Protein AF-A0A958GUR6-F1 (afdb_monomer_lite)

Structure (mmCIF, N/CA/C/O backbone):
data_AF-A0A958GUR6-F1
#
_entry.id   AF-A0A958GUR6-F1
#
loop_
_atom_site.group_PDB
_atom_site.id
_atom_site.type_symbol
_atom_site.label_atom_id
_atom_site.label_alt_id
_atom_site.label_comp_id
_atom_site.label_asym_id
_atom_site.label_entity_id
_atom_site.label_seq_id
_atom_site.pdbx_PDB_ins_code
_atom_site.Cartn_x
_atom_site.Cartn_y
_atom_site.Cartn_z
_atom_site.occupancy
_atom_site.B_iso_or_equiv
_atom_site.auth_seq_id
_atom_site.auth_comp_id
_atom_site.auth_asym_id
_atom_site.auth_atom_id
_atom_site.pdbx_PDB_model_num
ATOM 1 N N . ALA A 1 1 ? -28.051 0.810 -21.429 1.00 30.38 1 ALA A N 1
ATOM 2 C CA . ALA A 1 1 ? -27.096 0.108 -22.308 1.00 30.38 1 ALA A CA 1
ATOM 3 C C . ALA A 1 1 ? -25.999 1.096 -22.677 1.00 30.38 1 ALA A C 1
ATOM 5 O O . ALA A 1 1 ? -26.208 1.937 -23.545 1.00 30.38 1 ALA A O 1
ATOM 6 N N . GLY A 1 2 ? -24.917 1.099 -21.897 1.00 29.23 2 GLY A N 1
ATOM 7 C CA . GLY A 1 2 ? -23.818 2.046 -22.060 1.00 29.23 2 GLY A CA 1
ATOM 8 C C . GLY A 1 2 ? -23.115 1.806 -23.387 1.00 29.23 2 GLY A C 1
ATOM 9 O O . GLY A 1 2 ? -22.761 0.672 -23.703 1.00 29.23 2 GLY A O 1
ATOM 10 N N . ALA A 1 3 ? -22.943 2.863 -24.174 1.00 23.08 3 ALA A N 1
ATOM 11 C CA . ALA A 1 3 ? -22.001 2.821 -25.275 1.00 23.08 3 ALA A CA 1
ATOM 12 C C . ALA A 1 3 ? -20.627 2.480 -24.683 1.00 23.08 3 ALA A C 1
ATOM 14 O O . ALA A 1 3 ? -20.179 3.151 -23.750 1.00 23.08 3 ALA A O 1
ATOM 15 N N . LEU A 1 4 ? -19.976 1.439 -25.204 1.00 29.00 4 LEU A N 1
ATOM 16 C CA . LEU A 1 4 ? -18.543 1.262 -25.014 1.00 29.00 4 LEU A CA 1
ATOM 17 C C . LEU A 1 4 ? -17.902 2.506 -25.633 1.00 29.00 4 LEU A C 1
ATOM 19 O O . LEU A 1 4 ? -17.817 2.626 -26.854 1.00 29.00 4 LEU A O 1
ATOM 23 N N . LEU A 1 5 ? -17.563 3.491 -24.797 1.00 28.81 5 LEU A N 1
ATOM 24 C CA . LEU A 1 5 ? -16.744 4.618 -25.226 1.00 28.81 5 LEU A CA 1
ATOM 25 C C . LEU A 1 5 ? -15.498 4.023 -25.895 1.00 28.81 5 LEU A C 1
ATOM 27 O O . LEU A 1 5 ? -14.952 3.061 -25.346 1.00 28.81 5 LEU A O 1
ATOM 31 N N . PRO A 1 6 ? -15.041 4.550 -27.044 1.00 33.69 6 PRO A N 1
ATOM 32 C CA . PRO A 1 6 ? -13.760 4.155 -27.604 1.00 33.69 6 PRO A CA 1
ATOM 33 C C . PRO A 1 6 ? -12.683 4.532 -26.582 1.00 33.69 6 PRO A C 1
ATOM 35 O O . PRO A 1 6 ? -12.253 5.677 -26.482 1.00 33.69 6 PRO A O 1
ATOM 38 N N . ARG A 1 7 ? -12.313 3.573 -25.733 1.00 40.06 7 ARG A N 1
ATOM 39 C CA . ARG A 1 7 ? -11.162 3.687 -24.851 1.00 40.06 7 ARG A CA 1
ATOM 40 C C . ARG A 1 7 ? -9.969 3.392 -25.747 1.00 40.06 7 ARG A C 1
ATOM 42 O O . ARG A 1 7 ? -9.881 2.297 -26.273 1.00 40.06 7 ARG A O 1
ATOM 49 N N . GLY A 1 8 ? -9.105 4.372 -25.977 1.00 42.94 8 GLY A N 1
ATOM 50 C CA . GLY A 1 8 ? -7.901 4.216 -26.796 1.00 42.94 8 GLY A CA 1
ATOM 51 C C . GLY A 1 8 ? -7.585 5.483 -27.594 1.00 42.94 8 GLY A C 1
ATOM 52 O O . GLY A 1 8 ? -8.500 6.262 -27.865 1.00 42.94 8 GLY A O 1
ATOM 53 N N . PRO A 1 9 ? -6.309 5.731 -27.941 1.00 42.31 9 PRO A N 1
ATOM 54 C CA . PRO A 1 9 ? -5.963 6.787 -28.889 1.00 42.31 9 PRO A CA 1
ATOM 55 C C . PRO A 1 9 ? -6.680 6.553 -30.229 1.00 42.31 9 PRO A C 1
ATOM 57 O O . PRO A 1 9 ? -7.022 5.419 -30.568 1.00 42.31 9 PRO A O 1
ATOM 60 N N . GLU A 1 10 ? -6.914 7.624 -30.989 1.00 46.12 10 GLU A N 1
ATOM 61 C CA . GLU A 1 10 ? -7.497 7.544 -32.331 1.00 46.12 10 GLU A CA 1
ATOM 62 C C . GLU A 1 10 ? -6.698 6.534 -33.176 1.00 46.12 10 GLU A C 1
ATOM 64 O O . GLU A 1 10 ? -5.481 6.667 -33.336 1.00 46.12 10 GLU A O 1
ATOM 69 N N . ILE A 1 11 ? -7.358 5.469 -33.650 1.00 51.75 11 ILE A N 1
ATOM 70 C CA . ILE A 1 11 ? -6.683 4.392 -34.381 1.00 51.75 11 ILE A CA 1
ATOM 71 C C . ILE A 1 11 ? -6.162 4.977 -35.695 1.00 51.75 11 ILE A C 1
ATOM 73 O O . ILE A 1 11 ? -6.945 5.319 -36.582 1.00 51.75 11 ILE A O 1
ATOM 77 N N . LEU A 1 12 ? -4.836 5.092 -35.824 1.00 53.75 12 LEU A N 1
ATOM 78 C CA . LEU A 1 12 ? -4.214 5.539 -37.070 1.00 53.75 12 LEU A CA 1
ATOM 79 C C . LEU A 1 12 ? -4.639 4.618 -38.229 1.00 53.75 12 LEU A C 1
ATOM 81 O O . LEU A 1 12 ? -4.746 3.403 -38.035 1.00 53.75 12 LEU A O 1
ATOM 85 N N . PRO A 1 13 ? -4.838 5.146 -39.450 1.00 48.84 13 PRO A N 1
ATOM 86 C CA . PRO A 1 13 ? -5.159 4.325 -40.612 1.00 48.84 13 PRO A CA 1
ATOM 87 C C . PRO A 1 13 ? -4.166 3.163 -40.788 1.00 48.84 13 PRO A C 1
ATOM 89 O O . PRO A 1 13 ? -2.965 3.379 -40.932 1.00 48.84 13 PRO A O 1
ATOM 92 N N . GLY A 1 14 ? -4.674 1.926 -40.771 1.00 50.88 14 GLY A N 1
ATOM 93 C CA . GLY A 1 14 ? -3.868 0.704 -40.905 1.00 50.88 14 GLY A CA 1
ATOM 94 C C . GLY A 1 14 ? -3.284 0.144 -39.601 1.00 50.88 14 GLY A C 1
ATOM 95 O O . GLY A 1 14 ? -2.607 -0.882 -39.650 1.00 50.88 14 GLY A O 1
ATOM 96 N N . ALA A 1 15 ? -3.541 0.775 -38.451 1.00 53.91 15 ALA A N 1
ATOM 97 C CA . ALA A 1 15 ? -3.176 0.235 -37.145 1.00 53.91 15 ALA A CA 1
ATOM 98 C C . ALA A 1 15 ? -4.195 -0.804 -36.645 1.00 53.91 15 ALA A C 1
ATOM 100 O O . ALA A 1 15 ? -5.382 -0.744 -36.971 1.00 53.91 15 ALA A O 1
ATOM 101 N N . VAL A 1 16 ? -3.722 -1.739 -35.820 1.00 54.75 16 VAL A N 1
ATOM 102 C CA . VAL A 1 16 ? -4.561 -2.699 -35.088 1.00 54.75 16 VAL A CA 1
ATOM 103 C C . VAL A 1 16 ? -4.498 -2.359 -33.601 1.00 54.75 16 VAL A C 1
ATOM 105 O O . VAL A 1 16 ? -3.418 -2.089 -33.074 1.00 54.75 16 VAL A O 1
ATOM 108 N N . ALA A 1 17 ? -5.652 -2.364 -32.935 1.00 54.69 17 ALA A N 1
ATOM 109 C CA . ALA A 1 17 ? -5.765 -2.252 -31.486 1.00 54.69 17 ALA A CA 1
ATOM 110 C C . ALA A 1 17 ? -6.499 -3.481 -30.936 1.00 54.69 17 ALA A C 1
ATOM 112 O O . ALA A 1 17 ? -7.473 -3.924 -31.546 1.00 54.69 17 ALA A O 1
ATOM 113 N N . ASN A 1 18 ? -6.037 -4.031 -29.812 1.00 55.84 18 ASN A N 1
ATOM 114 C CA . ASN A 1 18 ? -6.729 -5.115 -29.108 1.00 55.84 18 ASN A CA 1
ATOM 115 C C . ASN A 1 18 ? -7.548 -4.587 -27.909 1.00 55.84 18 ASN A C 1
ATOM 117 O O . ASN A 1 18 ? -7.490 -3.402 -27.576 1.00 55.84 18 ASN A O 1
ATOM 121 N N . GLU A 1 19 ? -8.305 -5.465 -27.242 1.00 51.84 19 GLU A N 1
ATOM 122 C CA . GLU A 1 19 ? -9.166 -5.100 -26.100 1.00 51.84 19 GLU A CA 1
ATOM 123 C C . GLU A 1 19 ? -8.389 -4.649 -24.845 1.00 51.84 19 GLU A C 1
ATOM 125 O O . GLU A 1 19 ? -8.938 -3.927 -24.015 1.00 51.84 19 GLU A O 1
ATOM 130 N N . VAL A 1 20 ? -7.092 -4.979 -24.740 1.00 53.03 20 VAL A N 1
ATOM 131 C CA . VAL A 1 20 ? -6.154 -4.432 -23.733 1.00 53.03 20 VAL A CA 1
ATOM 132 C C . VAL A 1 20 ? -5.450 -3.149 -24.203 1.00 53.03 20 VAL A C 1
ATOM 134 O O . VAL A 1 20 ? -4.488 -2.687 -23.588 1.00 53.03 20 VAL A O 1
ATOM 137 N N . LEU A 1 21 ? -5.964 -2.520 -25.266 1.00 57.31 21 LEU A N 1
ATOM 138 C CA . LEU A 1 21 ? -5.515 -1.230 -25.798 1.00 57.31 21 LEU A CA 1
ATOM 139 C C . LEU A 1 21 ? -4.056 -1.217 -26.269 1.00 57.31 21 LEU A C 1
ATOM 141 O O . LEU A 1 21 ? -3.435 -0.155 -26.343 1.00 57.31 21 LEU A O 1
ATOM 145 N N . ALA A 1 22 ? -3.505 -2.383 -26.610 1.00 56.44 22 ALA A N 1
ATOM 146 C CA . ALA A 1 22 ? -2.202 -2.482 -27.247 1.00 56.44 22 ALA A CA 1
ATOM 147 C C . ALA A 1 22 ? -2.295 -1.934 -28.674 1.00 56.44 22 ALA A C 1
ATOM 149 O O . ALA A 1 22 ? -3.152 -2.357 -29.449 1.00 56.44 22 ALA A O 1
ATOM 150 N N . PHE A 1 23 ? -1.416 -0.988 -29.011 1.00 64.19 23 PHE A N 1
ATOM 151 C CA . PHE A 1 23 ? -1.427 -0.306 -30.301 1.00 64.19 23 PHE A CA 1
ATOM 152 C C . PHE A 1 23 ? -0.307 -0.810 -31.224 1.00 64.19 23 PHE A C 1
ATOM 154 O O . PHE A 1 23 ? 0.889 -0.689 -30.921 1.00 64.19 23 PHE A O 1
ATOM 161 N N . TYR A 1 24 ? -0.711 -1.336 -32.382 1.00 69.00 24 TYR A N 1
ATOM 162 C CA . TYR A 1 24 ? 0.162 -1.885 -33.420 1.00 69.00 24 TYR A CA 1
ATOM 163 C C . TYR A 1 24 ? 0.047 -1.059 -34.714 1.00 69.00 24 TYR A C 1
ATOM 165 O O . TYR A 1 24 ? -0.698 -1.435 -35.624 1.00 69.00 24 TYR A O 1
ATOM 173 N N . PRO A 1 25 ? 0.747 0.086 -34.822 1.00 61.97 25 PRO A N 1
ATOM 174 C CA . PRO A 1 25 ? 0.804 0.866 -36.046 1.00 61.97 25 PRO A CA 1
ATOM 175 C C . PRO A 1 25 ? 1.631 0.147 -37.124 1.00 61.97 25 PRO A C 1
ATOM 177 O O . PRO A 1 25 ? 2.512 -0.661 -36.802 1.00 61.97 25 PRO A O 1
ATOM 180 N N . PRO A 1 26 ? 1.367 0.446 -38.407 1.00 62.62 26 PRO A N 1
ATOM 181 C CA . PRO A 1 26 ? 2.129 -0.103 -39.521 1.00 62.62 26 PRO A CA 1
ATOM 182 C C . PRO A 1 26 ? 3.602 0.340 -39.497 1.00 62.62 26 PRO A C 1
ATOM 184 O O . PRO A 1 26 ? 3.949 1.389 -38.950 1.00 62.62 26 PRO A O 1
ATOM 187 N N . ASP A 1 27 ? 4.474 -0.465 -40.111 1.00 63.16 27 ASP A N 1
ATOM 188 C CA . ASP A 1 27 ? 5.881 -0.123 -40.333 1.00 63.16 27 ASP A CA 1
ATOM 189 C C . ASP A 1 27 ? 6.047 1.058 -41.314 1.00 63.16 27 ASP A C 1
ATOM 191 O O . ASP A 1 27 ? 5.081 1.521 -41.927 1.00 63.16 27 ASP A O 1
ATOM 195 N N . ALA A 1 28 ? 7.279 1.545 -41.514 1.00 64.38 28 ALA A N 1
ATOM 196 C CA . ALA A 1 28 ? 7.544 2.637 -42.462 1.00 64.38 28 ALA A CA 1
ATOM 197 C C . ALA A 1 28 ? 7.174 2.313 -43.928 1.00 64.38 28 ALA A C 1
ATOM 199 O O . ALA A 1 28 ? 7.090 3.219 -44.756 1.00 64.38 28 ALA A O 1
ATOM 200 N N . ALA A 1 29 ? 6.937 1.039 -44.259 1.00 66.75 29 ALA A N 1
ATOM 201 C CA . ALA A 1 29 ? 6.432 0.591 -45.554 1.00 66.75 29 ALA A CA 1
ATOM 202 C C . ALA A 1 29 ? 4.898 0.406 -45.573 1.00 66.75 29 ALA A C 1
ATOM 204 O O . ALA A 1 29 ? 4.358 -0.103 -46.556 1.00 66.75 29 ALA A O 1
ATOM 205 N N . GLY A 1 30 ? 4.187 0.810 -44.514 1.00 64.56 30 GLY A N 1
ATOM 206 C CA . GLY A 1 30 ? 2.733 0.696 -44.396 1.00 64.56 30 GLY A CA 1
ATOM 207 C C . GLY A 1 30 ? 2.239 -0.710 -44.045 1.00 64.56 30 GLY A C 1
ATOM 208 O O . GLY A 1 30 ? 1.045 -0.980 -44.158 1.00 64.56 30 GLY A O 1
ATOM 209 N N . ARG A 1 31 ? 3.127 -1.629 -43.650 1.00 65.25 31 ARG A N 1
ATOM 210 C CA . ARG A 1 31 ? 2.772 -3.021 -43.346 1.00 65.25 31 ARG A CA 1
ATOM 211 C C . ARG A 1 31 ? 2.519 -3.173 -41.855 1.00 65.25 31 ARG A C 1
ATOM 213 O O . ARG A 1 31 ? 3.398 -2.899 -41.043 1.00 65.25 31 ARG A O 1
ATOM 220 N N . SER A 1 32 ? 1.347 -3.669 -41.484 1.00 62.31 32 SER A N 1
ATOM 221 C CA . SER A 1 32 ? 1.121 -4.161 -40.129 1.00 62.31 32 SER A CA 1
ATOM 222 C C . SER A 1 32 ? 1.806 -5.518 -39.961 1.00 62.31 32 SER A C 1
ATOM 224 O O . SER A 1 32 ? 1.722 -6.401 -40.821 1.00 62.31 32 SER A O 1
ATOM 226 N N . ARG A 1 33 ? 2.524 -5.696 -38.849 1.00 65.19 33 ARG A N 1
ATOM 227 C CA . ARG A 1 33 ? 3.006 -7.020 -38.456 1.00 65.19 33 ARG A CA 1
ATOM 228 C C . ARG A 1 33 ? 1.786 -7.842 -38.054 1.00 65.19 33 ARG A C 1
ATOM 230 O O . ARG A 1 33 ? 0.981 -7.372 -37.256 1.00 65.19 33 ARG A O 1
ATOM 237 N N . ALA A 1 34 ? 1.647 -9.049 -38.600 1.00 61.75 34 ALA A N 1
ATOM 238 C CA . ALA A 1 34 ? 0.640 -9.978 -38.106 1.00 61.75 34 ALA A CA 1
ATOM 239 C C . ALA A 1 34 ? 0.951 -10.267 -36.632 1.00 61.75 34 ALA A C 1
ATOM 241 O O . ALA A 1 34 ? 2.039 -10.752 -36.311 1.00 61.75 34 ALA A O 1
ATOM 242 N N . VAL A 1 35 ? 0.021 -9.902 -35.757 1.00 63.56 35 VAL A N 1
ATOM 243 C CA . VAL A 1 35 ? 0.064 -10.235 -34.338 1.00 63.56 35 VAL A CA 1
ATOM 244 C C . VAL A 1 35 ? -0.901 -11.395 -34.139 1.00 63.56 35 VAL A C 1
ATOM 246 O O . VAL A 1 35 ? -2.034 -11.336 -34.614 1.00 63.56 35 VAL A O 1
ATOM 249 N N . ASP A 1 36 ? -0.433 -12.460 -33.497 1.00 64.94 36 ASP A N 1
ATOM 250 C CA . ASP A 1 36 ? -1.274 -13.581 -33.086 1.00 64.94 36 ASP A CA 1
ATOM 251 C C . ASP A 1 36 ? -1.617 -13.394 -31.607 1.00 64.94 36 ASP A C 1
ATOM 253 O O . ASP A 1 36 ? -0.837 -13.736 -30.719 1.00 64.94 36 ASP A O 1
ATOM 257 N N . GLU A 1 37 ? -2.747 -12.739 -31.352 1.00 64.25 37 GLU A N 1
ATOM 258 C CA . GLU A 1 37 ? -3.282 -12.542 -30.009 1.00 64.25 37 GLU A CA 1
ATOM 259 C C . GLU A 1 37 ? -4.634 -13.235 -29.887 1.00 64.25 37 GLU A C 1
ATOM 261 O O . GLU A 1 37 ? -5.527 -13.069 -30.717 1.00 64.25 37 GLU A O 1
ATOM 266 N N . THR A 1 38 ? -4.786 -14.014 -28.819 1.00 69.56 38 THR A N 1
ATOM 267 C CA . THR A 1 38 ? -6.036 -14.700 -28.491 1.00 69.56 38 THR A CA 1
ATOM 268 C C . THR A 1 38 ? -6.817 -13.883 -27.468 1.00 69.56 38 THR A C 1
ATOM 270 O O . THR A 1 38 ? -6.289 -13.555 -26.406 1.00 69.56 38 THR A O 1
ATOM 273 N N . VAL A 1 39 ? -8.082 -13.591 -27.772 1.00 68.56 39 VAL A N 1
ATOM 274 C CA . VAL A 1 39 ? -9.032 -12.976 -26.834 1.00 68.56 39 VAL A CA 1
ATOM 275 C C . VAL A 1 39 ? -9.929 -14.063 -26.251 1.00 68.56 39 VAL A C 1
ATOM 277 O O . VAL A 1 39 ? -10.417 -14.931 -26.977 1.00 68.56 39 VAL A O 1
ATOM 280 N N . TRP A 1 40 ? -10.157 -13.998 -24.943 1.00 73.25 40 TRP A N 1
ATOM 281 C CA . TRP A 1 40 ? -11.050 -14.897 -24.219 1.00 73.25 40 TRP A CA 1
ATOM 282 C C . TRP A 1 40 ? -12.285 -14.120 -23.768 1.00 73.25 40 TRP A C 1
ATOM 284 O O . TRP A 1 40 ? -12.156 -13.033 -23.213 1.00 73.25 40 TRP A O 1
ATOM 294 N N . ILE A 1 41 ? -13.476 -14.678 -23.999 1.00 78.31 41 ILE A N 1
ATOM 295 C CA . ILE A 1 41 ? -14.742 -14.105 -23.528 1.00 78.31 41 ILE A CA 1
ATOM 296 C C . ILE A 1 41 ? -15.344 -15.071 -22.512 1.00 78.31 41 ILE A C 1
ATOM 298 O O . ILE A 1 41 ? -15.685 -16.203 -22.860 1.00 78.31 41 ILE A O 1
ATOM 302 N N . THR A 1 42 ? -15.505 -14.604 -21.276 1.00 83.00 42 THR A N 1
ATOM 303 C CA . THR A 1 42 ? -16.201 -15.335 -20.212 1.00 83.00 42 THR A CA 1
ATOM 304 C C . THR A 1 42 ? -17.629 -14.813 -20.090 1.00 83.00 42 THR A C 1
ATOM 306 O O . THR A 1 42 ? -17.851 -13.610 -19.976 1.00 83.00 42 THR A O 1
ATOM 309 N N . LEU A 1 43 ? -18.609 -15.719 -20.117 1.00 87.19 43 LEU A N 1
ATOM 310 C CA . LEU A 1 43 ? -20.014 -15.421 -19.844 1.00 87.19 43 LEU A CA 1
ATOM 311 C C . LEU A 1 43 ? -20.424 -16.193 -18.589 1.00 87.19 43 LEU A C 1
ATOM 313 O O . LEU A 1 43 ? -20.517 -17.418 -18.636 1.00 87.19 43 LEU A O 1
ATOM 317 N N . SER A 1 44 ? -20.678 -15.481 -17.494 1.00 90.31 44 SER A N 1
ATOM 318 C CA . SER A 1 44 ? -21.169 -16.057 -16.240 1.00 90.31 44 SER A CA 1
ATOM 319 C C . SER A 1 44 ? -22.267 -15.170 -15.636 1.00 90.31 44 SER A C 1
ATOM 321 O O . SER A 1 44 ? -22.236 -13.953 -15.849 1.00 90.31 44 SER A O 1
ATOM 323 N N . PRO A 1 45 ? -23.265 -15.743 -14.932 1.00 87.81 45 PRO A N 1
ATOM 324 C CA . PRO A 1 45 ? -24.154 -14.967 -14.069 1.00 87.81 45 PRO A CA 1
ATOM 325 C C . PRO A 1 45 ? -23.439 -14.351 -12.855 1.00 87.81 45 PRO A C 1
ATOM 327 O O . PRO A 1 45 ? -23.968 -13.391 -12.298 1.00 87.81 45 PRO A O 1
ATOM 330 N N . ASP A 1 46 ? -22.271 -14.878 -12.477 1.00 91.25 46 ASP A N 1
ATOM 331 C CA . ASP A 1 46 ? -21.474 -14.420 -11.343 1.00 91.25 46 ASP A CA 1
ATOM 332 C C . ASP A 1 46 ? -20.202 -13.720 -11.849 1.00 91.25 46 ASP A C 1
ATOM 334 O O . ASP A 1 46 ? -19.409 -14.289 -12.603 1.00 91.25 46 ASP A O 1
ATOM 338 N N . ILE A 1 47 ? -20.006 -12.453 -11.476 1.00 89.94 47 ILE A N 1
ATOM 339 C CA . ILE A 1 47 ? -18.888 -11.637 -11.968 1.00 89.94 47 ILE A CA 1
ATOM 340 C C . ILE A 1 47 ? -17.533 -12.159 -11.490 1.00 89.94 47 ILE A C 1
ATOM 342 O O . ILE A 1 47 ? -16.527 -11.992 -12.178 1.00 89.94 47 ILE A O 1
ATOM 346 N N . GLU A 1 48 ? -17.512 -12.828 -10.342 1.00 90.12 48 GLU A N 1
ATOM 347 C CA . GLU A 1 48 ? -16.321 -13.427 -9.760 1.00 90.12 48 GLU A CA 1
ATOM 348 C C . GLU A 1 48 ? -15.730 -14.534 -10.660 1.00 90.12 48 GLU A C 1
ATOM 350 O O . GLU A 1 48 ? -14.510 -14.689 -10.715 1.00 90.12 48 GLU A O 1
ATOM 355 N N . ASP A 1 49 ? -16.552 -15.226 -11.462 1.00 90.50 49 ASP A N 1
ATOM 356 C CA . ASP A 1 49 ? -16.082 -16.202 -12.462 1.00 90.50 49 ASP A CA 1
ATOM 357 C C . ASP A 1 49 ? -15.351 -15.541 -13.643 1.00 90.50 49 ASP A C 1
ATOM 359 O O . ASP A 1 49 ? -14.637 -16.204 -14.400 1.00 90.50 49 ASP A O 1
ATOM 363 N N . ALA A 1 50 ? -15.561 -14.237 -13.841 1.00 89.31 50 ALA A N 1
ATOM 364 C CA . ALA A 1 50 ? -14.953 -13.454 -14.911 1.00 89.31 50 ALA A CA 1
ATOM 365 C C . ALA A 1 50 ? -13.679 -12.720 -14.466 1.00 89.31 50 ALA A C 1
ATOM 367 O O . ALA A 1 50 ? -13.058 -12.030 -15.279 1.00 89.31 50 ALA A O 1
ATOM 368 N N . PHE A 1 51 ? -13.269 -12.857 -13.203 1.00 89.88 51 PHE A N 1
ATOM 369 C CA . PHE A 1 51 ? -12.016 -12.290 -12.726 1.00 89.88 51 PHE A CA 1
ATOM 370 C C . PHE A 1 51 ? -10.819 -12.881 -13.478 1.00 89.88 51 PHE A C 1
ATOM 372 O O . PHE A 1 51 ? -10.653 -14.096 -13.589 1.00 89.88 51 PHE A O 1
ATOM 379 N N . ALA A 1 52 ? -9.959 -12.002 -13.998 1.00 85.00 52 ALA A N 1
ATOM 380 C CA . ALA A 1 52 ? -8.738 -12.417 -14.670 1.00 85.00 52 ALA A CA 1
ATOM 381 C C . ALA A 1 52 ? -7.790 -13.052 -13.649 1.00 85.00 52 ALA A C 1
ATOM 383 O O . ALA A 1 52 ? -7.426 -12.414 -12.672 1.00 85.00 52 ALA A O 1
ATOM 384 N N . LEU A 1 53 ? -7.377 -14.298 -13.861 1.00 88.75 53 LEU A N 1
ATOM 385 C CA . LEU A 1 53 ? -6.472 -14.978 -12.938 1.00 88.75 53 LEU A CA 1
ATOM 386 C C . LEU A 1 53 ? -5.021 -14.817 -13.410 1.00 88.75 53 LEU A C 1
ATOM 388 O O . LEU A 1 53 ? -4.680 -15.325 -14.482 1.00 88.75 53 LEU A O 1
ATOM 392 N N . PRO A 1 54 ? -4.150 -14.156 -12.629 1.00 88.50 54 PRO A N 1
ATOM 393 C CA . PRO A 1 54 ? -2.719 -14.166 -12.882 1.00 88.50 54 PRO A CA 1
ATOM 394 C C . PRO A 1 54 ? -2.178 -15.597 -12.787 1.00 88.50 54 PRO A C 1
ATOM 396 O O . PRO A 1 54 ? -2.577 -16.378 -11.919 1.00 88.50 54 PRO A O 1
ATOM 399 N N . ASP A 1 55 ? -1.244 -15.921 -13.676 1.00 90.19 55 ASP A N 1
ATOM 400 C CA . ASP A 1 55 ? -0.520 -17.198 -13.749 1.00 90.19 55 ASP A CA 1
ATOM 401 C C . ASP A 1 55 ? 0.534 -17.363 -12.641 1.00 90.19 55 ASP A C 1
ATOM 403 O O . ASP A 1 55 ? 1.041 -18.465 -12.441 1.00 90.19 55 ASP A O 1
ATOM 407 N N . GLY A 1 56 ? 0.860 -16.288 -11.919 1.00 91.50 56 GLY A N 1
ATOM 408 C CA . GLY A 1 56 ? 1.736 -16.328 -10.754 1.00 91.50 56 GLY A CA 1
ATOM 409 C C . GLY A 1 56 ? 1.076 -17.017 -9.556 1.00 91.50 56 GLY A C 1
ATOM 410 O O . GLY A 1 56 ? -0.109 -16.817 -9.276 1.00 91.50 56 GLY A O 1
ATOM 411 N N . GLU A 1 57 ? 1.861 -17.813 -8.830 1.00 94.69 57 GLU A N 1
ATOM 412 C CA . GLU A 1 57 ? 1.503 -18.305 -7.493 1.00 94.69 57 GLU A CA 1
ATOM 413 C C . GLU A 1 57 ? 1.742 -17.216 -6.431 1.00 94.69 57 GLU A C 1
ATOM 415 O O . GLU A 1 57 ? 1.945 -16.051 -6.757 1.00 94.69 57 GLU A O 1
ATOM 420 N N . ALA A 1 58 ? 1.721 -17.568 -5.144 1.00 96.31 58 ALA A N 1
ATOM 421 C CA . ALA A 1 58 ? 2.190 -16.661 -4.103 1.00 96.31 58 ALA A CA 1
ATOM 422 C C . ALA A 1 58 ? 3.648 -16.251 -4.354 1.00 96.31 58 ALA A C 1
ATOM 424 O O . ALA A 1 58 ? 4.522 -17.102 -4.535 1.00 96.31 58 ALA A O 1
ATOM 425 N N . ALA A 1 59 ? 3.905 -14.943 -4.350 1.00 96.69 59 ALA A N 1
ATOM 426 C CA . ALA A 1 59 ? 5.242 -14.408 -4.532 1.00 96.69 59 ALA A CA 1
ATOM 427 C C . ALA A 1 59 ? 6.199 -14.904 -3.442 1.00 96.69 59 ALA A C 1
ATOM 429 O O . ALA A 1 59 ? 5.810 -15.165 -2.299 1.00 96.69 59 ALA A O 1
ATOM 430 N N . ARG A 1 60 ? 7.475 -15.032 -3.816 1.00 96.94 60 ARG A N 1
ATOM 431 C CA . ARG A 1 60 ? 8.503 -15.747 -3.050 1.00 96.94 60 ARG A CA 1
ATOM 432 C C . ARG A 1 60 ? 8.627 -15.292 -1.598 1.00 96.94 60 ARG A C 1
ATOM 434 O O . ARG A 1 60 ? 8.833 -16.126 -0.719 1.00 96.94 60 ARG A O 1
ATOM 441 N N . HIS A 1 61 ? 8.563 -13.989 -1.359 1.00 97.25 61 HIS A N 1
ATOM 442 C CA . HIS A 1 61 ? 8.777 -13.386 -0.046 1.00 97.25 61 HIS A CA 1
ATOM 443 C C . HIS A 1 61 ? 7.483 -12.904 0.599 1.00 97.25 61 HIS A C 1
ATOM 445 O O . HIS A 1 61 ? 7.520 -12.442 1.737 1.00 97.25 61 HIS A O 1
ATOM 451 N N . ARG A 1 62 ? 6.335 -13.056 -0.070 1.00 95.81 62 ARG A N 1
ATOM 452 C CA . ARG A 1 62 ? 5.020 -12.598 0.399 1.00 95.81 62 ARG A CA 1
ATOM 453 C C . ARG A 1 62 ? 4.736 -12.961 1.861 1.00 95.81 62 ARG A C 1
ATOM 455 O O . ARG A 1 62 ? 4.374 -12.092 2.644 1.00 95.81 62 ARG A O 1
ATOM 462 N N . ALA A 1 63 ? 4.954 -14.219 2.249 1.00 95.62 63 ALA A N 1
ATOM 463 C CA . ALA A 1 63 ? 4.703 -14.690 3.616 1.00 95.62 63 ALA A CA 1
ATOM 464 C C . ALA A 1 63 ? 5.542 -13.947 4.677 1.00 95.62 63 ALA A C 1
ATOM 466 O O . ALA A 1 63 ? 5.099 -13.762 5.806 1.00 95.62 63 ALA A O 1
ATOM 467 N N . SER A 1 64 ? 6.747 -13.484 4.320 1.00 94.94 64 SER A N 1
ATOM 468 C CA . SER A 1 64 ? 7.604 -12.716 5.236 1.00 94.94 64 SER A CA 1
ATOM 469 C C . SER A 1 64 ? 7.103 -11.289 5.480 1.00 94.94 64 SER A C 1
ATOM 471 O O . SER A 1 64 ? 7.471 -10.684 6.481 1.00 94.94 64 SER A O 1
ATOM 473 N N . LEU A 1 65 ? 6.231 -10.778 4.604 1.00 96.25 65 LEU A N 1
ATOM 474 C CA . LEU A 1 65 ? 5.706 -9.412 4.650 1.00 96.25 65 LEU A CA 1
ATOM 475 C C . LEU A 1 65 ? 4.413 -9.283 5.460 1.00 96.25 65 LEU A C 1
ATOM 477 O O . LEU A 1 65 ? 3.985 -8.176 5.765 1.00 96.25 65 LEU A O 1
ATOM 481 N N . VAL A 1 66 ? 3.794 -10.397 5.853 1.00 94.19 66 VAL A N 1
ATOM 482 C CA . VAL A 1 66 ? 2.516 -10.410 6.587 1.00 94.19 66 VAL A CA 1
ATOM 483 C C . VAL A 1 66 ? 2.593 -9.615 7.888 1.00 94.19 66 VAL A C 1
ATOM 485 O O . VAL A 1 66 ? 1.633 -8.953 8.270 1.00 94.19 66 VAL A O 1
ATOM 488 N N . GLY A 1 67 ? 3.740 -9.646 8.565 1.00 93.25 67 GLY A N 1
ATOM 489 C CA . GLY A 1 67 ? 3.968 -8.887 9.793 1.00 93.25 67 GLY A CA 1
ATOM 490 C C . GLY A 1 67 ? 4.514 -7.477 9.585 1.00 93.25 67 GLY A C 1
ATOM 491 O O . GLY A 1 67 ? 4.707 -6.783 10.580 1.00 93.25 67 GLY A O 1
ATOM 492 N N . SER A 1 68 ? 4.790 -7.071 8.344 1.00 96.38 68 SER A N 1
ATOM 493 C CA . SER A 1 68 ? 5.525 -5.847 8.039 1.00 96.38 68 SER A CA 1
ATOM 494 C C . SER A 1 68 ? 4.611 -4.692 7.657 1.00 96.38 68 SER A C 1
ATOM 496 O O . SER A 1 68 ? 3.693 -4.842 6.854 1.00 96.38 68 SER A O 1
ATOM 498 N N . VAL A 1 69 ? 4.897 -3.515 8.200 1.00 97.88 69 VAL A N 1
ATOM 499 C CA . VAL A 1 69 ? 4.206 -2.270 7.863 1.00 97.88 69 VAL A CA 1
ATOM 500 C C . VAL A 1 69 ? 5.083 -1.445 6.924 1.00 97.88 69 VAL A C 1
ATOM 502 O O . VAL A 1 69 ? 6.299 -1.374 7.090 1.00 97.88 69 VAL A O 1
ATOM 505 N N . HIS A 1 70 ? 4.483 -0.846 5.903 1.00 97.12 70 HIS A N 1
ATOM 506 C CA . HIS A 1 70 ? 5.219 -0.201 4.821 1.00 97.12 70 HIS A CA 1
ATOM 507 C C . HIS A 1 70 ? 5.346 1.304 5.055 1.00 97.12 70 HIS A C 1
ATOM 509 O O . HIS A 1 70 ? 4.364 2.002 5.286 1.00 97.12 70 HIS A O 1
ATOM 515 N N . VAL A 1 71 ? 6.556 1.837 4.947 1.00 94.81 71 VAL A N 1
ATOM 516 C CA . VAL A 1 71 ? 6.803 3.271 5.097 1.00 94.81 71 VAL A CA 1
ATOM 517 C C . VAL A 1 71 ? 7.408 3.811 3.824 1.00 94.81 71 VAL A C 1
ATOM 519 O O . VAL A 1 71 ? 8.491 3.407 3.407 1.00 94.81 71 VAL A O 1
ATOM 522 N N . MET A 1 72 ? 6.703 4.751 3.213 1.00 90.38 72 MET A N 1
ATOM 523 C CA . MET A 1 72 ? 7.162 5.465 2.035 1.00 90.38 72 MET A CA 1
ATOM 524 C C . MET A 1 72 ? 7.896 6.722 2.481 1.00 90.38 72 MET A C 1
ATOM 526 O O . MET A 1 72 ? 7.292 7.686 2.956 1.00 90.38 72 MET A O 1
ATOM 530 N N . LEU A 1 73 ? 9.216 6.703 2.336 1.00 85.12 73 LEU A N 1
ATOM 531 C CA . LEU A 1 73 ? 10.058 7.865 2.582 1.00 85.12 73 LEU A CA 1
ATOM 532 C C . LEU A 1 73 ? 9.873 8.817 1.391 1.00 85.12 73 LEU A C 1
ATOM 534 O O . LEU A 1 73 ? 10.311 8.546 0.266 1.00 85.12 73 LEU A O 1
ATOM 538 N N . GLY A 1 74 ? 9.086 9.865 1.637 1.00 64.94 74 GLY A N 1
ATOM 539 C CA . GLY A 1 74 ? 8.501 10.744 0.634 1.00 64.94 74 GLY A CA 1
ATOM 540 C C . GLY A 1 74 ? 9.206 12.094 0.494 1.00 64.94 74 GLY A C 1
ATOM 541 O O . GLY A 1 74 ? 9.937 12.560 1.373 1.00 64.94 74 GLY A O 1
ATOM 542 N N . GLY A 1 75 ? 8.919 12.746 -0.635 1.00 53.41 75 GLY A N 1
ATOM 543 C CA . GLY A 1 75 ? 9.471 14.033 -1.064 1.00 53.41 75 GLY A CA 1
ATOM 544 C C . GLY A 1 75 ? 10.498 13.881 -2.191 1.00 53.41 75 GLY A C 1
ATOM 545 O O . GLY A 1 75 ? 11.233 12.897 -2.239 1.00 53.41 75 GLY A O 1
ATOM 546 N N . ARG A 1 76 ? 10.570 14.873 -3.094 1.00 48.03 76 ARG A N 1
ATOM 547 C CA . ARG A 1 76 ? 11.667 15.043 -4.074 1.00 48.03 76 ARG A CA 1
ATOM 548 C C . ARG A 1 76 ? 12.956 15.417 -3.337 1.00 48.03 76 ARG A C 1
ATOM 550 O O . ARG A 1 76 ? 13.431 16.549 -3.398 1.00 48.03 76 ARG A O 1
ATOM 557 N N . ALA A 1 77 ? 13.454 14.490 -2.541 1.00 43.78 77 ALA A N 1
ATOM 558 C CA . ALA A 1 77 ? 14.633 14.644 -1.717 1.00 43.78 77 ALA A CA 1
ATOM 559 C C . ALA A 1 77 ? 15.871 14.514 -2.610 1.00 43.78 77 ALA A C 1
ATOM 561 O O . ALA A 1 77 ? 16.401 13.426 -2.824 1.00 43.78 77 ALA A O 1
ATOM 562 N N . THR A 1 78 ? 16.318 15.639 -3.170 1.00 45.81 78 THR A N 1
ATOM 563 C CA . THR A 1 78 ? 17.479 15.716 -4.068 1.00 45.81 78 THR A CA 1
ATOM 564 C C . THR A 1 78 ? 18.829 15.660 -3.337 1.00 45.81 78 THR A C 1
ATOM 566 O O . THR A 1 78 ? 19.864 15.872 -3.976 1.00 45.81 78 THR A O 1
ATOM 569 N N . HIS A 1 79 ? 18.865 15.430 -2.012 1.00 50.56 79 HIS A N 1
ATOM 570 C CA . HIS A 1 79 ? 20.062 15.667 -1.198 1.00 50.56 79 HIS A CA 1
ATOM 571 C C . HIS A 1 79 ? 20.385 14.568 -0.171 1.00 50.56 79 HIS A C 1
ATOM 573 O O . HIS A 1 79 ? 19.533 14.025 0.518 1.00 50.56 79 HIS A O 1
ATOM 579 N N . ALA A 1 80 ? 21.682 14.290 -0.006 1.00 51.75 80 ALA A N 1
ATOM 580 C CA . ALA A 1 80 ? 22.208 13.295 0.934 1.00 51.75 80 ALA A CA 1
ATOM 581 C C . ALA A 1 80 ? 21.953 13.608 2.421 1.00 51.75 80 ALA A C 1
ATOM 583 O O . ALA A 1 80 ? 22.073 12.723 3.260 1.00 51.75 80 ALA A O 1
ATOM 584 N N . THR A 1 81 ? 21.613 14.851 2.769 1.00 58.72 81 THR A N 1
ATOM 585 C CA . THR A 1 81 ? 21.209 15.230 4.133 1.00 58.72 81 THR A CA 1
ATOM 586 C C . THR A 1 81 ? 19.923 14.541 4.579 1.00 58.72 81 THR A C 1
ATOM 588 O O . THR A 1 81 ? 19.711 14.376 5.777 1.00 58.72 81 THR A O 1
ATOM 591 N N . ASP A 1 82 ? 19.101 14.103 3.627 1.00 73.00 82 ASP A N 1
ATOM 592 C CA . ASP A 1 82 ? 17.783 13.544 3.901 1.00 73.00 82 ASP A CA 1
ATOM 593 C C . ASP A 1 82 ? 17.905 12.113 4.459 1.00 73.00 82 ASP A C 1
ATOM 595 O O . ASP A 1 82 ? 17.230 11.770 5.425 1.00 73.00 82 ASP A O 1
ATOM 599 N N . SER A 1 83 ? 18.871 11.322 3.979 1.00 79.50 83 SER A N 1
ATOM 600 C CA . SER A 1 83 ? 19.091 9.935 4.426 1.00 79.50 83 SER A CA 1
ATOM 601 C C . SER A 1 83 ? 19.537 9.813 5.886 1.00 79.50 83 SER A C 1
ATOM 603 O O . SER A 1 83 ? 19.150 8.876 6.578 1.00 79.50 83 SER A O 1
ATOM 605 N N . ALA A 1 84 ? 20.337 10.760 6.388 1.00 81.12 84 ALA A N 1
ATOM 606 C CA . ALA A 1 84 ? 20.752 10.762 7.794 1.00 81.12 84 ALA A CA 1
ATOM 607 C C . ALA A 1 84 ? 19.578 11.092 8.734 1.00 81.12 84 ALA A C 1
ATOM 609 O O . ALA A 1 84 ? 19.485 10.547 9.834 1.00 81.12 84 ALA A O 1
ATOM 610 N N . LEU A 1 85 ? 18.666 11.963 8.292 1.00 85.25 85 LEU A N 1
ATOM 611 C CA . LEU A 1 85 ? 17.438 12.278 9.021 1.00 85.25 85 LEU A CA 1
ATOM 612 C C . LEU A 1 85 ? 16.462 11.099 9.003 1.00 85.25 85 LEU A C 1
ATOM 614 O O . LEU A 1 85 ? 15.876 10.785 10.034 1.00 85.25 85 LEU A O 1
ATOM 618 N N . GLU A 1 86 ? 16.328 10.421 7.861 1.00 87.81 86 GLU A N 1
ATOM 619 C CA . GLU A 1 86 ? 15.552 9.182 7.730 1.00 87.81 86 GLU A CA 1
ATOM 620 C C . GLU A 1 86 ? 16.100 8.080 8.655 1.00 87.81 86 GLU A C 1
ATOM 622 O O . GLU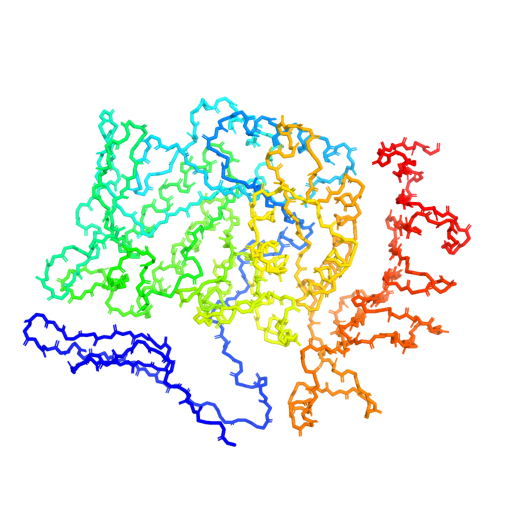 A 1 86 ? 15.324 7.407 9.331 1.00 87.81 86 GLU A O 1
ATOM 627 N N . ALA A 1 87 ? 17.428 7.936 8.754 1.00 88.94 87 ALA A N 1
ATOM 628 C CA . ALA A 1 87 ? 18.069 6.997 9.677 1.00 88.94 87 ALA A CA 1
ATOM 629 C C . ALA A 1 87 ? 17.768 7.332 11.150 1.00 88.94 87 ALA A C 1
ATOM 631 O O . ALA A 1 87 ? 17.380 6.453 11.915 1.00 88.94 87 ALA A O 1
ATOM 632 N N . ALA A 1 88 ? 17.884 8.607 11.538 1.00 89.25 88 ALA A N 1
ATOM 633 C CA . ALA A 1 88 ? 17.574 9.051 12.897 1.00 89.25 88 ALA A CA 1
ATOM 634 C C . ALA A 1 88 ? 16.087 8.873 13.248 1.00 89.25 88 ALA A C 1
ATOM 636 O O . ALA A 1 88 ? 15.760 8.464 14.361 1.00 89.25 88 ALA A O 1
ATOM 637 N N . TRP A 1 89 ? 15.188 9.143 12.296 1.00 91.56 89 TRP A N 1
ATOM 638 C CA . TRP A 1 89 ? 13.759 8.871 12.446 1.00 91.56 89 TRP A CA 1
ATOM 639 C C . TRP A 1 89 ? 13.496 7.374 12.636 1.00 91.56 89 TRP A C 1
ATOM 641 O O . TRP A 1 89 ? 12.723 6.997 13.512 1.00 91.56 89 TRP A O 1
ATOM 651 N N . LEU A 1 90 ? 14.169 6.503 11.879 1.00 92.75 90 LEU A N 1
ATOM 652 C CA . LEU A 1 90 ? 14.012 5.059 12.039 1.00 92.75 90 LEU A CA 1
ATOM 653 C C . LEU A 1 90 ? 14.469 4.579 13.425 1.00 92.75 90 LEU A C 1
ATOM 655 O O . LEU A 1 90 ? 13.790 3.762 14.047 1.00 92.75 90 LEU A O 1
ATOM 659 N N . ASP A 1 91 ? 15.590 5.099 13.924 1.00 92.94 91 ASP A N 1
ATOM 660 C CA . ASP A 1 91 ? 16.070 4.792 15.274 1.00 92.94 91 ASP A CA 1
ATOM 661 C C . ASP A 1 91 ? 15.090 5.283 16.354 1.00 92.94 91 ASP A C 1
ATOM 663 O O . ASP A 1 91 ? 14.855 4.582 17.341 1.00 92.94 91 ASP A O 1
ATOM 667 N N . GLU A 1 92 ? 14.453 6.442 16.149 1.00 92.94 92 GLU A N 1
ATOM 668 C CA . GLU A 1 92 ? 13.357 6.916 17.001 1.00 92.94 92 GLU A CA 1
ATOM 669 C C . GLU A 1 92 ? 12.169 5.940 16.979 1.00 92.94 92 GLU A C 1
ATOM 671 O O . GLU A 1 92 ? 11.674 5.552 18.037 1.00 92.94 92 GLU A O 1
ATOM 676 N N . MET A 1 93 ? 11.730 5.504 15.793 1.00 94.94 93 MET A N 1
ATOM 677 C CA . MET A 1 93 ? 10.600 4.577 15.640 1.00 94.94 93 MET A CA 1
ATOM 678 C C . MET A 1 93 ? 10.865 3.232 16.322 1.00 94.94 93 MET A C 1
ATOM 680 O O . MET A 1 93 ? 10.004 2.722 17.044 1.00 94.94 93 MET A O 1
ATOM 684 N N . ARG A 1 94 ? 12.076 2.686 16.190 1.00 94.56 94 ARG A N 1
ATOM 685 C CA . ARG A 1 94 ? 12.506 1.495 16.941 1.00 94.56 94 ARG A CA 1
ATOM 686 C C . ARG A 1 94 ? 12.459 1.691 18.444 1.00 94.56 94 ARG A C 1
ATOM 688 O O . ARG A 1 94 ? 12.087 0.775 19.171 1.00 94.56 94 ARG A O 1
ATOM 695 N N . GLY A 1 95 ? 12.778 2.896 18.914 1.00 94.69 95 GLY A N 1
ATOM 696 C CA . GLY A 1 95 ? 12.596 3.279 20.310 1.00 94.69 95 GLY A CA 1
ATOM 697 C C . GLY A 1 95 ? 11.170 3.032 20.811 1.00 94.69 95 GLY A C 1
ATOM 698 O O . GLY A 1 95 ? 10.995 2.744 21.989 1.00 94.69 95 GLY A O 1
ATOM 699 N N . TRP A 1 96 ? 10.165 3.064 19.931 1.00 96.06 96 TRP A N 1
ATOM 700 C CA . TRP A 1 96 ? 8.752 2.779 20.216 1.00 96.06 96 TRP A CA 1
ATOM 701 C C . TRP A 1 96 ? 8.313 1.336 19.882 1.00 96.06 96 TRP A C 1
ATOM 703 O O . TRP A 1 96 ? 7.131 1.008 20.006 1.00 96.06 96 TRP A O 1
ATOM 713 N N . GLY A 1 97 ? 9.242 0.454 19.496 1.00 95.38 97 GLY A N 1
ATOM 714 C CA . GLY A 1 97 ? 8.981 -0.948 19.133 1.00 95.38 97 GLY A CA 1
ATOM 715 C C . GLY A 1 97 ? 8.485 -1.158 17.696 1.00 95.38 97 GLY A C 1
ATOM 716 O O . GLY A 1 97 ? 7.880 -2.189 17.388 1.00 95.38 97 GLY A O 1
ATOM 717 N N . LEU A 1 98 ? 8.699 -0.178 16.811 1.00 96.19 98 LEU A N 1
ATOM 718 C CA . LEU A 1 98 ? 8.374 -0.281 15.386 1.00 96.19 98 LEU A CA 1
ATOM 719 C C . LEU A 1 98 ? 9.505 -1.006 14.647 1.00 96.19 98 LEU A C 1
ATOM 721 O O . LEU A 1 98 ? 10.296 -0.399 13.926 1.00 96.19 98 LEU A O 1
ATOM 725 N N . ASP A 1 99 ? 9.597 -2.313 14.870 1.00 92.56 99 ASP A N 1
ATOM 726 C CA . ASP A 1 99 ? 10.678 -3.136 14.331 1.00 92.56 99 ASP A CA 1
ATOM 727 C C . ASP A 1 99 ? 10.327 -3.778 12.985 1.00 92.56 99 ASP A C 1
ATOM 729 O O . ASP A 1 99 ? 11.206 -3.977 12.156 1.00 92.56 99 ASP A O 1
ATOM 733 N N . ASP A 1 100 ? 9.060 -4.079 12.710 1.00 95.19 100 ASP A N 1
ATOM 734 C CA . ASP A 1 100 ? 8.676 -4.780 11.481 1.00 95.19 100 ASP A CA 1
ATOM 735 C C . ASP A 1 100 ? 8.246 -3.794 10.392 1.00 95.19 100 ASP A C 1
ATOM 737 O O . ASP A 1 100 ? 7.069 -3.702 10.045 1.00 95.19 100 ASP A O 1
ATOM 741 N N . LEU A 1 101 ? 9.207 -3.033 9.863 1.00 96.25 101 LEU A N 1
ATOM 742 C CA . LEU A 1 101 ? 8.974 -2.053 8.798 1.00 96.25 101 LEU A CA 1
ATOM 743 C C . LEU A 1 101 ? 9.597 -2.482 7.466 1.00 96.25 101 LEU A C 1
ATOM 745 O O . LEU A 1 101 ? 10.675 -3.064 7.453 1.00 96.25 101 LEU A O 1
ATOM 749 N N . VAL A 1 102 ? 8.970 -2.124 6.347 1.00 96.50 102 VAL A N 1
ATOM 750 C CA . VAL A 1 102 ? 9.610 -2.065 5.021 1.00 96.50 102 VAL A CA 1
ATOM 751 C C . VAL A 1 102 ? 9.736 -0.601 4.631 1.00 96.50 102 VAL A C 1
ATOM 753 O O . VAL A 1 102 ? 8.743 0.121 4.608 1.00 96.50 102 VAL A O 1
ATOM 756 N N . LEU A 1 103 ? 10.950 -0.149 4.323 1.00 94.38 103 LEU A N 1
ATOM 757 C CA . LEU A 1 103 ? 11.224 1.256 4.019 1.00 94.38 103 LEU A CA 1
ATOM 758 C C . LEU A 1 103 ? 11.374 1.446 2.515 1.00 94.38 103 LEU A C 1
ATOM 760 O O . LEU A 1 103 ? 12.393 1.075 1.941 1.00 94.38 103 LEU A O 1
ATOM 764 N N . HIS A 1 104 ? 10.382 2.046 1.875 1.00 91.69 104 HIS A N 1
ATOM 765 C CA . HIS A 1 104 ? 10.421 2.376 0.456 1.00 91.69 104 HIS A CA 1
ATOM 766 C C . HIS A 1 104 ? 11.127 3.710 0.270 1.00 91.69 104 HIS A C 1
ATOM 768 O O . HIS A 1 104 ? 10.622 4.748 0.706 1.00 91.69 104 HIS A O 1
ATOM 774 N N . ARG A 1 105 ? 12.285 3.694 -0.399 1.00 85.62 105 ARG A N 1
ATOM 775 C CA . ARG A 1 105 ? 13.017 4.918 -0.729 1.00 85.62 105 ARG A CA 1
ATOM 776 C C . ARG A 1 105 ? 12.934 5.212 -2.216 1.00 85.62 105 ARG A C 1
ATOM 778 O O . ARG A 1 105 ? 13.664 4.633 -3.024 1.00 85.62 105 ARG A O 1
ATOM 785 N N . SER A 1 106 ? 12.053 6.153 -2.546 1.00 76.88 106 SER A N 1
ATOM 786 C CA . SER A 1 106 ? 11.950 6.747 -3.880 1.00 76.88 106 SER A CA 1
ATOM 787 C C . SER A 1 106 ? 13.262 7.435 -4.280 1.00 76.88 106 SER A C 1
ATOM 789 O O . SER A 1 106 ? 14.026 7.876 -3.421 1.00 76.88 106 SER A O 1
ATOM 791 N N . GLU A 1 107 ? 13.538 7.498 -5.586 1.00 70.06 107 GLU A N 1
ATOM 792 C CA . GLU A 1 107 ? 14.703 8.197 -6.157 1.00 70.06 107 GLU A CA 1
ATOM 793 C C . GLU A 1 107 ? 16.074 7.729 -5.619 1.00 70.06 107 GLU A C 1
ATOM 795 O O . GLU A 1 107 ? 17.013 8.517 -5.505 1.00 70.06 107 GLU A O 1
ATOM 800 N N . TRP A 1 108 ? 16.231 6.428 -5.344 1.00 73.56 108 TRP A N 1
ATOM 801 C CA . TRP A 1 108 ? 17.515 5.828 -4.957 1.00 73.56 108 TRP A CA 1
ATOM 802 C C . TRP A 1 108 ? 18.523 5.827 -6.123 1.00 73.56 108 TRP A C 1
ATOM 804 O O . TRP A 1 108 ? 18.712 4.835 -6.838 1.00 73.56 108 TRP A O 1
ATOM 814 N N . ARG A 1 109 ? 19.153 6.980 -6.369 1.00 71.00 109 ARG A N 1
ATOM 815 C CA . ARG A 1 109 ? 20.148 7.166 -7.433 1.00 71.00 109 ARG A CA 1
ATOM 816 C C . ARG A 1 109 ? 21.088 8.335 -7.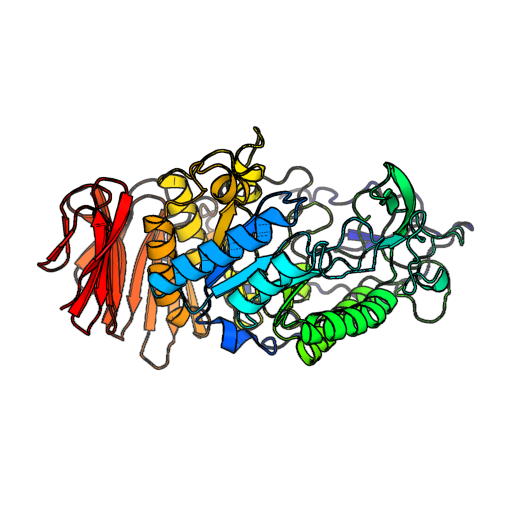164 1.00 71.00 109 ARG A C 1
ATOM 818 O O . ARG A 1 109 ? 20.667 9.393 -6.709 1.00 71.00 109 ARG A O 1
ATOM 825 N N . ASP A 1 110 ? 22.353 8.175 -7.536 1.00 73.62 110 ASP A N 1
ATOM 826 C CA . ASP A 1 110 ? 23.251 9.312 -7.731 1.00 73.62 110 ASP A CA 1
ATOM 827 C C . ASP A 1 110 ? 22.741 10.164 -8.912 1.00 73.62 110 ASP A C 1
ATOM 829 O O . ASP A 1 110 ? 22.721 9.669 -10.045 1.00 73.62 110 ASP A O 1
ATOM 833 N N . PRO A 1 111 ? 22.332 11.432 -8.700 1.00 68.94 111 PRO A N 1
ATOM 834 C CA . PRO A 1 111 ? 21.842 12.288 -9.782 1.00 68.94 111 PRO A CA 1
ATOM 835 C C . PRO A 1 111 ? 22.900 12.549 -10.867 1.00 68.94 111 PRO A C 1
ATOM 837 O O . PRO A 1 111 ? 22.547 12.911 -11.991 1.00 68.94 111 PRO A O 1
ATOM 840 N N . ALA A 1 112 ? 24.190 12.341 -10.571 1.00 69.94 112 ALA A N 1
ATOM 841 C CA . ALA A 1 112 ? 25.270 12.459 -11.548 1.00 69.94 112 ALA A CA 1
ATOM 842 C C . ALA A 1 112 ? 25.333 11.287 -12.548 1.00 69.94 112 ALA A C 1
ATOM 844 O O . ALA A 1 112 ? 26.036 11.386 -13.556 1.00 69.94 112 ALA A O 1
ATOM 845 N N . LEU A 1 113 ? 24.624 10.184 -12.291 1.00 75.62 113 LEU A N 1
ATOM 846 C CA . LEU A 1 113 ? 24.599 9.013 -13.162 1.00 75.62 113 LEU A CA 1
ATOM 847 C C . LEU A 1 113 ? 23.377 9.041 -14.079 1.00 75.62 113 LEU A C 1
ATOM 849 O O . LEU A 1 113 ? 22.259 9.299 -13.642 1.00 75.62 113 LEU A O 1
ATOM 853 N N . SER A 1 114 ? 23.588 8.759 -15.364 1.00 81.19 114 SER A N 1
ATOM 854 C CA . SER A 1 114 ? 22.500 8.634 -16.333 1.00 81.19 114 SER A CA 1
ATOM 855 C C . SER A 1 114 ? 21.875 7.229 -16.308 1.00 81.19 114 SER A C 1
ATOM 857 O O . SER A 1 114 ? 22.569 6.242 -16.043 1.00 81.19 114 SER A O 1
ATOM 859 N N . PRO A 1 115 ? 20.566 7.093 -16.590 1.00 80.69 115 PRO A N 1
ATOM 860 C CA . PRO A 1 115 ? 19.896 5.797 -16.598 1.00 80.69 115 PRO A CA 1
ATOM 861 C C . PRO A 1 115 ? 20.507 4.854 -17.653 1.00 80.69 115 PRO A C 1
ATOM 863 O O . PRO A 1 115 ? 21.031 5.313 -18.672 1.00 80.69 115 PRO A O 1
ATOM 866 N N . PRO A 1 116 ? 20.460 3.529 -17.440 1.00 74.19 116 PRO A N 1
ATOM 867 C CA . PRO A 1 116 ? 19.822 2.839 -16.318 1.00 74.19 116 PRO A CA 1
ATOM 868 C C . PRO A 1 116 ? 20.764 2.670 -15.114 1.00 74.19 116 PRO A C 1
ATOM 870 O O . PRO A 1 116 ? 20.592 1.747 -14.324 1.00 74.19 116 PRO A O 1
ATOM 873 N N . MET A 1 117 ? 21.825 3.476 -14.974 1.00 69.06 117 MET A N 1
ATOM 874 C CA . MET A 1 117 ? 22.693 3.338 -13.808 1.00 69.06 117 MET A CA 1
ATOM 875 C C . MET A 1 117 ? 21.977 3.751 -12.529 1.00 69.06 117 MET A C 1
ATOM 877 O O . MET A 1 117 ? 21.433 4.846 -12.428 1.00 69.06 117 MET A O 1
ATOM 881 N N . HIS A 1 118 ? 22.102 2.890 -11.525 1.00 66.31 118 HIS A N 1
ATOM 882 C CA . HIS A 1 118 ? 21.803 3.200 -10.140 1.00 66.31 118 HIS A CA 1
ATOM 883 C C . HIS A 1 118 ? 23.049 2.910 -9.305 1.00 66.31 118 HIS A C 1
ATOM 885 O O . HIS A 1 118 ? 23.693 1.868 -9.456 1.00 66.31 118 HIS A O 1
ATOM 891 N N . ALA A 1 119 ? 23.413 3.860 -8.457 1.00 63.75 119 ALA A N 1
ATOM 892 C CA . ALA A 1 119 ? 24.412 3.706 -7.411 1.00 63.75 119 ALA A CA 1
ATOM 893 C C . ALA A 1 119 ? 23.911 4.446 -6.169 1.00 63.75 119 ALA A C 1
ATOM 895 O O . ALA A 1 119 ? 23.029 5.304 -6.286 1.00 63.75 119 ALA A O 1
ATOM 896 N N . ALA A 1 120 ? 24.484 4.118 -5.008 1.00 60.25 120 ALA A N 1
ATOM 897 C CA . ALA A 1 120 ? 24.271 4.908 -3.803 1.00 60.25 120 ALA A CA 1
ATOM 898 C C . ALA A 1 120 ? 24.590 6.386 -4.114 1.00 60.25 120 ALA A C 1
ATOM 900 O O . ALA A 1 120 ? 25.639 6.652 -4.713 1.00 60.25 120 ALA A O 1
ATOM 901 N N . PRO A 1 121 ? 23.704 7.335 -3.773 1.00 61.09 121 PRO A N 1
ATOM 902 C CA . PRO A 1 121 ? 23.958 8.741 -4.055 1.00 61.09 121 PRO A CA 1
ATOM 903 C C . PRO A 1 121 ? 25.143 9.293 -3.238 1.00 61.09 121 PRO A C 1
ATOM 905 O O . PRO A 1 121 ? 25.655 8.658 -2.315 1.00 61.09 121 PRO A O 1
ATOM 908 N N . THR A 1 122 ? 25.624 10.484 -3.598 1.00 57.50 122 THR A N 1
ATOM 909 C CA . THR A 1 122 ? 26.850 11.073 -3.025 1.00 57.50 122 THR A CA 1
ATOM 910 C C . THR A 1 122 ? 26.521 12.203 -2.028 1.00 57.50 122 THR A C 1
ATOM 912 O O . THR A 1 122 ? 25.680 13.038 -2.366 1.00 57.50 122 THR A O 1
ATOM 915 N N . PRO A 1 123 ? 27.197 12.326 -0.857 1.00 59.44 123 PRO A N 1
ATOM 916 C CA . PRO A 1 123 ? 28.194 11.417 -0.281 1.00 59.44 123 PRO A CA 1
ATOM 917 C C . PRO A 1 123 ? 27.610 10.078 0.174 1.00 59.44 123 PRO A C 1
ATOM 919 O O . PRO A 1 123 ? 26.568 10.032 0.820 1.00 59.44 123 PRO A O 1
ATOM 922 N N . ALA A 1 124 ? 28.357 9.002 -0.086 1.00 63.06 124 ALA A N 1
ATOM 923 C CA . ALA A 1 124 ? 27.974 7.632 0.257 1.00 63.06 124 ALA A CA 1
ATOM 924 C C . ALA A 1 124 ? 27.687 7.426 1.757 1.00 63.06 124 ALA A C 1
ATOM 926 O O . ALA A 1 124 ? 26.851 6.601 2.110 1.00 63.06 124 ALA A O 1
ATOM 927 N N . THR A 1 125 ? 28.318 8.209 2.639 1.00 62.91 125 THR A N 1
ATOM 928 C CA . THR A 1 125 ? 28.233 8.030 4.098 1.00 62.91 125 THR A CA 1
ATOM 929 C C . THR A 1 125 ? 26.811 8.162 4.643 1.00 62.91 125 THR A C 1
ATOM 931 O O . THR A 1 125 ? 26.404 7.350 5.462 1.00 62.91 125 THR A O 1
ATOM 934 N N . ALA A 1 126 ? 26.016 9.122 4.156 1.00 65.56 126 ALA A N 1
ATOM 935 C CA . ALA A 1 126 ? 24.640 9.290 4.634 1.00 65.56 126 ALA A CA 1
ATOM 936 C C . ALA A 1 126 ? 23.712 8.140 4.188 1.00 65.56 126 ALA A C 1
ATOM 938 O O . ALA A 1 126 ? 22.743 7.809 4.866 1.00 65.56 126 ALA A O 1
ATOM 939 N N . PHE A 1 127 ? 24.020 7.496 3.060 1.00 73.94 127 PHE A N 1
ATOM 940 C CA . PHE A 1 127 ? 23.281 6.331 2.565 1.00 73.94 127 PHE A CA 1
ATOM 941 C C . PHE A 1 127 ? 23.705 5.039 3.252 1.00 73.94 127 PHE A C 1
ATOM 943 O O . PHE A 1 127 ? 22.866 4.172 3.495 1.00 73.94 127 PHE A O 1
ATOM 950 N N . GLU A 1 128 ? 24.985 4.913 3.599 1.00 80.12 128 GLU A N 1
ATOM 951 C CA . GLU A 1 128 ? 25.475 3.838 4.461 1.00 80.12 128 GLU A CA 1
ATOM 952 C C . GLU A 1 128 ? 24.804 3.890 5.835 1.00 80.12 128 GLU A C 1
ATOM 954 O O . GLU A 1 128 ? 24.455 2.840 6.371 1.00 80.12 128 GLU A O 1
ATOM 959 N N . ASP A 1 129 ? 24.574 5.089 6.379 1.00 83.56 129 ASP A N 1
ATOM 960 C CA . ASP A 1 129 ? 23.856 5.268 7.642 1.00 83.56 129 ASP A CA 1
ATOM 961 C C . ASP A 1 129 ? 22.411 4.782 7.542 1.00 83.56 129 ASP A C 1
ATOM 963 O O . ASP A 1 129 ? 22.011 3.952 8.354 1.00 83.56 129 ASP A O 1
ATOM 967 N N . LEU A 1 130 ? 21.659 5.195 6.514 1.00 85.94 130 LEU A N 1
ATOM 968 C CA . LEU A 1 130 ? 20.293 4.706 6.304 1.00 85.94 130 LEU A CA 1
ATOM 969 C C . LEU A 1 130 ? 20.241 3.203 6.030 1.00 85.94 130 LEU A C 1
ATOM 971 O O . LEU A 1 130 ? 19.372 2.520 6.554 1.00 85.94 130 LEU A O 1
ATOM 975 N N . THR A 1 131 ? 21.161 2.658 5.236 1.00 88.06 131 THR A N 1
ATOM 976 C CA . THR A 1 131 ? 21.167 1.219 4.927 1.00 88.06 131 THR A CA 1
ATOM 977 C C . THR A 1 131 ? 21.501 0.388 6.166 1.00 88.06 131 THR A C 1
ATOM 979 O O . THR A 1 131 ? 20.871 -0.640 6.416 1.00 88.06 131 THR A O 1
ATOM 982 N N . ARG A 1 132 ? 22.454 0.857 6.982 1.00 88.38 132 ARG A N 1
ATOM 983 C CA . ARG A 1 132 ? 22.791 0.251 8.274 1.00 88.38 132 ARG A CA 1
ATOM 984 C C . ARG A 1 132 ? 21.621 0.351 9.238 1.00 88.38 132 ARG A C 1
ATOM 986 O O . ARG A 1 132 ? 21.272 -0.653 9.845 1.00 88.38 132 ARG A O 1
ATOM 993 N N . ALA A 1 133 ? 21.010 1.530 9.336 1.00 89.88 133 ALA A N 1
ATOM 994 C CA . ALA A 1 133 ? 19.823 1.737 10.140 1.00 89.88 133 ALA A CA 1
ATOM 995 C C . ALA A 1 133 ? 18.695 0.833 9.642 1.00 89.88 133 ALA A C 1
ATOM 997 O O . ALA A 1 133 ? 18.067 0.200 10.457 1.00 89.88 133 ALA A O 1
ATOM 998 N N . ALA A 1 134 ? 18.465 0.648 8.348 1.00 90.75 134 ALA A N 1
ATOM 999 C CA . ALA A 1 134 ? 17.380 -0.198 7.856 1.00 90.75 134 ALA A CA 1
ATOM 1000 C C . ALA A 1 134 ? 17.585 -1.707 8.081 1.00 90.75 134 ALA A C 1
ATOM 1002 O O . ALA A 1 134 ? 16.621 -2.457 7.962 1.00 90.75 134 ALA A O 1
ATOM 1003 N N . GLU A 1 135 ? 18.802 -2.173 8.385 1.00 91.19 135 GLU A N 1
ATOM 1004 C CA . GLU A 1 135 ? 19.109 -3.588 8.677 1.00 91.19 135 GLU A CA 1
ATOM 1005 C C . GLU A 1 135 ? 18.557 -4.570 7.619 1.00 91.19 135 GLU A C 1
ATOM 1007 O O . GLU A 1 135 ? 18.016 -5.628 7.932 1.00 91.19 135 GLU A O 1
ATOM 1012 N N . GLY A 1 136 ? 18.674 -4.207 6.336 1.00 88.88 136 GLY A N 1
ATOM 1013 C CA . GLY A 1 136 ? 18.176 -5.014 5.214 1.00 88.88 136 GLY A CA 1
ATOM 1014 C C . GLY A 1 136 ? 16.685 -4.838 4.897 1.00 88.88 136 GLY A C 1
ATOM 1015 O O . GLY A 1 136 ? 16.177 -5.492 3.996 1.00 88.88 136 GLY A O 1
ATOM 1016 N N . ARG A 1 137 ? 15.972 -3.932 5.571 1.00 91.06 137 ARG A N 1
ATOM 1017 C CA . ARG A 1 137 ? 14.545 -3.645 5.315 1.00 91.06 137 ARG A CA 1
ATOM 1018 C C . ARG A 1 137 ? 14.301 -2.501 4.328 1.00 91.06 137 ARG A C 1
ATOM 1020 O O . ARG A 1 137 ? 13.167 -2.080 4.108 1.00 91.06 137 ARG A O 1
ATOM 1027 N N . LEU A 1 138 ? 15.375 -1.973 3.748 1.00 93.31 138 LEU A N 1
ATOM 1028 C CA . LEU A 1 138 ? 15.325 -0.900 2.768 1.00 93.31 138 LEU A CA 1
ATOM 1029 C C . LEU A 1 138 ? 14.971 -1.452 1.386 1.00 93.31 138 LEU A C 1
ATOM 1031 O O . LEU A 1 138 ? 15.725 -2.250 0.827 1.00 93.31 138 LEU A O 1
ATOM 1035 N N . ALA A 1 139 ? 13.852 -0.981 0.845 1.00 93.06 139 ALA A N 1
ATOM 1036 C CA . ALA A 1 139 ? 13.427 -1.152 -0.533 1.00 93.06 139 ALA A CA 1
ATOM 1037 C C . ALA A 1 139 ? 13.912 0.039 -1.373 1.00 93.06 139 ALA A C 1
ATOM 1039 O O . ALA A 1 139 ? 13.304 1.112 -1.390 1.00 93.06 139 ALA A O 1
ATOM 1040 N N . ALA A 1 140 ? 15.047 -0.143 -2.047 1.00 88.94 140 ALA A N 1
ATOM 1041 C CA . ALA A 1 140 ? 15.652 0.897 -2.873 1.00 88.94 140 ALA A CA 1
ATOM 1042 C C . ALA A 1 140 ? 14.950 1.008 -4.232 1.00 88.94 140 ALA A C 1
ATOM 1044 O O . ALA A 1 140 ? 14.769 0.005 -4.926 1.00 88.94 140 ALA A O 1
ATOM 1045 N N . SER A 1 141 ? 14.600 2.230 -4.635 1.00 86.00 141 SER A N 1
ATOM 1046 C CA . SER A 1 141 ? 13.953 2.465 -5.924 1.00 86.00 141 SER A CA 1
ATOM 1047 C C . SER A 1 141 ? 14.883 2.222 -7.125 1.00 86.00 141 SER A C 1
ATOM 1049 O O . SER A 1 141 ? 16.014 2.709 -7.171 1.00 86.00 141 SER A O 1
ATOM 1051 N N . LEU A 1 142 ? 14.393 1.496 -8.129 1.00 85.31 142 LEU A N 1
ATOM 1052 C CA . LEU A 1 142 ? 15.103 1.168 -9.362 1.00 85.31 142 LEU A CA 1
ATOM 1053 C C . LEU A 1 142 ? 14.208 1.438 -10.581 1.00 85.31 142 LEU A C 1
ATOM 1055 O O . LEU A 1 142 ? 13.109 0.899 -10.668 1.00 85.31 142 LEU A O 1
ATOM 1059 N N . ALA A 1 143 ? 14.697 2.224 -11.545 1.00 82.44 143 ALA A N 1
ATOM 1060 C CA . ALA A 1 143 ? 13.973 2.570 -12.769 1.00 82.44 143 ALA A CA 1
ATOM 1061 C C . ALA A 1 143 ? 14.678 1.967 -13.997 1.00 82.44 143 ALA A C 1
ATOM 1063 O O . ALA A 1 143 ? 15.809 2.326 -14.327 1.00 82.44 143 ALA A O 1
ATOM 1064 N N . LEU A 1 144 ? 14.010 1.041 -14.693 1.00 87.38 144 LEU A N 1
ATOM 1065 C CA . LEU A 1 144 ? 14.586 0.266 -15.809 1.00 87.38 144 LEU A CA 1
ATOM 1066 C C . LEU A 1 144 ? 13.786 0.415 -17.108 1.00 87.38 144 LEU A C 1
ATOM 1068 O O . LEU A 1 144 ? 13.610 -0.537 -17.863 1.00 87.38 144 LEU A O 1
ATOM 1072 N N . THR A 1 145 ? 13.281 1.615 -17.365 1.00 84.94 145 THR A N 1
ATOM 1073 C CA . THR A 1 145 ? 12.458 1.913 -18.549 1.00 84.94 145 THR A CA 1
ATOM 1074 C C . THR A 1 145 ? 13.202 2.748 -19.578 1.00 84.94 145 THR A C 1
ATOM 1076 O O . THR A 1 145 ? 12.853 2.735 -20.758 1.00 84.94 145 THR A O 1
ATOM 1079 N N . LEU A 1 146 ? 14.276 3.421 -19.155 1.00 87.69 146 LEU A N 1
ATOM 1080 C CA . LEU A 1 146 ? 15.063 4.335 -19.971 1.00 87.69 146 LEU A CA 1
ATOM 1081 C C . LEU A 1 146 ? 16.543 3.955 -19.996 1.00 87.69 146 LEU A C 1
ATOM 1083 O O . LEU A 1 146 ? 17.096 3.411 -19.042 1.00 87.69 146 LEU A O 1
ATOM 1087 N N . THR A 1 147 ? 17.204 4.321 -21.088 1.00 90.62 147 THR A N 1
ATOM 1088 C CA . THR A 1 147 ? 18.659 4.278 -21.233 1.00 90.62 147 THR A CA 1
ATOM 1089 C C . THR A 1 147 ? 19.163 5.572 -21.852 1.00 90.62 147 THR A C 1
ATOM 1091 O O . THR A 1 147 ? 18.520 6.142 -22.735 1.00 90.62 147 THR A O 1
ATOM 1094 N N . ALA A 1 148 ? 20.306 6.063 -21.389 1.00 90.88 148 ALA A N 1
ATOM 1095 C CA . ALA A 1 148 ? 20.887 7.317 -21.842 1.00 90.88 148 ALA A CA 1
ATOM 1096 C C . ALA A 1 148 ? 22.411 7.218 -21.944 1.00 90.88 148 ALA A C 1
ATOM 1098 O O . ALA A 1 148 ? 23.056 6.425 -21.261 1.00 90.88 148 ALA A O 1
ATOM 1099 N N . GLY A 1 149 ? 22.992 8.054 -22.808 1.00 87.69 149 GLY A N 1
ATOM 1100 C CA . GLY A 1 149 ? 24.446 8.164 -22.926 1.00 87.69 149 GLY A CA 1
ATOM 1101 C C . GLY A 1 149 ? 25.108 8.666 -21.636 1.00 87.69 149 GLY A C 1
ATOM 1102 O O . GLY A 1 149 ? 24.440 9.067 -20.683 1.00 87.69 149 GLY A O 1
ATOM 1103 N N . ALA A 1 150 ? 26.438 8.662 -21.611 1.00 85.56 150 ALA A N 1
ATOM 1104 C CA . ALA A 1 150 ? 27.224 9.214 -20.508 1.00 85.56 150 ALA A CA 1
ATOM 1105 C C . ALA A 1 150 ? 26.962 10.721 -20.326 1.00 85.56 150 ALA A C 1
ATOM 1107 O O . ALA A 1 150 ? 26.950 11.461 -21.310 1.00 85.56 150 ALA A O 1
ATOM 1108 N N . CYS A 1 151 ? 26.791 11.163 -19.078 1.00 85.00 151 CYS A N 1
ATOM 1109 C CA . CYS A 1 151 ? 26.851 12.584 -18.737 1.00 85.00 151 CYS A CA 1
ATOM 1110 C C . CYS A 1 151 ? 28.287 13.117 -18.914 1.00 85.00 151 CYS A C 1
ATOM 1112 O O . CYS A 1 151 ? 29.232 12.316 -18.890 1.00 85.00 151 CYS A O 1
ATOM 1114 N N . PRO A 1 152 ? 28.480 14.442 -19.071 1.00 82.25 152 PRO A N 1
ATOM 1115 C CA . PRO A 1 152 ? 29.813 15.042 -19.042 1.00 82.25 152 PRO A CA 1
ATOM 1116 C C . PRO A 1 152 ? 30.605 14.540 -17.824 1.00 82.25 152 PRO A C 1
ATOM 1118 O O . PRO A 1 152 ? 30.068 14.443 -16.722 1.00 82.25 152 PRO A O 1
ATOM 1121 N N . ASP A 1 153 ? 31.844 14.103 -18.057 1.00 80.25 153 ASP A N 1
ATOM 1122 C CA . ASP A 1 153 ? 32.782 13.578 -17.050 1.00 80.25 153 ASP A CA 1
ATOM 1123 C C . ASP A 1 153 ? 32.349 12.328 -16.254 1.00 80.25 153 ASP A C 1
ATOM 1125 O O . ASP A 1 153 ? 33.056 11.882 -15.345 1.00 80.25 153 ASP A O 1
ATOM 1129 N N . ARG A 1 154 ? 31.229 11.687 -16.618 1.00 82.31 154 ARG A N 1
ATOM 1130 C CA . ARG A 1 154 ? 30.717 10.478 -15.951 1.00 82.31 154 ARG A CA 1
ATOM 1131 C C . ARG A 1 154 ? 30.358 9.393 -16.961 1.00 82.31 154 ARG A C 1
ATOM 1133 O O . ARG A 1 154 ? 29.316 9.433 -17.609 1.00 82.31 154 ARG A O 1
ATOM 1140 N N . ALA A 1 155 ? 31.219 8.381 -17.068 1.00 83.69 155 ALA A N 1
ATOM 1141 C CA . ALA A 1 155 ? 30.979 7.230 -17.933 1.00 83.69 155 ALA A CA 1
ATOM 1142 C C . ALA A 1 155 ? 29.732 6.442 -17.498 1.00 83.69 155 ALA A C 1
ATOM 1144 O O . ALA A 1 155 ? 29.543 6.179 -16.311 1.00 83.69 155 ALA A O 1
ATOM 1145 N N . ASN A 1 156 ? 28.943 5.992 -18.477 1.00 85.25 156 ASN A N 1
ATOM 1146 C CA . ASN A 1 156 ? 27.862 5.033 -18.268 1.00 85.25 156 ASN A CA 1
ATOM 1147 C C . ASN A 1 156 ? 28.251 3.674 -18.881 1.00 85.25 156 ASN A C 1
ATOM 1149 O O . ASN A 1 156 ? 27.970 3.434 -20.055 1.00 85.25 156 ASN A O 1
ATOM 1153 N N . PRO A 1 157 ? 28.923 2.777 -18.131 1.00 84.81 157 PRO A N 1
ATOM 1154 C CA . PRO A 1 157 ? 29.363 1.480 -18.649 1.00 84.81 157 PRO A CA 1
ATOM 1155 C C . PRO A 1 157 ? 28.216 0.497 -18.921 1.00 84.81 157 PRO A C 1
ATOM 1157 O O . PRO A 1 157 ? 28.459 -0.561 -19.492 1.00 84.81 157 PRO A O 1
ATOM 1160 N N . ARG A 1 158 ? 26.986 0.805 -18.488 1.00 85.62 158 ARG A N 1
ATOM 1161 C CA . ARG A 1 158 ? 25.801 -0.039 -18.712 1.00 85.62 158 ARG A CA 1
ATOM 1162 C C . ARG A 1 158 ? 24.966 0.411 -19.907 1.00 85.62 158 ARG A C 1
ATOM 1164 O O . ARG A 1 158 ? 23.990 -0.249 -20.243 1.00 85.62 158 ARG A O 1
ATOM 1171 N N . TYR A 1 159 ? 25.340 1.518 -20.534 1.00 89.44 159 TYR A N 1
ATOM 1172 C CA . TYR A 1 159 ? 24.708 1.986 -21.749 1.00 89.44 159 TYR A CA 1
ATOM 1173 C C . TYR A 1 159 ? 25.207 1.197 -22.961 1.00 89.44 159 TYR A C 1
ATOM 1175 O O . TYR A 1 159 ? 26.391 1.239 -23.299 1.00 89.44 159 TYR A O 1
ATOM 1183 N N . ASP A 1 160 ? 24.276 0.549 -23.656 1.00 91.12 160 ASP A N 1
ATOM 1184 C CA . ASP A 1 160 ? 24.499 -0.054 -24.965 1.00 91.12 160 ASP A CA 1
ATOM 1185 C C . ASP A 1 160 ? 23.424 0.443 -25.954 1.00 91.12 160 ASP A C 1
ATOM 1187 O O . ASP A 1 160 ? 22.225 0.271 -25.717 1.00 91.12 160 ASP A O 1
ATOM 1191 N N . PRO A 1 161 ? 23.800 1.060 -27.092 1.00 90.75 161 PRO A N 1
ATOM 1192 C CA . PRO A 1 161 ? 22.862 1.381 -28.167 1.00 90.75 161 PRO A CA 1
ATOM 1193 C C . PRO A 1 161 ? 22.044 0.187 -28.693 1.00 90.75 161 PRO A C 1
ATOM 1195 O O . PRO A 1 161 ? 20.980 0.384 -29.295 1.00 90.75 161 PRO A O 1
ATOM 1198 N N . ALA A 1 162 ? 22.536 -1.039 -28.504 1.00 90.12 162 ALA A N 1
ATOM 1199 C CA . ALA A 1 162 ? 21.833 -2.264 -28.856 1.00 90.12 162 ALA A CA 1
ATOM 1200 C C . ALA A 1 162 ? 20.592 -2.513 -27.981 1.00 90.12 162 ALA A C 1
ATOM 1202 O O . ALA A 1 162 ? 19.630 -3.086 -28.483 1.00 90.12 162 ALA A O 1
ATOM 1203 N N . ASP A 1 163 ? 20.562 -2.006 -26.745 1.00 91.69 163 ASP A N 1
ATOM 1204 C CA . ASP A 1 163 ? 19.467 -2.217 -25.785 1.00 91.69 163 ASP A CA 1
ATOM 1205 C C . ASP A 1 163 ? 18.248 -1.302 -26.023 1.00 91.69 163 ASP A C 1
ATOM 1207 O O . ASP A 1 163 ? 17.226 -1.410 -25.342 1.00 91.69 163 ASP A O 1
ATOM 1211 N N . ARG A 1 164 ? 18.343 -0.363 -26.971 1.00 91.75 164 ARG A N 1
ATOM 1212 C CA . ARG A 1 164 ? 17.263 0.584 -27.272 1.00 91.75 164 ARG A CA 1
ATOM 1213 C C . ARG A 1 164 ? 16.124 -0.097 -28.020 1.00 91.75 164 ARG A C 1
ATOM 1215 O O . ARG A 1 164 ? 16.374 -0.869 -28.948 1.00 91.75 164 ARG A O 1
ATOM 1222 N N . VAL A 1 165 ? 14.893 0.286 -27.695 1.00 89.38 165 VAL A N 1
ATOM 1223 C CA . VAL A 1 165 ? 13.713 -0.100 -28.478 1.00 89.38 165 VAL A CA 1
ATOM 1224 C C . VAL A 1 165 ? 13.766 0.579 -29.845 1.00 89.38 165 VAL A C 1
ATOM 1226 O O . VAL A 1 165 ? 13.994 1.790 -29.932 1.00 89.38 165 VAL A O 1
ATOM 1229 N N . ILE A 1 166 ? 13.551 -0.188 -30.915 1.00 87.44 166 ILE A N 1
ATOM 1230 C CA . ILE A 1 166 ? 13.555 0.329 -32.284 1.00 87.44 166 ILE A CA 1
ATOM 1231 C C . ILE A 1 166 ? 12.127 0.530 -32.803 1.00 87.44 166 ILE A C 1
ATOM 1233 O O . ILE A 1 166 ? 11.229 -0.297 -32.622 1.00 87.44 166 ILE A O 1
ATOM 1237 N N . GLY A 1 167 ? 11.916 1.686 -33.425 1.00 82.00 167 GLY A N 1
ATOM 1238 C CA . GLY A 1 167 ? 10.670 2.096 -34.045 1.00 82.00 167 GLY A CA 1
ATOM 1239 C C . GLY A 1 167 ? 10.429 1.460 -35.419 1.00 82.00 167 GLY A C 1
ATOM 1240 O O . GLY A 1 167 ? 11.294 0.778 -35.977 1.00 82.00 167 GLY A O 1
ATOM 1241 N N . PRO A 1 168 ? 9.234 1.690 -35.990 1.00 72.31 168 PRO A N 1
ATOM 1242 C CA . PRO A 1 168 ? 8.857 1.192 -37.317 1.00 72.31 168 PRO A CA 1
ATOM 1243 C C . PRO A 1 168 ? 9.707 1.763 -38.467 1.00 72.31 168 PRO A C 1
ATOM 1245 O O . PRO A 1 168 ? 9.742 1.185 -39.553 1.00 72.31 168 PRO A O 1
ATOM 1248 N N . ASP A 1 169 ? 10.380 2.889 -38.237 1.00 77.50 169 ASP A N 1
ATOM 1249 C CA . ASP A 1 169 ? 11.320 3.556 -39.144 1.00 77.50 169 ASP A CA 1
ATOM 1250 C C . ASP A 1 169 ? 12.752 2.995 -39.061 1.00 77.50 169 ASP A C 1
ATOM 1252 O O . ASP A 1 169 ? 13.640 3.433 -39.793 1.00 77.50 169 ASP A O 1
ATOM 1256 N N . GLY A 1 170 ? 12.985 2.014 -38.183 1.00 80.25 170 GLY A N 1
ATOM 1257 C CA . GLY A 1 170 ? 14.305 1.449 -37.926 1.00 80.25 170 GLY A CA 1
ATOM 1258 C C . GLY A 1 170 ? 15.196 2.324 -37.040 1.00 80.25 170 GLY A C 1
ATOM 1259 O O . GLY A 1 170 ? 16.361 1.972 -36.836 1.00 80.25 170 GLY A O 1
ATOM 1260 N N . LEU A 1 171 ? 14.678 3.429 -36.492 1.00 86.81 171 LEU A N 1
ATOM 1261 C CA . LEU A 1 171 ? 15.403 4.318 -35.588 1.00 86.81 171 LEU A CA 1
ATOM 1262 C C . LEU A 1 171 ? 15.080 4.009 -34.115 1.00 86.81 171 LEU A C 1
ATOM 1264 O O . LEU A 1 171 ? 14.015 3.482 -33.803 1.00 86.81 171 LEU A O 1
ATOM 1268 N N . PRO A 1 172 ? 15.987 4.313 -33.170 1.00 89.19 172 PRO A N 1
ATOM 1269 C CA . PRO A 1 172 ? 15.697 4.180 -31.745 1.00 89.19 172 PRO A CA 1
ATOM 1270 C C . PRO A 1 172 ? 14.562 5.103 -31.299 1.00 89.19 172 PRO A C 1
ATOM 1272 O O . PRO A 1 172 ? 14.587 6.291 -31.621 1.00 89.19 172 PRO A O 1
ATOM 1275 N N . LYS A 1 173 ? 13.633 4.588 -30.490 1.00 88.31 173 LYS A N 1
ATOM 1276 C CA . LYS A 1 173 ? 12.519 5.367 -29.936 1.00 88.31 173 LYS A CA 1
ATOM 1277 C C . LYS A 1 173 ? 13.025 6.348 -28.866 1.00 88.31 173 LYS A C 1
ATOM 1279 O O . LYS A 1 173 ? 13.533 5.894 -27.832 1.00 88.31 173 LYS A O 1
ATOM 1284 N N . PRO A 1 174 ? 12.950 7.671 -29.094 1.00 89.38 174 PRO A N 1
ATOM 1285 C CA . PRO A 1 174 ? 13.375 8.655 -28.108 1.00 89.38 174 PRO A CA 1
ATOM 1286 C C . PRO A 1 174 ? 12.388 8.712 -26.938 1.00 89.38 174 PRO A C 1
ATOM 1288 O O . PRO A 1 174 ? 11.186 8.537 -27.114 1.00 89.38 174 PRO A O 1
ATOM 1291 N N . ALA A 1 175 ? 12.910 9.000 -25.751 1.00 86.25 175 ALA A N 1
ATOM 1292 C CA . ALA A 1 175 ? 12.135 9.210 -24.527 1.00 86.25 175 ALA A CA 1
ATOM 1293 C C . ALA A 1 175 ? 12.455 10.574 -23.883 1.00 86.25 175 ALA A C 1
ATOM 1295 O O . ALA A 1 175 ? 12.359 10.758 -22.673 1.00 86.25 175 ALA A O 1
ATOM 1296 N N . GLY A 1 176 ? 12.919 11.522 -24.703 1.00 86.38 176 GLY A N 1
ATOM 1297 C CA . GLY A 1 176 ? 13.295 12.866 -24.280 1.00 86.38 176 GLY A CA 1
ATOM 1298 C C . GLY A 1 176 ? 14.778 13.023 -23.938 1.00 86.38 176 GLY A C 1
ATOM 1299 O O . GLY A 1 176 ? 15.665 12.441 -24.573 1.00 86.38 176 GLY A O 1
ATOM 1300 N N . ARG A 1 177 ? 15.058 13.895 -22.964 1.00 85.75 177 ARG A N 1
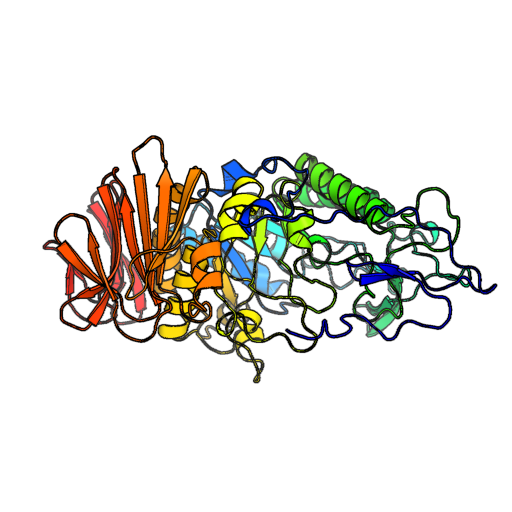ATOM 1301 C CA . ARG A 1 177 ? 16.412 14.201 -22.489 1.00 85.75 177 ARG A CA 1
ATOM 1302 C C . ARG A 1 177 ? 16.512 13.927 -20.998 1.00 85.75 177 ARG A C 1
ATOM 1304 O O . ARG A 1 177 ? 15.655 14.351 -20.232 1.00 85.75 177 ARG A O 1
ATOM 1311 N N . TYR A 1 178 ? 17.595 13.281 -20.601 1.00 83.44 178 TYR A N 1
ATOM 1312 C CA . TYR A 1 178 ? 17.977 13.127 -19.209 1.00 83.44 178 TYR A CA 1
ATOM 1313 C C . TYR A 1 178 ? 18.814 14.330 -18.768 1.00 83.44 178 TYR A C 1
ATOM 1315 O O . TYR A 1 178 ? 19.796 14.660 -19.431 1.00 83.44 178 TYR A O 1
ATOM 1323 N N . ALA A 1 179 ? 18.438 14.986 -17.670 1.00 82.31 179 ALA A N 1
ATOM 1324 C CA . ALA A 1 179 ? 19.192 16.108 -17.118 1.00 82.31 179 ALA A CA 1
ATOM 1325 C C . ALA A 1 179 ? 20.396 15.602 -16.310 1.00 82.31 179 ALA A C 1
ATOM 1327 O O . ALA A 1 179 ? 20.222 14.933 -15.293 1.00 82.31 179 ALA A O 1
ATOM 1328 N N . CYS A 1 180 ? 21.612 15.930 -16.749 1.00 80.19 180 CYS A N 1
ATOM 1329 C CA . CYS A 1 180 ? 22.817 15.697 -15.958 1.00 80.19 180 CYS A CA 1
ATOM 1330 C C . CYS A 1 180 ? 22.980 16.782 -14.885 1.00 80.19 180 CYS A C 1
ATOM 1332 O O . CYS A 1 180 ? 22.451 17.887 -15.020 1.00 80.19 180 CYS A O 1
ATOM 1334 N N . ALA A 1 181 ? 23.764 16.487 -13.845 1.00 71.75 181 ALA A N 1
ATOM 1335 C CA . ALA A 1 181 ? 23.994 17.397 -12.720 1.00 71.75 181 ALA A CA 1
ATOM 1336 C C . ALA A 1 181 ? 24.527 18.791 -13.129 1.00 71.75 181 ALA A C 1
ATOM 1338 O O . ALA A 1 181 ? 24.218 19.776 -12.466 1.00 71.75 181 ALA A O 1
ATOM 1339 N N . GLU A 1 182 ? 25.276 18.896 -14.232 1.00 69.88 182 GLU A N 1
ATOM 1340 C CA . GLU A 1 182 ? 25.853 20.160 -14.728 1.00 69.88 182 GLU A CA 1
ATOM 1341 C C . GLU A 1 182 ? 24.932 20.944 -15.687 1.00 69.88 182 GLU A C 1
ATOM 1343 O O . GLU A 1 182 ? 25.336 21.946 -16.272 1.00 69.88 182 GLU A O 1
ATOM 1348 N N . GLY A 1 183 ? 23.678 20.513 -15.858 1.00 67.06 183 GLY A N 1
ATOM 1349 C CA . GLY A 1 183 ? 22.666 21.228 -16.643 1.00 67.06 183 GLY A CA 1
ATOM 1350 C C . GLY A 1 183 ? 22.657 20.920 -18.146 1.00 67.06 183 GLY A C 1
ATOM 1351 O O . GLY A 1 183 ? 21.651 21.185 -18.807 1.00 67.06 183 GLY A O 1
ATOM 1352 N N . GLU A 1 184 ? 23.700 20.296 -18.702 1.00 74.56 184 GLU A N 1
ATOM 1353 C CA . GLU A 1 184 ? 23.631 19.727 -20.053 1.00 74.56 184 GLU A CA 1
ATOM 1354 C C . GLU A 1 184 ? 22.845 18.410 -20.039 1.00 74.56 184 GLU A C 1
ATOM 1356 O O . GLU A 1 184 ? 23.228 17.435 -19.398 1.00 74.56 184 GLU A O 1
ATOM 1361 N N . GLY A 1 185 ? 21.714 18.361 -20.747 1.00 82.00 185 GLY A N 1
ATOM 1362 C CA . GLY A 1 185 ? 20.953 17.120 -20.877 1.00 82.00 185 GLY A CA 1
ATOM 1363 C C . GLY A 1 185 ? 21.560 16.175 -21.917 1.00 82.00 185 GLY A C 1
ATOM 1364 O O . GLY A 1 185 ? 22.024 16.636 -22.958 1.00 82.00 185 GLY A O 1
ATOM 1365 N N . VAL A 1 186 ? 21.473 14.865 -21.709 1.00 88.38 186 VAL A N 1
ATOM 1366 C CA . VAL A 1 186 ? 21.815 13.837 -22.711 1.00 88.38 186 VAL A CA 1
ATOM 1367 C C . VAL A 1 186 ? 20.547 13.218 -23.290 1.00 88.38 186 VAL A C 1
ATOM 1369 O O . VAL A 1 186 ? 19.507 13.191 -22.638 1.00 88.38 186 VAL A O 1
ATOM 1372 N N . ALA A 1 187 ? 20.597 12.743 -24.534 1.00 90.12 187 ALA A N 1
ATOM 1373 C CA . ALA A 1 187 ? 19.449 12.059 -25.128 1.00 90.12 187 ALA A CA 1
ATOM 1374 C C . ALA A 1 187 ? 19.146 10.751 -24.375 1.00 90.12 187 ALA A C 1
ATOM 1376 O O . ALA A 1 187 ? 20.069 10.020 -24.003 1.00 90.12 187 ALA A O 1
ATOM 1377 N N . ALA A 1 188 ? 17.857 10.479 -24.172 1.00 90.06 188 ALA A N 1
ATOM 1378 C CA . ALA A 1 188 ? 17.352 9.260 -23.558 1.00 90.06 188 ALA A CA 1
ATOM 1379 C C . ALA A 1 188 ? 16.465 8.490 -24.546 1.00 90.06 188 ALA A C 1
ATOM 1381 O O . ALA A 1 188 ? 15.782 9.076 -25.392 1.00 90.06 188 ALA A O 1
ATOM 1382 N N . TRP A 1 189 ? 16.476 7.168 -24.426 1.00 92.12 189 TRP A N 1
ATOM 1383 C CA . TRP A 1 189 ? 15.713 6.239 -25.254 1.00 92.12 189 TRP A CA 1
ATOM 1384 C C . TRP A 1 189 ? 14.997 5.222 -24.379 1.00 92.12 189 TRP A C 1
ATOM 1386 O O . TRP A 1 189 ? 15.433 4.948 -23.260 1.00 92.12 189 TRP A O 1
ATOM 1396 N N . LEU A 1 190 ? 13.937 4.625 -24.917 1.00 90.00 190 LEU A N 1
ATOM 1397 C CA . LEU A 1 190 ? 13.278 3.496 -24.269 1.00 90.00 190 LEU A CA 1
ATOM 1398 C C . LEU A 1 190 ? 14.228 2.295 -24.192 1.00 90.00 190 LEU A C 1
ATOM 1400 O O . LEU A 1 190 ? 14.888 1.948 -25.180 1.00 90.00 190 LEU A O 1
ATOM 1404 N N . LEU A 1 191 ? 14.283 1.670 -23.017 1.00 90.19 191 LEU A N 1
ATOM 1405 C CA . LEU A 1 191 ? 15.036 0.448 -22.755 1.00 90.19 191 LEU A CA 1
ATOM 1406 C C . LEU A 1 191 ? 14.168 -0.772 -23.082 1.00 90.19 191 LEU A C 1
ATOM 1408 O O . LEU A 1 191 ? 13.025 -0.861 -22.639 1.00 90.19 191 LEU A O 1
ATOM 1412 N N . ALA A 1 192 ? 14.702 -1.719 -23.852 1.00 90.56 192 ALA A N 1
ATOM 1413 C CA . ALA A 1 192 ? 13.974 -2.942 -24.171 1.00 90.56 192 ALA A CA 1
ATOM 1414 C C . ALA A 1 192 ? 13.771 -3.816 -22.909 1.00 90.56 192 ALA A C 1
ATOM 1416 O O . ALA A 1 192 ? 14.711 -3.967 -22.122 1.00 90.56 192 ALA A O 1
ATOM 1417 N N . PRO A 1 193 ? 12.600 -4.455 -22.706 1.00 89.88 193 PRO A N 1
ATOM 1418 C CA . PRO A 1 193 ? 12.324 -5.218 -21.481 1.00 89.88 193 PRO A CA 1
ATOM 1419 C C . PRO A 1 193 ? 13.316 -6.359 -21.180 1.00 89.88 193 PRO A C 1
ATOM 1421 O O . PRO A 1 193 ? 13.625 -6.634 -20.025 1.00 89.88 193 PRO A O 1
ATOM 1424 N N . ASN A 1 194 ? 13.857 -7.022 -22.204 1.00 89.06 194 ASN A N 1
ATOM 1425 C CA . ASN A 1 194 ? 14.895 -8.051 -22.043 1.00 89.06 194 ASN A CA 1
ATOM 1426 C C . ASN A 1 194 ? 16.263 -7.452 -21.643 1.00 89.06 194 ASN A C 1
ATOM 1428 O O . ASN A 1 194 ? 17.065 -8.109 -20.980 1.00 89.06 194 ASN A O 1
ATOM 1432 N N . ALA A 1 195 ? 16.545 -6.205 -22.029 1.00 91.06 195 ALA A N 1
ATOM 1433 C CA . ALA A 1 195 ? 17.720 -5.483 -21.556 1.00 91.06 195 ALA A CA 1
ATOM 1434 C C . ALA A 1 195 ? 17.535 -5.022 -20.103 1.00 91.06 195 ALA A C 1
ATOM 1436 O O . ALA A 1 195 ? 18.469 -5.146 -19.310 1.00 91.06 195 ALA A O 1
ATOM 1437 N N . ALA A 1 196 ? 16.326 -4.583 -19.733 1.00 91.38 196 ALA A N 1
ATOM 1438 C CA . ALA A 1 196 ? 15.955 -4.302 -18.347 1.00 91.38 196 ALA A CA 1
ATOM 1439 C C . ALA A 1 196 ? 16.162 -5.532 -17.446 1.00 91.38 196 ALA A C 1
ATOM 1441 O O . ALA A 1 196 ? 16.756 -5.398 -16.380 1.00 91.38 196 ALA A O 1
ATOM 1442 N N . GLU A 1 197 ? 15.775 -6.729 -17.906 1.00 90.69 197 GLU A N 1
ATOM 1443 C CA . GLU A 1 197 ? 16.052 -8.014 -17.239 1.00 90.69 197 GLU A CA 1
ATOM 1444 C C . GLU A 1 197 ? 17.548 -8.188 -16.922 1.00 90.69 197 GLU A C 1
ATOM 1446 O O . GLU A 1 197 ? 17.936 -8.317 -15.759 1.00 90.69 197 GLU A O 1
ATOM 1451 N N . ARG A 1 198 ? 18.410 -8.123 -17.944 1.00 89.81 198 ARG A N 1
ATOM 1452 C CA . ARG A 1 198 ? 19.864 -8.294 -17.785 1.00 89.81 198 ARG A CA 1
ATOM 1453 C C . ARG A 1 198 ? 20.481 -7.237 -16.865 1.00 89.81 198 ARG A C 1
ATOM 1455 O O . ARG A 1 198 ? 21.229 -7.570 -15.950 1.00 89.81 198 ARG A O 1
ATOM 1462 N N . ILE A 1 199 ? 20.194 -5.964 -17.130 1.00 91.44 199 ILE A N 1
ATOM 1463 C CA . ILE A 1 199 ? 20.787 -4.825 -16.418 1.00 91.44 199 ILE A CA 1
ATOM 1464 C C . ILE A 1 199 ? 20.306 -4.782 -14.967 1.00 91.44 199 ILE A C 1
ATOM 1466 O O . ILE A 1 199 ? 21.109 -4.564 -14.057 1.00 91.44 199 ILE A O 1
ATOM 1470 N N . GLY A 1 200 ? 19.011 -5.018 -14.752 1.00 91.12 200 GLY A N 1
ATOM 1471 C CA . GLY A 1 200 ? 18.380 -5.002 -13.441 1.00 91.12 200 GLY A CA 1
ATOM 1472 C C . GLY A 1 200 ? 18.993 -6.025 -12.497 1.00 91.12 200 GLY A C 1
ATOM 1473 O O . GLY A 1 200 ? 19.323 -5.675 -11.370 1.00 91.12 200 GLY A O 1
ATOM 1474 N N . VAL A 1 201 ? 19.242 -7.256 -12.955 1.00 90.81 201 VAL A N 1
ATOM 1475 C CA . VAL A 1 201 ? 19.858 -8.302 -12.119 1.00 90.81 201 VAL A CA 1
ATOM 1476 C C . VAL A 1 201 ? 21.267 -7.919 -11.662 1.00 90.81 201 VAL A C 1
ATOM 1478 O O . VAL A 1 201 ? 21.613 -8.109 -10.493 1.00 90.81 201 VAL A O 1
ATOM 1481 N N . ASP A 1 202 ? 22.081 -7.348 -12.548 1.00 89.69 202 ASP A N 1
ATOM 1482 C CA . ASP A 1 202 ? 23.432 -6.906 -12.192 1.00 89.69 202 ASP A CA 1
ATOM 1483 C C . ASP A 1 202 ? 23.415 -5.712 -11.225 1.00 89.69 202 ASP A C 1
ATOM 1485 O O . ASP A 1 202 ? 24.233 -5.650 -10.303 1.00 89.69 202 ASP A O 1
ATOM 1489 N N . LEU A 1 203 ? 22.475 -4.777 -11.400 1.00 88.56 203 LEU A N 1
ATOM 1490 C CA . LEU A 1 203 ? 22.260 -3.671 -10.461 1.00 88.56 203 LEU A CA 1
ATOM 1491 C C . LEU A 1 203 ? 21.762 -4.169 -9.106 1.00 88.56 203 LEU A C 1
ATOM 1493 O O . LEU A 1 203 ? 22.304 -3.766 -8.081 1.00 88.56 203 LEU A O 1
ATOM 1497 N N . GLY A 1 204 ? 20.801 -5.091 -9.100 1.00 90.25 204 GLY A N 1
ATOM 1498 C CA . GLY A 1 204 ? 20.261 -5.709 -7.895 1.00 90.25 204 GLY A CA 1
ATOM 1499 C C . GLY A 1 204 ? 21.356 -6.357 -7.055 1.00 90.25 204 GLY A C 1
ATOM 1500 O O . GLY A 1 204 ? 21.459 -6.070 -5.868 1.00 90.25 204 GLY A O 1
ATOM 1501 N N . ARG A 1 205 ? 22.259 -7.137 -7.668 1.00 90.50 205 ARG A N 1
ATOM 1502 C CA . ARG A 1 205 ? 23.421 -7.708 -6.955 1.00 90.50 205 ARG A CA 1
ATOM 1503 C C . ARG A 1 205 ? 24.330 -6.638 -6.353 1.00 90.50 205 ARG A C 1
ATOM 1505 O O . ARG A 1 205 ? 24.826 -6.814 -5.244 1.00 90.50 205 ARG A O 1
ATOM 1512 N N . SER A 1 206 ? 24.563 -5.547 -7.083 1.00 86.94 206 SER A N 1
ATOM 1513 C CA . SER A 1 206 ? 25.382 -4.436 -6.589 1.00 86.94 206 SER A CA 1
ATOM 1514 C C . SER A 1 206 ? 24.737 -3.754 -5.385 1.00 86.94 206 SER A C 1
ATOM 1516 O O . SER A 1 206 ? 25.441 -3.441 -4.432 1.00 86.94 206 SER A O 1
ATOM 1518 N N . LEU A 1 207 ? 23.420 -3.536 -5.419 1.00 86.75 207 LEU A N 1
ATOM 1519 C CA . LEU A 1 207 ? 22.667 -2.938 -4.316 1.00 86.75 207 LEU A CA 1
ATOM 1520 C C . LEU A 1 207 ? 22.613 -3.878 -3.106 1.00 86.75 207 LEU A C 1
ATOM 1522 O O . LEU A 1 207 ? 22.870 -3.442 -1.985 1.00 86.75 207 LEU A O 1
ATOM 1526 N N . ALA A 1 208 ? 22.382 -5.172 -3.334 1.00 90.19 208 ALA A N 1
ATOM 1527 C CA . ALA A 1 208 ? 22.393 -6.189 -2.286 1.00 90.19 208 ALA A CA 1
ATOM 1528 C C . ALA A 1 208 ? 23.745 -6.243 -1.558 1.00 90.19 208 ALA A C 1
ATOM 1530 O O . ALA A 1 208 ? 23.799 -6.287 -0.330 1.00 90.19 208 ALA A O 1
ATOM 1531 N N . ALA A 1 209 ? 24.854 -6.147 -2.301 1.00 88.81 209 ALA A N 1
ATOM 1532 C CA . ALA A 1 209 ? 26.197 -6.073 -1.725 1.00 88.81 209 ALA A CA 1
ATOM 1533 C C . ALA A 1 209 ? 26.432 -4.813 -0.868 1.00 88.81 209 ALA A C 1
ATOM 1535 O O . ALA A 1 209 ? 27.335 -4.807 -0.033 1.00 88.81 209 ALA A O 1
ATOM 1536 N N . SER A 1 210 ? 25.630 -3.761 -1.055 1.00 83.94 210 SER A N 1
ATOM 1537 C CA . SER A 1 210 ? 25.652 -2.541 -0.241 1.00 83.94 210 SER A CA 1
ATOM 1538 C C . SER A 1 210 ? 24.720 -2.593 0.977 1.00 83.94 210 SER A C 1
ATOM 1540 O O . SER A 1 210 ? 24.690 -1.627 1.730 1.00 83.94 210 SER A O 1
ATOM 1542 N N . GLY A 1 211 ? 23.993 -3.696 1.201 1.00 88.12 211 GLY A N 1
ATOM 1543 C CA . GLY A 1 211 ? 23.101 -3.885 2.354 1.00 88.12 211 GLY A CA 1
ATOM 1544 C C . GLY A 1 211 ? 21.620 -3.585 2.090 1.00 88.12 211 GLY A C 1
ATOM 1545 O O . GLY A 1 211 ? 20.809 -3.674 3.010 1.00 88.12 211 GLY A O 1
ATOM 1546 N N . VAL A 1 212 ? 21.251 -3.255 0.849 1.00 90.50 212 VAL A N 1
ATOM 1547 C CA . VAL A 1 212 ? 19.846 -3.162 0.425 1.00 90.50 212 VAL A CA 1
ATOM 1548 C C . VAL A 1 212 ? 19.245 -4.569 0.409 1.00 90.50 212 VAL A C 1
ATOM 1550 O O . VAL A 1 212 ? 19.790 -5.452 -0.248 1.00 90.50 212 VAL A O 1
ATOM 1553 N N . GLY A 1 213 ? 18.130 -4.792 1.106 1.00 94.06 213 GLY A N 1
ATOM 1554 C CA . GLY A 1 213 ? 17.490 -6.114 1.161 1.00 94.06 213 GLY A CA 1
ATOM 1555 C C . GLY A 1 213 ? 16.198 -6.232 0.358 1.00 94.06 213 GLY A C 1
ATOM 1556 O O . GLY A 1 213 ? 15.660 -7.328 0.248 1.00 94.06 213 GLY A O 1
ATOM 1557 N N . ALA A 1 214 ? 15.715 -5.144 -0.241 1.00 95.69 214 ALA A N 1
ATOM 1558 C CA . ALA A 1 214 ? 14.559 -5.156 -1.128 1.00 95.69 214 ALA A CA 1
ATOM 1559 C C . ALA A 1 214 ? 14.698 -4.116 -2.251 1.00 95.69 214 ALA A C 1
ATOM 1561 O O . ALA A 1 214 ? 15.518 -3.199 -2.176 1.00 95.69 214 ALA A O 1
ATOM 1562 N N . LEU A 1 215 ? 13.878 -4.229 -3.293 1.00 93.38 215 LEU A N 1
ATOM 1563 C CA . LEU A 1 215 ? 13.818 -3.248 -4.381 1.00 93.38 215 LEU A CA 1
ATOM 1564 C C . LEU A 1 215 ? 12.400 -2.739 -4.580 1.00 93.38 215 LEU A C 1
ATOM 1566 O O . LEU A 1 215 ? 11.452 -3.505 -4.465 1.00 93.38 215 LEU A O 1
ATOM 1570 N N . ASP A 1 216 ? 12.272 -1.472 -4.952 1.00 90.44 216 ASP A N 1
ATOM 1571 C CA . ASP A 1 216 ? 11.023 -0.874 -5.417 1.00 90.44 216 ASP A CA 1
ATOM 1572 C C . ASP A 1 216 ? 11.169 -0.507 -6.902 1.00 90.44 216 ASP A C 1
ATOM 1574 O O . ASP A 1 216 ? 11.984 0.338 -7.275 1.00 90.44 216 ASP A O 1
ATOM 1578 N N . LEU A 1 217 ? 10.448 -1.190 -7.787 1.00 88.50 217 LEU A N 1
ATOM 1579 C CA . LEU A 1 217 ? 10.565 -0.994 -9.230 1.00 88.50 217 LEU A CA 1
ATOM 1580 C C . LEU A 1 217 ? 9.692 0.171 -9.675 1.00 88.50 217 LEU A C 1
ATOM 1582 O O . LEU A 1 217 ? 8.562 -0.021 -10.140 1.00 88.50 217 LEU A O 1
ATOM 1586 N N . ALA A 1 218 ? 10.259 1.371 -9.542 1.00 76.94 218 ALA A N 1
ATOM 1587 C CA . ALA A 1 218 ? 9.635 2.611 -9.966 1.00 76.94 218 ALA A CA 1
ATOM 1588 C C . ALA A 1 218 ? 9.145 2.483 -11.408 1.00 76.94 218 ALA A C 1
ATOM 1590 O O . ALA A 1 218 ? 9.907 2.131 -12.315 1.00 76.94 218 ALA A O 1
ATOM 1591 N N . ASP A 1 219 ? 7.851 2.754 -11.575 1.00 71.75 219 ASP A N 1
ATOM 1592 C CA . ASP A 1 219 ? 7.115 2.869 -12.832 1.00 71.75 219 ASP A CA 1
ATOM 1593 C C . ASP A 1 219 ? 7.019 1.587 -13.694 1.00 71.75 219 ASP A C 1
ATOM 1595 O O . ASP A 1 219 ? 6.070 1.422 -14.454 1.00 71.75 219 ASP A O 1
ATOM 1599 N N . LEU A 1 220 ? 7.948 0.632 -13.576 1.00 76.06 220 LEU A N 1
ATOM 1600 C CA . LEU A 1 220 ? 8.048 -0.536 -14.460 1.00 76.06 220 LEU A CA 1
ATOM 1601 C C . LEU A 1 220 ? 6.916 -1.545 -14.253 1.00 76.06 220 LEU A C 1
ATOM 1603 O O . LEU A 1 220 ? 6.333 -2.051 -15.209 1.00 76.06 220 LEU A O 1
ATOM 1607 N N . ALA A 1 221 ? 6.635 -1.854 -12.991 1.00 70.44 221 ALA A N 1
ATOM 1608 C CA . ALA A 1 221 ? 5.680 -2.882 -12.595 1.00 70.44 221 ALA A CA 1
ATOM 1609 C C . ALA A 1 221 ? 4.219 -2.427 -12.717 1.00 70.44 221 ALA A C 1
ATOM 1611 O O . ALA A 1 221 ? 3.318 -3.254 -12.771 1.00 70.44 221 ALA A O 1
ATOM 1612 N N . ALA A 1 222 ? 3.986 -1.124 -12.822 1.00 70.94 222 ALA A N 1
ATOM 1613 C CA . ALA A 1 222 ? 2.673 -0.586 -13.119 1.00 70.94 222 ALA A CA 1
ATOM 1614 C C . ALA A 1 222 ? 2.491 -0.284 -14.612 1.00 70.94 222 ALA A C 1
ATOM 1616 O O . ALA A 1 222 ? 1.367 -0.151 -15.062 1.00 70.94 222 ALA A O 1
ATOM 1617 N N . PHE A 1 223 ? 3.557 -0.191 -15.407 1.00 75.31 223 PHE A N 1
ATOM 1618 C CA . PHE A 1 223 ? 3.470 0.236 -16.801 1.00 75.31 223 PHE A CA 1
ATOM 1619 C C . PHE A 1 223 ? 2.900 -0.832 -17.749 1.00 75.31 223 PHE A C 1
ATOM 1621 O O . PHE A 1 223 ? 3.345 -1.983 -17.784 1.00 75.31 223 PHE A O 1
ATOM 1628 N N . ASN A 1 224 ? 1.967 -0.407 -18.606 1.00 78.38 224 ASN A N 1
ATOM 1629 C CA . ASN A 1 224 ? 1.509 -1.168 -19.762 1.00 78.38 224 ASN A CA 1
ATOM 1630 C C . ASN A 1 224 ? 2.526 -1.042 -20.914 1.00 78.38 224 ASN A C 1
ATOM 1632 O O . ASN A 1 224 ? 2.572 0.010 -21.558 1.00 78.38 224 ASN A O 1
ATOM 1636 N N . PRO A 1 225 ? 3.270 -2.106 -21.280 1.00 79.62 225 PRO A N 1
ATOM 1637 C CA . PRO A 1 225 ? 4.275 -2.031 -22.341 1.00 79.62 225 PRO A CA 1
ATOM 1638 C C . PRO A 1 225 ? 3.694 -1.750 -23.733 1.00 79.62 225 PRO A C 1
ATOM 1640 O O . PRO A 1 225 ? 4.444 -1.388 -24.638 1.00 79.62 225 PRO A O 1
ATOM 1643 N N . GLY A 1 226 ? 2.379 -1.908 -23.916 1.00 76.38 226 GLY A N 1
ATOM 1644 C CA . GLY A 1 226 ? 1.659 -1.555 -25.137 1.00 76.38 226 GLY A CA 1
ATOM 1645 C C . GLY A 1 226 ? 1.306 -0.069 -25.252 1.00 76.38 226 GLY A C 1
ATOM 1646 O O . GLY A 1 226 ? 0.949 0.368 -26.349 1.00 76.38 226 GLY A O 1
ATOM 1647 N N . TYR A 1 227 ? 1.436 0.707 -24.173 1.00 75.31 227 TYR A N 1
ATOM 1648 C CA . TYR A 1 227 ? 1.128 2.136 -24.142 1.00 75.31 227 TYR A CA 1
ATOM 1649 C C . TYR A 1 227 ? 2.388 2.993 -24.275 1.00 75.31 227 TYR A C 1
ATOM 1651 O O . TYR A 1 227 ? 3.495 2.545 -23.977 1.00 75.31 227 TYR A O 1
ATOM 1659 N N . ALA A 1 228 ? 2.234 4.228 -24.753 1.00 74.81 228 ALA A N 1
ATOM 1660 C CA . ALA A 1 228 ? 3.356 5.154 -24.827 1.00 74.81 228 ALA A CA 1
ATOM 1661 C C . ALA A 1 228 ? 3.877 5.466 -23.419 1.00 74.81 228 ALA A C 1
ATOM 1663 O O . ALA A 1 228 ? 3.098 5.722 -22.497 1.00 74.81 228 ALA A O 1
ATOM 1664 N N . TRP A 1 229 ? 5.197 5.431 -23.262 1.00 73.56 229 TRP A N 1
ATOM 1665 C CA . TRP A 1 229 ? 5.843 5.841 -22.021 1.00 73.56 229 TRP A CA 1
ATOM 1666 C C . TRP A 1 229 ? 5.703 7.362 -21.828 1.00 73.56 229 TRP A C 1
ATOM 1668 O O . TRP A 1 229 ? 5.776 8.092 -22.820 1.00 73.56 229 TRP A O 1
ATOM 1678 N N . PRO A 1 230 ? 5.550 7.886 -20.597 1.00 68.81 230 PRO A N 1
ATOM 1679 C CA . PRO A 1 230 ? 5.533 9.328 -20.356 1.00 68.81 230 PRO A CA 1
ATOM 1680 C C . PRO A 1 230 ? 6.730 10.056 -20.980 1.00 68.81 230 PRO A C 1
ATOM 1682 O O . PRO A 1 230 ? 7.886 9.783 -20.661 1.00 68.81 230 PRO A O 1
ATOM 1685 N N . GLY A 1 231 ? 6.452 11.003 -21.878 1.00 67.44 231 GLY A N 1
ATOM 1686 C CA . GLY A 1 231 ? 7.488 11.756 -22.594 1.00 67.44 231 GLY A CA 1
ATOM 1687 C C . GLY A 1 231 ? 8.112 11.030 -23.794 1.00 67.44 231 GLY A C 1
ATOM 1688 O O . GLY A 1 231 ? 9.049 11.562 -24.391 1.00 67.44 231 GLY A O 1
ATOM 1689 N N . ALA A 1 232 ? 7.602 9.855 -24.168 1.00 72.19 232 ALA A N 1
ATOM 1690 C CA . ALA A 1 232 ? 7.919 9.179 -25.420 1.00 72.19 232 ALA A CA 1
ATOM 1691 C C . ALA A 1 232 ? 6.715 9.210 -26.373 1.00 72.19 232 ALA A C 1
ATOM 1693 O O . ALA A 1 232 ? 5.565 9.116 -25.949 1.00 72.19 232 ALA A O 1
ATOM 1694 N N . ASP A 1 233 ? 6.990 9.277 -27.674 1.00 70.31 233 ASP A N 1
ATOM 1695 C CA . ASP A 1 233 ? 5.950 9.269 -28.714 1.00 70.31 233 ASP A CA 1
ATOM 1696 C C . ASP A 1 233 ? 5.369 7.862 -28.966 1.00 70.31 233 ASP A C 1
ATOM 1698 O O . ASP A 1 233 ? 4.440 7.693 -29.755 1.00 70.31 233 ASP A O 1
ATOM 1702 N N . ASP A 1 234 ? 5.941 6.824 -28.345 1.00 72.38 234 ASP A N 1
ATOM 1703 C CA . ASP A 1 234 ? 5.639 5.427 -28.647 1.00 72.38 234 ASP A CA 1
ATOM 1704 C C . ASP A 1 234 ? 5.935 4.499 -27.449 1.00 72.38 234 ASP A C 1
ATOM 1706 O O . ASP A 1 234 ? 6.427 4.924 -26.401 1.00 72.38 234 ASP A O 1
ATOM 1710 N N . ASN A 1 235 ? 5.587 3.220 -27.590 1.00 78.94 235 ASN A N 1
ATOM 1711 C CA . ASN A 1 235 ? 5.630 2.211 -26.533 1.00 78.94 235 ASN A CA 1
ATOM 1712 C C . ASN A 1 235 ? 6.949 1.414 -26.480 1.00 78.94 235 ASN A C 1
ATOM 1714 O O . ASN A 1 235 ? 7.812 1.540 -27.354 1.00 78.94 235 ASN A O 1
ATOM 1718 N N . ALA A 1 236 ? 7.091 0.551 -25.470 1.00 80.06 236 ALA A N 1
ATOM 1719 C CA . ALA A 1 236 ? 8.307 -0.233 -25.226 1.00 80.06 236 ALA A CA 1
ATOM 1720 C C . ALA A 1 236 ? 8.459 -1.481 -26.124 1.00 80.06 236 ALA A C 1
ATOM 1722 O O . ALA A 1 236 ? 9.365 -2.287 -25.906 1.00 80.06 236 ALA A O 1
ATOM 1723 N N . LEU A 1 237 ? 7.593 -1.660 -27.129 1.00 83.69 237 LEU A N 1
ATOM 1724 C CA . LEU A 1 237 ? 7.646 -2.801 -28.045 1.00 83.69 237 LEU A CA 1
ATOM 1725 C C . LEU A 1 237 ? 8.572 -2.509 -29.225 1.00 83.69 237 LEU A C 1
ATOM 1727 O O . LEU A 1 237 ? 8.422 -1.492 -29.910 1.00 83.69 237 LEU A O 1
ATOM 1731 N N . ASP A 1 238 ? 9.501 -3.419 -29.500 1.00 82.06 238 ASP A N 1
ATOM 1732 C CA . ASP A 1 238 ? 10.389 -3.321 -30.651 1.00 82.06 238 ASP A CA 1
ATOM 1733 C C . ASP A 1 238 ? 9.647 -3.724 -31.929 1.00 82.06 238 ASP A C 1
ATOM 1735 O O . ASP A 1 238 ? 9.071 -4.811 -32.040 1.00 82.06 238 ASP A O 1
ATOM 1739 N N . ARG A 1 239 ? 9.631 -2.817 -32.905 1.00 74.19 239 ARG A N 1
ATOM 1740 C CA . ARG A 1 239 ? 8.927 -3.019 -34.178 1.00 74.19 239 ARG A CA 1
ATOM 1741 C C . ARG A 1 239 ? 9.868 -3.368 -35.327 1.00 74.19 239 ARG A C 1
ATOM 1743 O O . ARG A 1 239 ? 9.392 -3.688 -36.415 1.00 74.19 239 ARG A O 1
ATOM 1750 N N . SER A 1 240 ? 11.177 -3.370 -35.085 1.00 66.75 240 SER A N 1
ATOM 1751 C CA . SER A 1 240 ? 12.191 -3.808 -36.038 1.00 66.75 240 SER A CA 1
ATOM 1752 C C . SER A 1 240 ? 12.710 -5.196 -35.641 1.00 66.75 240 SER A C 1
ATOM 1754 O O . SER A 1 240 ? 12.798 -5.510 -34.457 1.00 66.75 240 SER A O 1
ATOM 1756 N N . PRO A 1 241 ? 13.045 -6.087 -36.590 1.00 52.09 241 PRO A N 1
ATOM 1757 C CA . PRO A 1 241 ? 13.528 -7.429 -36.280 1.00 52.09 241 PRO A CA 1
ATOM 1758 C C . PRO A 1 241 ? 14.972 -7.389 -35.751 1.00 52.09 241 PRO A C 1
ATOM 1760 O O . PRO A 1 241 ? 15.912 -7.799 -36.431 1.00 52.09 241 PRO A O 1
ATOM 1763 N N . ARG A 1 242 ? 15.166 -6.908 -34.520 1.00 63.31 242 ARG A N 1
ATOM 1764 C CA . ARG A 1 242 ? 16.326 -7.292 -33.715 1.00 63.31 242 ARG A CA 1
ATOM 1765 C C . ARG A 1 242 ? 16.031 -8.653 -33.086 1.00 63.31 242 ARG A C 1
ATOM 1767 O O . ARG A 1 242 ? 14.954 -8.830 -32.513 1.00 63.31 242 ARG A O 1
ATOM 1774 N N . PRO A 1 243 ? 16.940 -9.636 -33.181 1.00 61.94 243 PRO A N 1
ATOM 1775 C CA . PRO A 1 243 ? 16.758 -10.879 -32.452 1.00 61.94 243 PRO A CA 1
ATOM 1776 C C . PRO A 1 243 ? 16.674 -10.567 -30.951 1.00 61.94 243 PRO A C 1
ATOM 1778 O O . PRO A 1 243 ? 17.559 -9.914 -30.404 1.00 61.94 243 PRO A O 1
ATOM 1781 N N . ASN A 1 244 ? 15.614 -11.066 -30.308 1.00 64.75 244 ASN A N 1
ATOM 1782 C CA . ASN A 1 244 ? 15.394 -11.116 -28.853 1.00 64.75 244 ASN A CA 1
ATOM 1783 C C . ASN A 1 244 ? 14.768 -9.888 -28.168 1.00 64.75 244 ASN A C 1
ATOM 1785 O O . ASN A 1 244 ? 14.576 -9.941 -26.954 1.00 64.75 244 ASN A O 1
ATOM 1789 N N . HIS A 1 245 ? 14.408 -8.819 -28.885 1.00 82.88 245 HIS A N 1
ATOM 1790 C CA . HIS A 1 245 ? 13.613 -7.743 -28.281 1.00 82.88 245 HIS A CA 1
ATOM 1791 C C . HIS A 1 245 ? 12.111 -8.072 -28.326 1.00 82.88 245 HIS A C 1
ATOM 1793 O O . HIS A 1 245 ? 11.632 -8.551 -29.359 1.00 82.88 245 HIS A O 1
ATOM 1799 N N . PRO A 1 246 ? 11.354 -7.820 -27.240 1.00 82.75 246 PRO A N 1
ATOM 1800 C CA . PRO A 1 246 ? 9.909 -8.016 -27.221 1.00 82.75 246 PRO A CA 1
ATOM 1801 C C . PRO A 1 246 ? 9.198 -7.209 -28.302 1.00 82.75 246 PRO A C 1
ATOM 1803 O O . PRO A 1 246 ? 9.306 -5.985 -28.338 1.00 82.75 246 PRO A O 1
ATOM 1806 N N . ALA A 1 247 ? 8.440 -7.896 -29.152 1.00 80.38 247 ALA A N 1
ATOM 1807 C CA . ALA A 1 247 ? 7.634 -7.267 -30.197 1.00 80.38 247 ALA A CA 1
ATOM 1808 C C . ALA A 1 247 ? 6.131 -7.270 -29.887 1.00 80.38 247 ALA A C 1
ATOM 1810 O O . ALA A 1 247 ? 5.348 -6.651 -30.608 1.00 80.38 247 ALA A O 1
ATOM 1811 N N . THR A 1 248 ? 5.729 -7.974 -28.829 1.00 79.06 248 THR A N 1
ATOM 1812 C CA . THR A 1 248 ? 4.344 -8.099 -28.370 1.00 79.06 248 THR A CA 1
ATOM 1813 C C . THR A 1 248 ? 4.246 -7.722 -26.894 1.00 79.06 248 THR A C 1
ATOM 1815 O O . THR A 1 248 ? 5.232 -7.801 -26.154 1.00 79.06 248 THR A O 1
ATOM 1818 N N . VAL A 1 249 ? 3.048 -7.335 -26.443 1.00 80.50 249 VAL A N 1
ATOM 1819 C CA . VAL A 1 249 ? 2.777 -7.094 -25.014 1.00 80.50 249 VAL A CA 1
ATOM 1820 C C . VAL A 1 249 ? 3.060 -8.350 -24.187 1.00 80.50 249 VAL A C 1
ATOM 1822 O O . VAL A 1 249 ? 3.674 -8.251 -23.127 1.00 80.50 249 VAL A O 1
ATOM 1825 N N . GLY A 1 250 ? 2.690 -9.529 -24.699 1.00 81.69 250 GLY A N 1
ATOM 1826 C CA . GLY A 1 250 ? 2.966 -10.813 -24.053 1.00 81.69 250 GLY A CA 1
ATOM 1827 C C . GLY A 1 250 ? 4.460 -11.050 -23.823 1.00 81.69 250 GLY A C 1
ATOM 1828 O O . GLY A 1 250 ? 4.860 -11.339 -22.698 1.00 81.69 250 GLY A O 1
ATOM 1829 N N . ASP A 1 251 ? 5.298 -10.849 -24.845 1.00 84.62 251 ASP A N 1
ATOM 1830 C CA . ASP A 1 251 ? 6.756 -10.994 -24.714 1.00 84.62 251 ASP A CA 1
ATOM 1831 C C . ASP A 1 251 ? 7.338 -10.012 -23.688 1.00 84.62 251 ASP A C 1
ATOM 1833 O O . ASP A 1 251 ? 8.223 -10.370 -22.908 1.00 84.62 251 ASP A O 1
ATOM 1837 N N . ALA A 1 252 ? 6.839 -8.771 -23.672 1.00 86.50 252 ALA A N 1
ATOM 1838 C CA . ALA A 1 252 ? 7.298 -7.744 -22.745 1.00 86.50 252 ALA A CA 1
ATO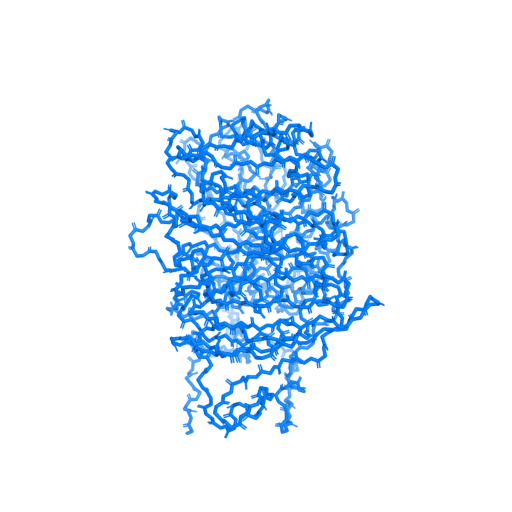M 1839 C C . ALA A 1 252 ? 6.934 -8.096 -21.295 1.00 86.50 252 ALA A C 1
ATOM 1841 O O . ALA A 1 252 ? 7.808 -8.072 -20.427 1.00 86.50 252 ALA A O 1
ATOM 1842 N N . ILE A 1 253 ? 5.685 -8.510 -21.051 1.00 86.50 253 ILE A N 1
ATOM 1843 C CA . ILE A 1 253 ? 5.219 -8.997 -19.744 1.00 86.50 253 ILE A CA 1
ATOM 1844 C C . ILE A 1 253 ? 6.069 -10.184 -19.284 1.00 86.50 253 ILE A C 1
ATOM 1846 O O . ILE A 1 253 ? 6.508 -10.213 -18.138 1.00 86.50 253 ILE A O 1
ATOM 1850 N N . GLN A 1 254 ? 6.358 -11.146 -20.167 1.00 88.38 254 GLN A N 1
ATOM 1851 C CA . GLN A 1 254 ? 7.189 -12.302 -19.819 1.00 88.38 254 GLN A CA 1
ATOM 1852 C C . GLN A 1 254 ? 8.629 -11.906 -19.465 1.00 88.38 254 GLN A C 1
ATOM 1854 O O . GLN A 1 254 ? 9.211 -12.481 -18.546 1.00 88.38 254 GLN A O 1
ATOM 1859 N N . SER A 1 255 ? 9.210 -10.913 -20.141 1.00 90.44 255 SER A N 1
ATOM 1860 C CA . SER A 1 255 ? 10.517 -10.367 -19.753 1.00 90.44 255 SER A CA 1
ATOM 1861 C C . SER A 1 255 ? 10.493 -9.704 -18.379 1.00 90.44 255 SER A C 1
ATOM 1863 O O . SER A 1 255 ? 11.383 -9.962 -17.570 1.00 90.44 255 SER A O 1
ATOM 1865 N N . TYR A 1 256 ? 9.465 -8.914 -18.066 1.00 91.50 256 TYR A N 1
ATOM 1866 C CA . TYR A 1 256 ? 9.348 -8.299 -16.743 1.00 91.50 256 TYR A CA 1
ATOM 1867 C C . TYR A 1 256 ? 9.103 -9.321 -15.633 1.00 91.50 256 TYR A C 1
ATOM 1869 O O . TYR A 1 256 ? 9.748 -9.247 -14.592 1.00 91.50 256 TYR A O 1
ATOM 1877 N N . LYS A 1 257 ? 8.291 -10.352 -15.880 1.00 93.06 257 LYS A N 1
ATOM 1878 C CA . LYS A 1 257 ? 8.126 -11.487 -14.959 1.00 93.06 257 LYS A CA 1
ATOM 1879 C C . LYS A 1 257 ? 9.461 -12.155 -14.618 1.00 93.06 257 LYS A C 1
ATOM 1881 O O . LYS A 1 257 ? 9.755 -12.364 -13.440 1.00 93.06 257 LYS A O 1
ATOM 1886 N N . ARG A 1 258 ? 10.300 -12.437 -15.626 1.00 94.50 258 ARG A N 1
ATOM 1887 C CA . ARG A 1 258 ? 11.644 -13.007 -15.406 1.00 94.50 258 ARG A CA 1
ATOM 1888 C C . ARG A 1 258 ? 12.569 -12.054 -14.659 1.00 94.50 258 ARG A C 1
ATOM 1890 O O . ARG A 1 258 ? 13.306 -12.503 -13.779 1.00 94.50 258 ARG A O 1
ATOM 1897 N N . LEU A 1 259 ? 12.521 -10.757 -14.972 1.00 94.06 259 LEU A N 1
ATOM 1898 C CA . LEU A 1 259 ? 13.251 -9.733 -14.226 1.00 94.06 259 LEU A CA 1
ATOM 1899 C C . LEU A 1 259 ? 12.860 -9.763 -12.744 1.00 94.06 259 LEU A C 1
ATOM 1901 O O . LEU A 1 259 ? 13.746 -9.872 -11.900 1.00 94.06 259 LEU A O 1
ATOM 1905 N N . PHE A 1 260 ? 11.565 -9.716 -12.419 1.00 95.25 260 PHE A N 1
ATOM 1906 C CA . PHE A 1 260 ? 11.100 -9.644 -11.030 1.00 95.25 260 PHE A CA 1
ATOM 1907 C C . PHE A 1 260 ? 11.499 -10.891 -10.244 1.00 95.25 260 PHE A C 1
ATOM 1909 O O . PHE A 1 260 ? 12.120 -10.773 -9.192 1.00 95.25 260 PHE A O 1
ATOM 1916 N N . GLN A 1 261 ? 11.289 -12.084 -10.804 1.00 95.31 261 GLN A N 1
ATOM 1917 C CA . GLN A 1 261 ? 11.727 -13.341 -10.183 1.00 95.31 261 GLN A CA 1
ATOM 1918 C C . GLN A 1 261 ? 13.243 -13.404 -9.974 1.00 95.31 261 GLN A C 1
ATOM 1920 O O . GLN A 1 261 ? 13.726 -13.902 -8.953 1.00 95.31 261 GLN A O 1
ATOM 1925 N N . SER A 1 262 ? 14.015 -12.893 -10.935 1.00 95.88 262 SER A N 1
ATOM 1926 C CA . SER A 1 262 ? 15.472 -12.854 -10.819 1.00 95.88 262 SER A CA 1
ATOM 1927 C C . SER A 1 262 ? 15.914 -11.884 -9.727 1.00 95.88 262 SER A C 1
ATOM 1929 O O . SER A 1 262 ? 16.800 -12.216 -8.943 1.00 95.88 262 SER A O 1
ATOM 1931 N N . LEU A 1 263 ? 15.271 -10.719 -9.624 1.00 95.69 263 LEU A N 1
ATOM 1932 C CA . LEU A 1 263 ? 15.510 -9.750 -8.555 1.00 95.69 263 LEU A CA 1
ATOM 1933 C C . LEU A 1 263 ? 15.132 -10.309 -7.179 1.00 95.69 263 LEU A C 1
ATOM 1935 O O . LEU A 1 263 ? 15.937 -10.214 -6.251 1.00 95.69 263 LEU A O 1
ATOM 1939 N N . GLN A 1 264 ? 13.993 -11.000 -7.078 1.00 96.31 264 GLN A N 1
ATOM 1940 C CA . GLN A 1 264 ? 13.575 -11.721 -5.874 1.00 96.31 264 GLN A CA 1
ATOM 1941 C C . GLN A 1 264 ? 14.617 -12.731 -5.400 1.00 96.31 264 GLN A C 1
ATOM 1943 O O . GLN A 1 264 ? 14.772 -12.971 -4.202 1.00 96.31 264 GLN A O 1
ATOM 1948 N N . ALA A 1 265 ? 15.321 -13.358 -6.342 1.00 95.94 265 ALA A N 1
ATOM 1949 C CA . ALA A 1 265 ? 16.336 -14.350 -6.038 1.00 95.94 265 ALA A CA 1
ATOM 1950 C C . ALA A 1 265 ? 17.684 -13.764 -5.617 1.00 95.94 265 ALA A C 1
ATOM 1952 O O . ALA A 1 265 ? 18.413 -14.445 -4.895 1.00 95.94 265 ALA A O 1
ATOM 1953 N N . VAL A 1 266 ? 18.030 -12.558 -6.075 1.00 94.88 266 VAL A N 1
ATOM 1954 C CA . VAL A 1 266 ? 19.358 -11.968 -5.834 1.00 94.88 266 VAL A CA 1
ATOM 1955 C C . VAL A 1 266 ? 19.371 -10.875 -4.770 1.00 94.88 266 VAL A C 1
ATOM 1957 O O . VAL A 1 266 ? 20.433 -10.654 -4.197 1.00 94.88 266 VAL A O 1
ATOM 1960 N N . VAL A 1 267 ? 18.243 -10.204 -4.512 1.00 94.69 267 VAL A N 1
ATOM 1961 C CA . VAL A 1 267 ? 18.151 -9.123 -3.513 1.00 94.69 267 VAL A CA 1
ATOM 1962 C C . VAL A 1 267 ? 17.267 -9.523 -2.337 1.00 94.69 267 VAL A C 1
ATOM 1964 O O . VAL A 1 267 ? 17.742 -9.570 -1.209 1.00 94.69 267 VAL A O 1
ATOM 1967 N N . GLY A 1 268 ? 16.005 -9.852 -2.607 1.00 96.06 268 GLY A N 1
ATOM 1968 C CA . GLY A 1 268 ? 14.969 -10.042 -1.590 1.00 96.06 268 GLY A CA 1
ATOM 1969 C C . GLY A 1 268 ? 13.618 -9.572 -2.130 1.00 96.06 268 GLY A C 1
ATOM 1970 O O . GLY A 1 268 ? 13.430 -9.644 -3.343 1.00 96.06 268 GLY A O 1
ATOM 1971 N N . PRO A 1 269 ? 12.678 -9.111 -1.291 1.00 97.19 269 PRO A N 1
ATOM 1972 C CA . PRO A 1 269 ? 11.377 -8.642 -1.754 1.00 97.19 269 PRO A CA 1
ATOM 1973 C C . PRO A 1 269 ? 11.465 -7.595 -2.875 1.00 97.19 269 PRO A C 1
ATOM 1975 O O . PRO A 1 269 ? 12.306 -6.693 -2.844 1.00 97.19 269 PRO A O 1
ATOM 1978 N N . VAL A 1 270 ? 10.583 -7.714 -3.865 1.00 95.88 270 VAL A N 1
ATOM 1979 C CA . VAL A 1 270 ? 10.451 -6.779 -4.987 1.00 95.88 270 VAL A CA 1
ATOM 1980 C C . VAL A 1 270 ? 9.071 -6.142 -4.951 1.00 95.88 270 VAL A C 1
ATOM 1982 O O . VAL A 1 270 ? 8.051 -6.832 -4.982 1.00 95.88 270 VAL A O 1
ATOM 1985 N N . PHE A 1 271 ? 9.061 -4.816 -4.917 1.00 94.12 271 PHE A N 1
ATOM 1986 C CA . PHE A 1 271 ? 7.878 -3.988 -4.777 1.00 94.12 271 PHE A CA 1
ATOM 1987 C C . PHE A 1 271 ? 7.604 -3.146 -6.017 1.00 94.12 271 PHE A C 1
ATOM 1989 O O . PHE A 1 271 ? 8.442 -3.017 -6.913 1.00 94.12 271 PHE A O 1
ATOM 1996 N N . SER A 1 272 ? 6.418 -2.550 -6.042 1.00 87.94 272 SER A N 1
ATOM 1997 C CA . SER A 1 272 ? 6.004 -1.569 -7.036 1.00 87.94 272 SER A CA 1
ATOM 1998 C C . SER A 1 272 ? 5.244 -0.428 -6.365 1.00 87.94 272 SER A C 1
ATOM 2000 O O . SER A 1 272 ? 4.468 -0.687 -5.445 1.00 87.94 272 SER A O 1
ATOM 2002 N N . PRO A 1 273 ? 5.337 0.814 -6.866 1.00 78.94 273 PRO A N 1
ATOM 2003 C CA . PRO A 1 273 ? 4.508 1.908 -6.365 1.00 78.94 273 PRO A CA 1
ATOM 2004 C C . PRO A 1 273 ? 3.011 1.754 -6.703 1.00 78.94 273 PRO A C 1
ATOM 2006 O O . PRO A 1 273 ? 2.227 2.615 -6.315 1.00 78.94 273 PRO A O 1
ATOM 2009 N N . GLY A 1 274 ? 2.617 0.696 -7.429 1.00 78.69 274 GLY A N 1
ATOM 2010 C CA . GLY A 1 274 ? 1.257 0.498 -7.930 1.00 78.69 274 GLY A CA 1
ATOM 2011 C C . GLY A 1 274 ? 0.924 1.414 -9.111 1.00 78.69 274 GLY A C 1
ATOM 2012 O O . GLY A 1 274 ? 1.692 2.310 -9.468 1.00 78.69 274 GLY A O 1
ATOM 2013 N N . GLY A 1 275 ? -0.212 1.164 -9.765 1.00 71.31 275 GLY A N 1
ATOM 2014 C CA . GLY A 1 275 ? -0.650 1.971 -10.908 1.00 71.31 275 GLY A CA 1
ATOM 2015 C C . GLY A 1 275 ? -1.351 3.276 -10.529 1.00 71.31 275 GLY A C 1
ATOM 2016 O O . GLY A 1 275 ? -2.199 3.299 -9.642 1.00 71.31 275 GLY A O 1
ATOM 2017 N N . SER A 1 276 ? -1.026 4.369 -11.227 1.00 57.31 276 SER A N 1
ATOM 2018 C CA . SER A 1 276 ? -1.552 5.715 -10.959 1.00 57.31 276 SER A CA 1
ATOM 2019 C C . SER A 1 276 ? -1.963 6.535 -12.186 1.00 57.31 276 SER A C 1
ATOM 2021 O O . SER A 1 276 ? -2.837 7.389 -12.058 1.00 57.31 276 SER A O 1
ATOM 2023 N N . GLY A 1 277 ? -1.419 6.259 -13.374 1.00 53.31 277 GLY A N 1
ATOM 2024 C CA . GLY A 1 277 ? -1.683 7.017 -14.604 1.00 53.31 277 GLY A CA 1
ATOM 2025 C C . GLY A 1 277 ? -2.293 6.242 -15.781 1.00 53.31 277 GLY A C 1
ATOM 2026 O O . GLY A 1 277 ? -2.510 5.028 -15.760 1.00 53.31 277 GLY A O 1
ATOM 2027 N N . LEU A 1 278 ? -2.518 6.970 -16.880 1.00 51.12 278 LEU A N 1
ATOM 2028 C CA . LEU A 1 278 ? -3.044 6.465 -18.160 1.00 51.12 278 LEU A CA 1
ATOM 2029 C C . LEU A 1 278 ? -2.235 5.330 -18.797 1.00 51.12 278 LEU A C 1
ATOM 2031 O O . LEU A 1 278 ? -2.772 4.518 -19.555 1.00 51.12 278 LEU A O 1
ATOM 2035 N N . TRP A 1 279 ? -0.938 5.329 -18.522 1.00 54.75 279 TRP A N 1
ATOM 2036 C CA . TRP A 1 279 ? 0.041 4.338 -18.955 1.00 54.75 279 TRP A CA 1
ATOM 2037 C C . TRP A 1 279 ? 0.227 3.224 -17.916 1.00 54.75 279 TRP A C 1
ATOM 2039 O O . TRP A 1 279 ? 0.883 2.231 -18.215 1.00 54.75 279 TRP A O 1
ATOM 2049 N N . GLU A 1 280 ? -0.371 3.363 -16.728 1.00 57.66 280 GLU A N 1
ATOM 2050 C CA . GLU A 1 280 ? -0.209 2.446 -15.599 1.00 57.66 280 GLU A CA 1
ATOM 2051 C C . GLU A 1 280 ? -1.439 1.563 -15.312 1.00 57.66 280 GLU A C 1
ATOM 2053 O O . GLU A 1 280 ? -1.296 0.548 -14.647 1.00 57.66 280 GLU A O 1
ATOM 2058 N N . ARG A 1 281 ? -2.631 1.920 -15.824 1.00 62.16 281 ARG A N 1
ATOM 2059 C CA . ARG A 1 281 ? -3.911 1.155 -15.900 1.00 62.16 281 ARG A CA 1
ATOM 2060 C C . ARG A 1 281 ? -4.081 -0.131 -15.046 1.00 62.16 281 ARG A C 1
ATOM 2062 O O . ARG A 1 281 ? -4.580 -1.126 -15.569 1.00 62.16 281 ARG A O 1
ATOM 2069 N N . GLY A 1 282 ? -3.686 -0.142 -13.773 1.00 62.97 282 GLY A N 1
ATOM 2070 C CA . GLY A 1 282 ? -3.715 -1.337 -12.917 1.00 62.97 282 GLY A CA 1
ATOM 2071 C C . GLY A 1 282 ? -2.950 -2.550 -13.472 1.00 62.97 282 GLY A C 1
ATOM 2072 O O . GLY A 1 282 ? -3.353 -3.690 -13.236 1.00 62.97 282 GLY A O 1
ATOM 2073 N N . TYR A 1 283 ? -1.883 -2.343 -14.260 1.00 74.62 283 TYR A N 1
ATOM 2074 C CA . TYR A 1 283 ? -1.130 -3.459 -14.859 1.00 74.62 283 TYR A CA 1
ATOM 2075 C C . TYR A 1 283 ? -0.337 -4.277 -13.835 1.00 74.62 283 TYR A C 1
ATOM 2077 O O . TYR A 1 283 ? 0.044 -5.414 -14.111 1.00 74.62 283 TYR A O 1
ATOM 2085 N N . ASP A 1 284 ? -0.151 -3.731 -12.639 1.00 78.88 284 ASP A N 1
ATOM 2086 C CA . ASP A 1 284 ? 0.438 -4.412 -11.493 1.00 78.88 284 ASP A CA 1
ATOM 2087 C C . ASP A 1 284 ? -0.302 -5.715 -11.126 1.00 78.88 284 ASP A C 1
ATOM 2089 O O . ASP A 1 284 ? 0.334 -6.682 -10.705 1.00 78.88 284 ASP A O 1
ATOM 2093 N N . SER A 1 285 ? -1.607 -5.826 -11.410 1.00 84.06 285 SER A N 1
ATOM 2094 C CA . SER A 1 285 ? -2.353 -7.084 -11.261 1.00 84.06 285 SER A CA 1
ATOM 2095 C C . SER A 1 285 ? -1.867 -8.216 -12.180 1.00 84.06 285 SER A C 1
ATOM 2097 O O . SER A 1 285 ? -1.938 -9.376 -11.779 1.00 84.06 285 SER A O 1
ATOM 2099 N N . PHE A 1 286 ? -1.322 -7.927 -13.370 1.00 83.00 286 PHE A N 1
ATOM 2100 C CA . PHE A 1 286 ? -0.738 -8.959 -14.250 1.00 83.00 286 PHE A CA 1
ATOM 2101 C C . PHE A 1 286 ? 0.575 -9.535 -13.708 1.00 83.00 286 PHE A C 1
ATOM 2103 O O . PHE A 1 286 ? 1.032 -10.586 -14.170 1.00 83.00 286 PHE A O 1
ATOM 2110 N N . TYR A 1 287 ? 1.184 -8.850 -12.742 1.00 89.00 287 TYR A N 1
ATOM 2111 C CA . TYR A 1 287 ? 2.416 -9.265 -12.086 1.00 89.00 287 TYR A CA 1
ATOM 2112 C C . TYR A 1 287 ? 2.179 -9.777 -10.663 1.00 89.00 287 TYR A C 1
ATOM 2114 O O . TYR A 1 287 ? 3.148 -10.063 -9.958 1.00 89.00 287 TYR A O 1
ATOM 2122 N N . ALA A 1 288 ? 0.921 -9.949 -10.240 1.00 91.25 288 ALA A N 1
ATOM 2123 C CA . ALA A 1 288 ? 0.612 -10.585 -8.966 1.00 91.25 288 ALA A CA 1
ATOM 2124 C C . ALA A 1 288 ? 1.242 -11.987 -8.922 1.00 91.25 288 ALA A C 1
ATOM 2126 O O . ALA A 1 288 ? 1.042 -12.799 -9.828 1.00 91.25 288 ALA A O 1
ATOM 2127 N N . GLY A 1 289 ? 2.045 -12.245 -7.888 1.00 93.44 289 GLY A N 1
ATOM 2128 C CA . GLY A 1 289 ? 2.828 -13.477 -7.751 1.00 93.44 289 GLY A CA 1
ATOM 2129 C C . GLY A 1 289 ? 4.257 -13.400 -8.290 1.00 93.44 289 GLY A C 1
ATOM 2130 O O . GLY A 1 289 ? 5.100 -14.226 -7.949 1.00 93.44 289 GLY A O 1
ATOM 2131 N N . TYR A 1 290 ? 4.556 -12.375 -9.087 1.00 94.94 290 TYR A N 1
ATOM 2132 C CA . TYR A 1 290 ? 5.907 -12.032 -9.538 1.00 94.94 290 TYR A CA 1
ATOM 2133 C C . TYR A 1 290 ? 6.480 -10.837 -8.769 1.00 94.94 290 TYR A C 1
ATOM 2135 O O . TYR A 1 290 ? 7.696 -10.703 -8.685 1.00 94.94 290 TYR A O 1
ATOM 2143 N N . LEU A 1 291 ? 5.614 -10.000 -8.194 1.00 93.75 291 LEU A N 1
ATOM 2144 C CA . LEU A 1 291 ? 5.937 -8.963 -7.212 1.00 93.75 291 LEU A CA 1
ATOM 2145 C C . LEU A 1 291 ? 5.559 -9.450 -5.815 1.00 93.75 291 LEU A C 1
ATOM 2147 O O . LEU A 1 291 ? 4.524 -10.093 -5.653 1.00 93.75 291 LEU A O 1
ATOM 2151 N N . ASP A 1 292 ? 6.361 -9.119 -4.806 1.00 96.44 292 ASP A N 1
ATOM 2152 C CA . ASP A 1 292 ? 6.047 -9.459 -3.413 1.00 96.44 292 ASP A CA 1
ATOM 2153 C C . ASP A 1 292 ? 5.018 -8.508 -2.807 1.00 96.44 292 ASP A C 1
ATOM 2155 O O . ASP A 1 292 ? 4.215 -8.929 -1.973 1.00 96.44 292 ASP A O 1
ATOM 2159 N N . GLY A 1 293 ? 4.984 -7.257 -3.272 1.00 94.62 293 GLY A N 1
ATOM 2160 C CA . GLY A 1 293 ? 3.924 -6.324 -2.924 1.00 94.62 293 GLY A CA 1
ATOM 2161 C C . GLY A 1 293 ? 3.855 -5.079 -3.802 1.00 94.62 293 GLY A C 1
ATOM 2162 O O . GLY A 1 293 ? 4.751 -4.818 -4.604 1.00 94.62 293 GLY A O 1
ATOM 2163 N N . ALA A 1 294 ? 2.786 -4.303 -3.647 1.00 91.94 294 ALA A N 1
ATOM 2164 C CA . ALA A 1 294 ? 2.603 -3.049 -4.366 1.00 91.94 294 ALA A CA 1
ATOM 2165 C C . ALA A 1 294 ? 1.791 -2.014 -3.569 1.00 91.94 294 ALA A C 1
ATOM 2167 O O . ALA A 1 294 ? 0.872 -2.368 -2.826 1.00 91.94 294 ALA A O 1
ATOM 2168 N N . GLY A 1 295 ? 2.108 -0.731 -3.772 1.00 88.88 295 GLY A N 1
ATOM 2169 C CA . GLY A 1 295 ? 1.360 0.420 -3.257 1.00 88.88 295 GLY A CA 1
ATOM 2170 C C . GLY A 1 295 ? 0.039 0.594 -4.002 1.00 88.88 295 GLY A C 1
ATOM 2171 O O . GLY A 1 295 ? -0.112 1.493 -4.824 1.00 88.88 295 GLY A O 1
ATOM 2172 N N . ARG A 1 296 ? -0.901 -0.330 -3.800 1.00 85.56 296 ARG A N 1
ATOM 2173 C CA . ARG A 1 296 ? -2.081 -0.488 -4.660 1.00 85.56 296 ARG A CA 1
ATOM 2174 C C . ARG A 1 296 ? -3.143 0.563 -4.354 1.00 85.56 296 ARG A C 1
ATOM 2176 O O . ARG A 1 296 ? -3.836 0.485 -3.347 1.00 85.56 296 ARG A O 1
ATOM 2183 N N . GLY A 1 297 ? -3.272 1.548 -5.239 1.00 80.56 297 GLY A N 1
ATOM 2184 C CA . GLY A 1 297 ? -4.363 2.525 -5.220 1.00 80.56 297 GLY A CA 1
ATOM 2185 C C . GLY A 1 297 ? -5.576 2.089 -6.048 1.00 80.56 297 GLY A C 1
ATOM 2186 O O . GLY A 1 297 ? -5.525 1.109 -6.786 1.00 80.56 297 GLY A O 1
ATOM 2187 N N . LEU A 1 298 ? -6.661 2.866 -5.979 1.00 75.75 298 LEU A N 1
ATOM 2188 C CA . LEU A 1 298 ? -7.908 2.622 -6.731 1.00 75.75 298 LEU A CA 1
ATOM 2189 C C . LEU A 1 298 ? -7.904 3.201 -8.157 1.00 75.75 298 LEU A C 1
ATOM 2191 O O . LEU A 1 298 ? -8.954 3.336 -8.784 1.00 75.75 298 LEU A O 1
ATOM 2195 N N . SER A 1 299 ? -6.732 3.559 -8.694 1.00 61.84 299 SER A N 1
ATOM 2196 C CA . SER A 1 299 ? -6.642 4.206 -10.007 1.00 61.84 299 SER A CA 1
ATOM 2197 C C . SER A 1 299 ? -7.076 3.263 -11.131 1.00 61.84 299 SER A C 1
ATOM 2199 O O . SER A 1 299 ? -6.527 2.180 -11.322 1.00 61.84 299 SER A O 1
ATOM 2201 N N . THR A 1 300 ? -8.044 3.711 -11.932 1.00 50.41 300 THR A N 1
ATOM 2202 C CA . THR A 1 300 ? -8.635 2.925 -13.031 1.00 50.41 300 THR A CA 1
ATOM 2203 C C . THR A 1 300 ? -7.977 3.166 -14.395 1.00 50.41 300 THR A C 1
ATOM 2205 O O . THR A 1 300 ? -8.451 2.663 -15.417 1.00 50.41 300 THR A O 1
ATOM 2208 N N . GLY A 1 301 ? -6.892 3.948 -14.456 1.00 48.06 301 GLY A N 1
ATOM 2209 C CA . GLY A 1 301 ? -6.247 4.288 -15.728 1.00 48.06 301 GLY A CA 1
ATOM 2210 C C . GLY A 1 301 ? -7.114 5.159 -16.649 1.00 48.06 301 GLY A C 1
ATOM 2211 O O . GLY A 1 301 ? -7.038 5.020 -17.875 1.00 48.06 301 GLY A O 1
ATOM 2212 N N . ALA A 1 302 ? -7.969 6.015 -16.075 1.00 49.84 302 ALA A N 1
ATOM 2213 C CA . ALA A 1 302 ? -8.743 7.026 -16.797 1.00 49.84 302 ALA A CA 1
ATOM 2214 C C . ALA A 1 302 ? -7.866 8.224 -17.225 1.00 49.84 302 ALA A C 1
ATOM 2216 O O . ALA A 1 302 ? -6.814 8.467 -16.639 1.00 49.84 302 ALA A O 1
ATOM 2217 N N . ILE A 1 303 ? -8.298 8.966 -18.260 1.00 49.84 303 ILE A N 1
ATOM 2218 C CA . ILE A 1 303 ? -7.602 10.182 -18.754 1.00 49.84 303 ILE A CA 1
ATOM 2219 C C . ILE A 1 303 ? -7.627 11.302 -17.711 1.00 49.84 303 ILE A C 1
ATOM 2221 O O . ILE A 1 303 ? -6.688 12.088 -17.634 1.00 49.84 303 ILE A O 1
ATOM 2225 N N . ASP A 1 304 ? -8.680 11.320 -16.905 1.00 55.31 304 ASP A N 1
ATOM 2226 C CA . ASP A 1 304 ? -8.875 12.211 -15.773 1.00 55.31 304 ASP A CA 1
ATOM 2227 C C . ASP A 1 304 ? -9.213 11.317 -14.570 1.00 55.31 304 ASP A C 1
ATOM 2229 O O . ASP A 1 304 ? -10.384 10.974 -14.370 1.00 55.31 304 ASP A O 1
ATOM 2233 N N . PRO A 1 305 ? -8.202 10.740 -13.893 1.00 63.31 305 PRO A N 1
ATOM 2234 C CA . PRO A 1 305 ? -8.467 9.865 -12.766 1.00 63.31 305 PRO A CA 1
ATOM 2235 C C . PRO A 1 305 ? -9.045 10.705 -11.626 1.00 63.31 305 PRO A C 1
ATOM 2237 O O . PRO A 1 305 ? -8.427 11.675 -11.193 1.00 63.31 305 PRO A O 1
ATOM 2240 N N . ALA A 1 306 ? -10.218 10.308 -11.128 1.00 69.00 306 ALA A N 1
ATOM 2241 C CA . ALA A 1 306 ? -10.720 10.820 -9.858 1.00 69.00 306 ALA A CA 1
ATOM 2242 C C . ALA A 1 306 ? -9.708 10.529 -8.733 1.00 69.00 306 ALA A C 1
ATOM 2244 O O . ALA A 1 306 ? -8.817 9.686 -8.889 1.00 69.00 306 ALA A O 1
ATOM 2245 N N . ALA A 1 307 ? -9.841 11.219 -7.605 1.00 79.94 307 ALA A N 1
ATOM 2246 C CA . ALA A 1 307 ? -9.108 10.855 -6.404 1.00 79.94 307 ALA A CA 1
ATOM 2247 C C . ALA A 1 307 ? -9.513 9.446 -5.937 1.00 79.94 307 ALA A C 1
ATOM 2249 O O . ALA A 1 307 ? -10.629 8.991 -6.193 1.00 79.94 307 ALA A O 1
ATOM 2250 N N . GLY A 1 308 ? -8.593 8.734 -5.285 1.00 79.12 308 GLY A N 1
ATOM 2251 C CA . GLY A 1 308 ? -8.834 7.398 -4.728 1.00 79.12 308 GLY A CA 1
ATOM 2252 C C . GLY A 1 308 ? -10.074 7.311 -3.831 1.00 79.12 308 GLY A C 1
ATOM 2253 O O . GLY A 1 308 ? -10.810 6.334 -3.912 1.00 79.12 308 GLY A O 1
ATOM 2254 N N . ASP A 1 309 ? -10.322 8.331 -3.018 1.00 80.81 309 ASP A N 1
ATOM 2255 C CA . ASP A 1 309 ? -11.442 8.431 -2.081 1.00 80.81 309 ASP A CA 1
ATOM 2256 C C . ASP A 1 309 ? -12.793 8.763 -2.740 1.00 80.81 309 ASP A C 1
ATOM 2258 O O . ASP A 1 309 ? -13.837 8.600 -2.108 1.00 80.81 309 ASP A O 1
ATOM 2262 N N . ASP A 1 310 ? -12.785 9.137 -4.021 1.00 82.06 310 ASP A N 1
ATOM 2263 C CA . ASP A 1 310 ? -13.977 9.333 -4.851 1.00 82.06 310 ASP A CA 1
ATOM 2264 C C . ASP A 1 310 ? -14.343 8.083 -5.686 1.00 82.06 310 ASP A C 1
ATOM 2266 O O . ASP A 1 310 ? -15.362 8.075 -6.389 1.00 82.06 310 ASP A O 1
ATOM 2270 N N . TYR A 1 311 ? -13.525 7.021 -5.655 1.00 82.31 311 TYR A N 1
ATOM 2271 C CA . TYR A 1 311 ? -13.765 5.801 -6.434 1.00 82.31 311 TYR A CA 1
ATOM 2272 C C . TYR A 1 311 ? -14.751 4.826 -5.783 1.00 82.31 311 TYR A C 1
ATOM 2274 O O . TYR A 1 311 ? -15.035 4.851 -4.589 1.00 82.31 311 TYR A O 1
ATOM 2282 N N . LEU A 1 312 ? -15.248 3.898 -6.610 1.00 89.12 312 LEU A N 1
ATOM 2283 C CA . LEU A 1 312 ? -16.014 2.751 -6.135 1.00 89.12 312 LEU A CA 1
ATOM 2284 C C . LEU A 1 312 ? -15.143 1.855 -5.246 1.00 89.12 312 LEU A C 1
ATOM 2286 O O . LEU A 1 312 ? -14.001 1.535 -5.583 1.00 89.12 312 LEU A O 1
ATOM 2290 N N . VAL A 1 313 ? -15.722 1.376 -4.152 1.00 92.56 313 VAL A N 1
ATOM 2291 C CA . VAL A 1 313 ? -15.090 0.431 -3.235 1.00 92.56 313 VAL A CA 1
ATOM 2292 C C . VAL A 1 313 ? -15.589 -0.978 -3.572 1.00 92.56 313 VAL A C 1
ATOM 2294 O O . VAL A 1 313 ? -16.657 -1.417 -3.140 1.00 92.56 313 VAL A O 1
ATOM 2297 N N . VAL A 1 314 ? -14.810 -1.687 -4.393 1.00 93.94 314 VAL A N 1
ATOM 2298 C CA . VAL A 1 314 ? -15.104 -3.046 -4.877 1.00 93.94 314 VAL A CA 1
ATOM 2299 C C . VAL A 1 314 ? -13.877 -3.934 -4.650 1.00 93.94 314 VAL A C 1
ATOM 2301 O O . VAL A 1 314 ? -13.058 -4.108 -5.556 1.00 93.94 314 VAL A O 1
ATOM 2304 N N . PRO A 1 315 ? -13.699 -4.468 -3.429 1.00 96.06 315 PRO A N 1
ATOM 2305 C CA . PRO A 1 315 ? -12.471 -5.157 -3.055 1.00 96.06 315 PRO A CA 1
ATOM 2306 C C . PRO A 1 315 ? -12.428 -6.625 -3.497 1.00 96.06 315 PRO A C 1
ATOM 2308 O O . PRO A 1 315 ? -11.405 -7.278 -3.316 1.00 96.06 315 PRO A O 1
ATOM 2311 N N . ASP A 1 316 ? -13.501 -7.171 -4.076 1.00 96.62 316 ASP A N 1
ATOM 2312 C CA . ASP A 1 316 ? -13.644 -8.598 -4.386 1.00 96.62 316 ASP A CA 1
ATOM 2313 C C . ASP A 1 316 ? -12.478 -9.164 -5.199 1.00 96.62 316 ASP A C 1
ATOM 2315 O O . ASP A 1 316 ? -11.921 -10.198 -4.830 1.00 96.62 316 ASP A O 1
ATOM 2319 N N . TYR A 1 317 ? -12.067 -8.485 -6.275 1.00 94.00 317 TYR A N 1
ATOM 2320 C CA . TYR A 1 317 ? -10.945 -8.932 -7.107 1.00 94.00 317 TYR A CA 1
ATOM 2321 C C . TYR A 1 317 ? -9.617 -8.895 -6.343 1.00 94.00 317 TYR A C 1
ATOM 2323 O O . TYR A 1 317 ? -8.830 -9.843 -6.400 1.00 94.00 317 TYR A O 1
ATOM 2331 N N . GLU A 1 318 ? -9.386 -7.826 -5.581 1.00 93.88 318 GLU A N 1
ATOM 2332 C CA . GLU A 1 318 ? -8.182 -7.683 -4.771 1.00 93.88 318 GLU A CA 1
ATOM 2333 C C . GLU A 1 318 ? -8.100 -8.807 -3.736 1.00 93.88 318 GLU A C 1
ATOM 2335 O O . GLU A 1 318 ? -7.120 -9.545 -3.689 1.00 93.88 318 GLU A O 1
ATOM 2340 N N . LEU A 1 319 ? -9.165 -9.004 -2.961 1.00 97.00 319 LEU A N 1
ATOM 2341 C CA . LEU A 1 319 ? -9.201 -9.960 -1.861 1.00 97.00 319 LEU A CA 1
ATOM 2342 C C . LEU A 1 319 ? -9.168 -11.421 -2.332 1.00 97.00 319 LEU A C 1
ATOM 2344 O O . LEU A 1 319 ? -8.578 -12.258 -1.648 1.00 97.00 319 LEU A O 1
ATOM 2348 N N . SER A 1 320 ? -9.812 -11.744 -3.459 1.00 95.75 320 SER A N 1
ATOM 2349 C CA . SER A 1 320 ? -9.937 -13.128 -3.946 1.00 95.75 320 SER A CA 1
ATOM 2350 C C . SER A 1 320 ? -8.806 -13.557 -4.883 1.00 95.75 320 SER A C 1
ATOM 2352 O O . SER A 1 320 ? -8.412 -14.725 -4.870 1.00 95.75 320 SER A O 1
ATOM 2354 N N . VAL A 1 321 ? -8.258 -12.636 -5.682 1.00 94.88 321 VAL A N 1
ATOM 2355 C CA . VAL A 1 321 ? -7.282 -12.968 -6.728 1.00 94.88 321 VAL A CA 1
ATOM 2356 C C . VAL A 1 321 ? -5.895 -12.425 -6.411 1.00 94.88 321 VAL A C 1
ATOM 2358 O O . VAL A 1 321 ? -4.912 -13.164 -6.525 1.00 94.88 321 VAL A O 1
ATOM 2361 N N . VAL A 1 322 ? -5.790 -11.159 -6.013 1.00 94.50 322 VAL A N 1
ATOM 2362 C CA . VAL A 1 322 ? -4.496 -10.472 -5.905 1.00 94.50 322 VAL A CA 1
ATOM 2363 C C . VAL A 1 322 ? -3.824 -10.711 -4.554 1.00 94.50 322 VAL A C 1
ATOM 2365 O O . VAL A 1 322 ? -2.679 -11.167 -4.524 1.00 94.50 322 VAL A O 1
ATOM 2368 N N . ARG A 1 323 ? -4.538 -10.484 -3.445 1.00 95.62 323 ARG A N 1
ATOM 2369 C CA . ARG A 1 323 ? -4.043 -10.631 -2.068 1.00 95.62 323 ARG A CA 1
ATOM 2370 C C . ARG A 1 323 ? -3.381 -11.986 -1.817 1.00 95.62 323 ARG A C 1
ATOM 2372 O O . ARG A 1 323 ? -2.319 -11.992 -1.198 1.00 95.62 323 ARG A O 1
ATOM 2379 N N . PRO A 1 324 ? -3.902 -13.138 -2.292 1.00 96.19 324 PRO A N 1
ATOM 2380 C CA . PRO A 1 324 ? -3.222 -14.423 -2.100 1.00 96.19 324 PRO A CA 1
ATOM 2381 C C . PRO A 1 324 ? -1.857 -14.522 -2.802 1.00 96.19 324 PRO A C 1
ATOM 2383 O O . PRO A 1 324 ? -1.039 -15.366 -2.441 1.00 96.19 324 PRO A O 1
ATOM 2386 N N . ARG A 1 325 ? -1.601 -13.676 -3.808 1.00 96.69 325 ARG A N 1
ATOM 2387 C CA . ARG A 1 325 ? -0.416 -13.730 -4.674 1.00 96.69 325 ARG A CA 1
ATOM 2388 C C . ARG A 1 325 ? 0.646 -12.692 -4.334 1.00 96.69 325 ARG A C 1
ATOM 2390 O O . ARG A 1 325 ? 1.829 -12.982 -4.477 1.00 96.69 325 ARG A O 1
ATOM 2397 N N . MET A 1 326 ? 0.254 -11.520 -3.844 1.00 95.50 326 MET A N 1
ATOM 2398 C CA . MET A 1 326 ? 1.165 -10.454 -3.408 1.00 95.50 326 MET A CA 1
ATOM 2399 C C . MET A 1 326 ? 0.549 -9.612 -2.285 1.00 95.50 326 MET A C 1
ATOM 2401 O O . MET A 1 326 ? -0.660 -9.664 -2.075 1.00 95.50 326 MET A O 1
ATOM 2405 N N . VAL A 1 327 ? 1.362 -8.838 -1.563 1.00 96.75 327 VAL A N 1
ATOM 2406 C CA . VAL A 1 327 ? 0.882 -7.912 -0.525 1.00 96.75 327 VAL A CA 1
ATOM 2407 C C . VAL A 1 327 ? 0.553 -6.548 -1.135 1.00 96.75 327 VAL A C 1
ATOM 2409 O O . VAL A 1 327 ? 1.448 -5.810 -1.541 1.00 96.75 327 VAL A O 1
ATOM 2412 N N . GLY A 1 328 ? -0.726 -6.178 -1.176 1.00 95.38 328 GLY A N 1
ATOM 2413 C CA . GLY A 1 328 ? -1.106 -4.770 -1.323 1.00 95.38 328 GLY A CA 1
ATOM 2414 C C . GLY A 1 328 ? -0.796 -4.012 -0.030 1.00 95.38 328 GLY A C 1
ATOM 2415 O O . GLY A 1 328 ? -1.010 -4.556 1.053 1.00 95.38 328 GLY A O 1
ATOM 2416 N N . TYR A 1 329 ? -0.281 -2.786 -0.116 1.00 95.06 329 TYR A N 1
ATOM 2417 C CA . TYR A 1 329 ? -0.036 -1.930 1.049 1.00 95.06 329 TYR A CA 1
ATOM 2418 C C . TYR A 1 329 ? -0.525 -0.499 0.812 1.00 95.06 329 TYR A C 1
ATOM 2420 O O . TYR A 1 329 ? -0.348 0.062 -0.272 1.00 95.06 329 TYR A O 1
ATOM 2428 N N . GLY A 1 330 ? -1.134 0.098 1.841 1.00 92.62 330 GLY A N 1
ATOM 2429 C CA . GLY A 1 330 ? -1.749 1.427 1.748 1.00 92.62 330 GLY A CA 1
ATOM 2430 C C . GLY A 1 330 ? -2.777 1.532 0.620 1.00 92.62 330 GLY A C 1
ATOM 2431 O O . GLY A 1 330 ? -3.371 0.535 0.231 1.00 92.62 330 GLY A O 1
ATOM 2432 N N . MET A 1 331 ? -2.964 2.734 0.071 1.00 90.50 331 MET A N 1
ATOM 2433 C CA . MET A 1 331 ? -3.844 3.000 -1.078 1.00 90.50 331 MET A CA 1
ATOM 2434 C C . MET A 1 331 ? -3.145 3.834 -2.168 1.00 90.50 331 MET A C 1
ATOM 2436 O O . MET A 1 331 ? -3.752 4.701 -2.799 1.00 90.50 331 MET A O 1
ATOM 2440 N N . GLY A 1 332 ? -1.849 3.588 -2.389 1.00 85.31 332 GLY A N 1
ATOM 2441 C CA . GLY A 1 332 ? -0.998 4.392 -3.273 1.00 85.31 332 GLY A CA 1
ATOM 2442 C C . GLY A 1 332 ? -0.321 5.542 -2.529 1.00 85.31 332 GLY A C 1
ATOM 2443 O O . GLY A 1 332 ? 0.127 5.361 -1.400 1.00 85.31 332 GLY A O 1
ATOM 2444 N N . ASP A 1 333 ? -0.217 6.720 -3.149 1.00 84.25 333 ASP A N 1
ATOM 2445 C CA . ASP A 1 333 ? 0.259 7.920 -2.457 1.00 84.25 333 ASP A CA 1
ATOM 2446 C C . ASP A 1 333 ? -0.920 8.791 -1.959 1.00 84.25 333 ASP A C 1
ATOM 2448 O O . ASP A 1 333 ? -2.019 8.724 -2.510 1.00 84.25 333 ASP A O 1
ATOM 2452 N N . TYR A 1 334 ? -0.731 9.585 -0.896 1.00 88.94 334 TYR A N 1
ATOM 2453 C CA . TYR A 1 334 ? -1.798 10.403 -0.311 1.00 88.94 334 TYR A CA 1
ATOM 2454 C C . TYR A 1 334 ? -2.353 11.437 -1.291 1.00 88.94 334 TYR A C 1
ATOM 2456 O O . TYR A 1 334 ? -3.559 11.668 -1.305 1.00 88.94 334 TYR A O 1
ATOM 2464 N N . ALA A 1 335 ? -1.499 12.037 -2.123 1.00 85.69 335 ALA A N 1
ATOM 2465 C CA . ALA A 1 335 ? -1.915 13.036 -3.102 1.00 85.69 335 ALA A CA 1
ATOM 2466 C C . ALA A 1 335 ? -2.840 12.437 -4.176 1.00 85.69 335 ALA A C 1
ATOM 2468 O O . ALA A 1 335 ? -3.791 13.079 -4.617 1.00 85.69 335 ALA A O 1
ATOM 2469 N N . ARG A 1 336 ? -2.596 11.183 -4.565 1.00 81.81 336 ARG A N 1
ATOM 2470 C CA . ARG A 1 336 ? -3.442 10.397 -5.470 1.00 81.81 336 ARG A CA 1
ATOM 2471 C C . ARG A 1 336 ? -4.727 9.953 -4.789 1.00 81.81 336 ARG A C 1
ATOM 2473 O O . ARG A 1 336 ? -5.780 9.957 -5.421 1.00 81.81 336 ARG A O 1
ATOM 2480 N N . PHE A 1 337 ? -4.649 9.545 -3.525 1.00 88.81 337 PHE A N 1
ATOM 2481 C CA . PHE A 1 337 ? -5.815 9.021 -2.829 1.00 88.81 337 PHE A CA 1
ATOM 2482 C C . PHE A 1 337 ? -6.828 10.106 -2.467 1.00 88.81 337 PHE A C 1
ATOM 2484 O O . PHE A 1 337 ? -7.997 9.881 -2.713 1.00 88.81 337 PHE A O 1
ATOM 2491 N N . PHE A 1 338 ? -6.410 11.268 -1.959 1.00 90.38 338 PHE A N 1
ATOM 2492 C CA . PHE A 1 338 ? -7.337 12.343 -1.551 1.00 90.38 338 PHE A CA 1
ATOM 2493 C C . PHE A 1 338 ? -7.569 13.418 -2.622 1.00 90.38 338 PHE A C 1
ATOM 2495 O O . PHE A 1 338 ? -8.328 14.365 -2.416 1.00 90.38 338 PHE A O 1
ATOM 2502 N N . GLY A 1 339 ? -6.850 13.327 -3.743 1.00 84.50 339 GLY A N 1
ATOM 2503 C CA . GLY A 1 339 ? -6.729 14.427 -4.689 1.00 84.50 339 GLY A CA 1
ATOM 2504 C C . GLY A 1 339 ? -5.869 15.560 -4.119 1.00 84.50 339 GLY A C 1
ATOM 2505 O O . GLY A 1 339 ? -5.902 15.888 -2.934 1.00 84.50 339 GLY A O 1
ATOM 2506 N N . ASP A 1 340 ? -5.067 16.186 -4.977 1.00 85.62 340 ASP A N 1
ATOM 2507 C CA . ASP A 1 340 ? -4.113 17.210 -4.539 1.00 85.62 340 ASP A CA 1
ATOM 2508 C C . ASP A 1 340 ? -4.065 18.401 -5.502 1.00 85.62 340 ASP A C 1
ATOM 2510 O O . ASP A 1 340 ? -3.039 18.672 -6.132 1.00 85.62 340 ASP A O 1
ATOM 2514 N N . PRO A 1 341 ? -5.187 19.127 -5.669 1.00 84.56 341 PRO A N 1
ATOM 2515 C CA . PRO A 1 341 ? -5.275 20.213 -6.643 1.00 84.56 341 PRO A CA 1
ATOM 2516 C C . PRO A 1 341 ? -4.325 21.381 -6.339 1.00 84.56 341 PRO A C 1
ATOM 2518 O O . PRO A 1 341 ? -4.024 22.166 -7.239 1.00 84.56 341 PRO A O 1
ATOM 2521 N N . ASP A 1 342 ? -3.865 21.524 -5.093 1.00 85.06 342 ASP A N 1
ATOM 2522 C CA . ASP A 1 342 ? -2.937 22.572 -4.663 1.00 85.06 342 ASP A CA 1
ATOM 2523 C C . ASP A 1 342 ? -1.493 22.080 -4.447 1.00 85.06 342 ASP A C 1
ATOM 2525 O O . ASP A 1 342 ? -0.629 22.884 -4.084 1.00 85.06 342 ASP A O 1
ATOM 2529 N N . GLY A 1 343 ? -1.218 20.795 -4.708 1.00 83.88 343 GLY A N 1
ATOM 2530 C CA . GLY A 1 343 ? 0.109 20.180 -4.606 1.00 83.88 343 GLY A CA 1
ATOM 2531 C C . GLY A 1 343 ? 0.631 20.013 -3.175 1.00 83.88 343 GLY A C 1
ATOM 2532 O O . GLY A 1 343 ? 1.794 19.651 -2.975 1.00 83.88 343 GLY A O 1
ATOM 2533 N N . ARG A 1 344 ? -0.172 20.333 -2.152 1.00 85.75 344 ARG A N 1
ATOM 2534 C CA . ARG A 1 344 ? 0.304 20.385 -0.767 1.00 85.75 344 ARG A CA 1
ATOM 2535 C C . ARG A 1 344 ? 0.528 19.008 -0.168 1.00 85.75 344 ARG A C 1
ATOM 2537 O O . ARG A 1 344 ? 1.346 18.907 0.746 1.00 85.75 344 ARG A O 1
ATOM 2544 N N . LEU A 1 345 ? -0.194 17.983 -0.611 1.00 85.56 345 LEU A N 1
ATOM 2545 C CA . LEU A 1 345 ? 0.065 16.614 -0.169 1.00 85.56 345 LEU A CA 1
ATOM 2546 C C . LEU A 1 345 ? 1.323 16.062 -0.841 1.00 85.56 345 LEU A C 1
ATOM 2548 O O . LEU A 1 345 ? 2.182 15.531 -0.147 1.00 85.56 345 LEU A O 1
ATOM 2552 N N . ALA A 1 346 ? 1.494 16.262 -2.147 1.00 80.81 346 ALA A N 1
ATOM 2553 C CA . ALA A 1 346 ? 2.677 15.820 -2.882 1.00 80.81 346 ALA A CA 1
ATOM 2554 C C . ALA A 1 346 ? 3.973 16.448 -2.335 1.00 80.81 346 ALA A C 1
ATOM 2556 O O . ALA A 1 346 ? 5.006 15.782 -2.253 1.00 80.81 346 ALA A O 1
ATOM 2557 N N . ASP A 1 347 ? 3.907 17.708 -1.894 1.00 76.81 347 ASP A N 1
ATOM 2558 C CA . ASP A 1 347 ? 5.038 18.436 -1.308 1.00 76.81 347 ASP A CA 1
ATOM 2559 C C . ASP A 1 347 ? 5.207 18.224 0.212 1.00 76.81 347 ASP A C 1
ATOM 2561 O O . ASP A 1 347 ? 6.052 18.881 0.834 1.00 76.81 347 ASP A O 1
ATOM 2565 N N . ALA A 1 348 ? 4.399 17.352 0.833 1.00 79.44 348 ALA A N 1
ATOM 2566 C CA . ALA A 1 348 ? 4.350 17.159 2.287 1.00 79.44 348 ALA A CA 1
ATOM 2567 C C . ALA A 1 348 ? 4.208 18.487 3.064 1.00 79.44 348 ALA A C 1
ATOM 2569 O O . ALA A 1 348 ? 4.848 18.725 4.088 1.00 79.44 348 ALA A O 1
ATOM 2570 N N . ALA A 1 349 ? 3.397 19.406 2.536 1.00 81.88 349 ALA A N 1
ATOM 2571 C CA . ALA A 1 349 ? 3.222 20.765 3.040 1.00 81.88 349 ALA A CA 1
ATOM 2572 C C . ALA A 1 349 ? 2.031 20.913 4.005 1.00 81.88 349 ALA A C 1
ATOM 2574 O O . ALA A 1 349 ? 1.747 22.025 4.471 1.00 81.88 349 ALA A O 1
ATOM 2575 N N . ARG A 1 350 ? 1.294 19.834 4.291 1.00 89.06 350 ARG A N 1
ATOM 2576 C CA . ARG A 1 350 ? 0.262 19.800 5.334 1.00 89.06 350 ARG A CA 1
ATOM 2577 C C . ARG A 1 350 ? 0.122 18.399 5.945 1.00 89.06 350 ARG A C 1
ATOM 2579 O O . ARG A 1 350 ? 0.335 17.422 5.231 1.00 89.06 350 ARG A O 1
ATOM 2586 N N . PRO A 1 351 ? -0.310 18.306 7.214 1.00 91.31 351 PRO A N 1
ATOM 2587 C CA . PRO A 1 351 ? -0.750 17.043 7.788 1.00 91.31 351 PRO A CA 1
ATOM 2588 C C . PRO A 1 351 ? -2.062 16.568 7.149 1.00 91.31 351 PRO A C 1
ATOM 2590 O O . PRO A 1 351 ? -2.822 17.361 6.570 1.00 91.31 351 PRO A O 1
ATOM 2593 N N . LEU A 1 352 ? -2.345 15.277 7.309 1.00 94.06 352 LEU A N 1
ATOM 2594 C CA . LEU A 1 352 ? -3.673 14.729 7.068 1.00 94.06 352 LEU A CA 1
ATOM 2595 C C . LEU A 1 352 ? -4.623 15.148 8.193 1.00 94.06 352 LEU A C 1
ATOM 2597 O O . LEU A 1 352 ? -4.251 15.258 9.362 1.00 94.06 352 LEU A O 1
ATOM 2601 N N . SER A 1 353 ? -5.876 15.383 7.834 1.00 95.94 353 SER A N 1
ATOM 2602 C CA . SER A 1 353 ? -6.967 15.545 8.784 1.00 95.94 353 SER A CA 1
ATOM 2603 C C . SER A 1 353 ? -7.379 14.199 9.384 1.00 95.94 353 SER A C 1
ATOM 2605 O O . SER A 1 353 ? -7.157 13.134 8.810 1.00 95.94 353 SER A O 1
ATOM 2607 N N . ALA A 1 354 ? -8.060 14.251 10.528 1.00 95.94 354 ALA A N 1
ATOM 2608 C CA . ALA A 1 354 ? -8.634 13.076 11.177 1.00 95.94 354 ALA A CA 1
ATOM 2609 C C . ALA A 1 354 ? -9.527 12.244 10.234 1.00 95.94 354 ALA A C 1
ATOM 2611 O O . ALA A 1 354 ? -9.429 11.022 10.222 1.00 95.94 354 ALA A O 1
ATOM 2612 N N . SER A 1 355 ? -10.367 12.897 9.423 1.00 96.44 355 SER A N 1
ATOM 2613 C CA . SER A 1 355 ? -11.247 12.224 8.460 1.00 96.44 355 SER A CA 1
ATOM 2614 C C . SER A 1 355 ? -10.488 11.579 7.301 1.00 96.44 355 SER A C 1
ATOM 2616 O O . SER A 1 355 ? -10.884 10.510 6.849 1.00 96.44 355 SER A O 1
ATOM 2618 N N . GLU A 1 356 ? -9.402 12.203 6.835 1.00 96.94 356 GLU A N 1
ATOM 2619 C CA . GLU A 1 356 ? -8.531 11.630 5.801 1.00 96.94 356 GLU A CA 1
ATOM 2620 C C . GLU A 1 356 ? -7.846 10.361 6.326 1.00 96.94 356 GLU A C 1
ATOM 2622 O O . GLU A 1 356 ? -7.906 9.319 5.678 1.00 96.94 356 GLU A O 1
ATOM 2627 N N . ILE A 1 357 ? -7.289 10.406 7.543 1.00 97.94 357 ILE A N 1
ATOM 2628 C CA . ILE A 1 357 ? -6.692 9.234 8.208 1.00 97.94 357 ILE A CA 1
ATOM 2629 C C . ILE A 1 357 ? -7.716 8.099 8.336 1.00 97.94 357 ILE A C 1
ATOM 2631 O O . ILE A 1 357 ? -7.428 6.948 8.004 1.00 97.94 357 ILE A O 1
ATOM 2635 N N . ASP A 1 358 ? -8.927 8.427 8.790 1.00 98.25 358 ASP A N 1
ATOM 2636 C CA . ASP A 1 358 ? -10.003 7.455 8.956 1.00 98.25 358 ASP A CA 1
ATOM 2637 C C . ASP A 1 358 ? -10.401 6.810 7.610 1.00 98.25 358 ASP A C 1
ATOM 2639 O O . ASP A 1 358 ? -10.543 5.588 7.538 1.00 98.25 358 ASP A O 1
ATOM 2643 N N . SER A 1 359 ? -10.537 7.609 6.542 1.00 97.06 359 SER A N 1
ATOM 2644 C CA . SER A 1 359 ? -10.860 7.144 5.182 1.00 97.06 359 SER A CA 1
ATOM 2645 C C . SER A 1 359 ? -9.773 6.236 4.602 1.00 97.06 359 SER A C 1
ATOM 2647 O O . SER A 1 359 ? -10.065 5.138 4.120 1.00 97.06 359 SER A O 1
ATOM 2649 N N . TRP A 1 360 ? -8.505 6.641 4.722 1.00 96.69 360 TRP A N 1
ATOM 2650 C CA . TRP A 1 360 ? -7.356 5.846 4.282 1.00 96.69 360 TRP A CA 1
ATOM 2651 C C . TRP A 1 360 ? -7.318 4.477 4.955 1.00 96.69 360 TRP A C 1
ATOM 2653 O O . TRP A 1 360 ? -7.158 3.451 4.289 1.00 96.69 360 TRP A O 1
ATOM 2663 N N . ARG A 1 361 ? -7.503 4.449 6.279 1.00 97.81 361 ARG A N 1
ATOM 2664 C CA . ARG A 1 361 ? -7.473 3.217 7.072 1.00 97.81 361 ARG A CA 1
ATOM 2665 C C . ARG A 1 361 ? -8.643 2.301 6.740 1.00 97.81 361 ARG A C 1
ATOM 2667 O O . ARG A 1 361 ? -8.425 1.117 6.503 1.00 97.81 361 ARG A O 1
ATOM 2674 N N . ALA A 1 362 ? -9.865 2.835 6.695 1.00 98.31 362 ALA A N 1
ATOM 2675 C CA . ALA A 1 362 ? -11.051 2.062 6.329 1.00 98.31 362 ALA A CA 1
ATOM 2676 C C . ALA A 1 362 ? -10.896 1.429 4.942 1.00 98.31 362 ALA A C 1
ATOM 2678 O O . ALA A 1 362 ? -11.162 0.242 4.773 1.00 98.31 362 ALA A O 1
ATOM 2679 N N . THR A 1 363 ? -10.382 2.195 3.978 1.00 97.62 363 THR A N 1
ATOM 2680 C CA . THR A 1 363 ? -10.184 1.709 2.610 1.00 97.62 363 THR A CA 1
ATOM 2681 C C . THR A 1 363 ? -9.064 0.672 2.537 1.00 97.62 363 THR A C 1
ATOM 2683 O O . THR A 1 363 ? -9.250 -0.381 1.934 1.00 97.62 363 THR A O 1
ATOM 2686 N N . SER A 1 364 ? -7.940 0.891 3.227 1.00 97.44 364 SER A N 1
ATOM 2687 C CA . SER A 1 364 ? -6.854 -0.101 3.308 1.00 97.44 364 SER A CA 1
ATOM 2688 C C . SER A 1 364 ? -7.352 -1.430 3.893 1.00 97.44 364 SER A C 1
ATOM 2690 O O . SER A 1 364 ? -7.048 -2.501 3.371 1.00 97.44 364 SER A O 1
ATOM 2692 N N . LEU A 1 365 ? -8.186 -1.369 4.938 1.00 98.50 365 LEU A N 1
ATOM 2693 C CA . LEU A 1 365 ? -8.831 -2.541 5.531 1.00 98.50 365 LEU A CA 1
ATOM 2694 C C . LEU A 1 365 ? -9.828 -3.212 4.574 1.00 98.50 365 LEU A C 1
ATOM 2696 O O . LEU A 1 365 ? -9.870 -4.440 4.513 1.00 98.50 365 LEU A O 1
ATOM 2700 N N . ALA A 1 366 ? -10.596 -2.434 3.805 1.00 98.31 366 ALA A N 1
ATOM 2701 C CA . ALA A 1 366 ? -11.576 -2.955 2.850 1.00 98.31 366 ALA A CA 1
ATOM 2702 C C . ALA A 1 366 ? -10.920 -3.798 1.756 1.00 98.31 366 ALA A C 1
ATOM 2704 O O . ALA A 1 366 ? -11.456 -4.836 1.379 1.00 98.31 366 ALA A O 1
ATOM 2705 N N . TYR A 1 367 ? -9.741 -3.386 1.295 1.00 97.44 367 TYR A N 1
ATOM 2706 C CA . TYR A 1 367 ? -8.961 -4.105 0.289 1.00 97.44 367 TYR A CA 1
ATOM 2707 C C . TYR A 1 367 ? -8.001 -5.146 0.890 1.00 97.44 367 TYR A C 1
ATOM 2709 O O . TYR A 1 367 ? -7.320 -5.859 0.156 1.00 97.44 367 TYR A O 1
ATOM 2717 N N . GLY A 1 368 ? -7.972 -5.292 2.221 1.00 97.25 368 GLY A N 1
ATOM 2718 C CA . GLY A 1 368 ? -7.090 -6.241 2.900 1.00 97.25 368 GLY A CA 1
ATOM 2719 C C . GLY A 1 368 ? -5.612 -5.937 2.654 1.00 97.25 368 GLY A C 1
ATOM 2720 O O . GLY A 1 368 ? -4.818 -6.862 2.488 1.00 97.25 368 GLY A O 1
ATOM 2721 N N . HIS A 1 369 ? -5.257 -4.654 2.590 1.00 97.75 369 HIS A N 1
ATOM 2722 C CA . HIS A 1 369 ? -3.895 -4.177 2.384 1.00 97.75 369 HIS A CA 1
ATOM 2723 C C . HIS A 1 369 ? -3.149 -4.010 3.708 1.00 97.75 369 HIS A C 1
ATOM 2725 O O . HIS A 1 369 ? -3.719 -3.546 4.694 1.00 97.75 369 HIS A O 1
ATOM 2731 N N . ALA A 1 370 ? -1.851 -4.314 3.711 1.00 98.12 370 ALA A N 1
ATOM 2732 C CA . ALA A 1 370 ? -0.968 -4.030 4.835 1.00 98.12 370 ALA A CA 1
ATOM 2733 C C . ALA A 1 370 ? -0.969 -2.534 5.186 1.00 98.12 370 ALA A C 1
ATOM 2735 O O . ALA A 1 370 ? -1.167 -1.667 4.324 1.00 98.12 370 ALA A O 1
ATOM 2736 N N . GLY A 1 371 ? -0.705 -2.237 6.461 1.00 97.25 371 GLY A N 1
ATOM 2737 C CA . GLY A 1 371 ? -0.533 -0.868 6.928 1.00 97.25 371 GLY A CA 1
ATOM 2738 C C . GLY A 1 371 ? 0.542 -0.153 6.121 1.00 97.25 371 GLY A C 1
ATOM 2739 O O . GLY A 1 371 ? 1.592 -0.733 5.822 1.00 97.25 371 GLY A O 1
ATOM 2740 N N . ALA A 1 372 ? 0.280 1.104 5.775 1.00 95.94 372 ALA A N 1
ATOM 2741 C CA . ALA A 1 372 ? 1.290 1.945 5.167 1.00 95.94 372 ALA A CA 1
ATOM 2742 C C . ALA A 1 372 ? 1.051 3.431 5.411 1.00 95.94 372 ALA A C 1
ATOM 2744 O O . ALA A 1 372 ? -0.092 3.897 5.381 1.00 95.94 372 ALA A O 1
ATOM 2745 N N . TRP A 1 373 ? 2.145 4.180 5.545 1.00 94.69 373 TRP A N 1
ATOM 2746 C CA . TRP A 1 373 ? 2.106 5.638 5.605 1.00 94.69 373 TRP A CA 1
ATOM 2747 C C . TRP A 1 373 ? 3.290 6.288 4.893 1.00 94.69 373 TRP A C 1
ATOM 2749 O O . TRP A 1 373 ? 4.269 5.631 4.526 1.00 94.69 373 TRP A O 1
ATOM 2759 N N . GLN A 1 374 ? 3.189 7.601 4.692 1.00 91.44 374 GLN A N 1
ATOM 2760 C CA . GLN A 1 374 ? 4.276 8.416 4.155 1.00 91.44 374 GLN A CA 1
ATOM 2761 C C . GLN A 1 374 ? 4.932 9.259 5.231 1.00 91.44 374 GLN A C 1
ATOM 2763 O O . GLN A 1 374 ? 4.257 9.795 6.110 1.00 91.44 374 GLN A O 1
ATOM 2768 N N . VAL A 1 375 ? 6.242 9.428 5.100 1.00 88.62 375 VAL A N 1
ATOM 2769 C CA . VAL A 1 375 ? 7.036 10.348 5.913 1.00 88.62 375 VAL A CA 1
ATOM 2770 C C . VAL A 1 375 ? 7.601 11.421 4.999 1.00 88.62 375 VAL A C 1
ATOM 2772 O O . VAL A 1 375 ? 8.332 11.118 4.056 1.00 88.62 375 VAL A O 1
ATOM 2775 N N . GLY A 1 376 ? 7.272 12.681 5.266 1.00 81.19 376 GLY A N 1
ATOM 2776 C CA . GLY A 1 376 ? 7.811 13.808 4.517 1.00 81.19 376 GLY A CA 1
ATOM 2777 C C . GLY A 1 376 ? 9.245 14.131 4.938 1.00 81.19 376 GLY A C 1
ATOM 2778 O O . GLY A 1 376 ? 9.474 14.636 6.036 1.00 81.19 376 GLY A O 1
ATOM 2779 N N . THR A 1 377 ? 10.223 13.959 4.047 1.00 69.81 377 THR A N 1
ATOM 2780 C CA . THR A 1 377 ? 11.621 14.392 4.285 1.00 69.81 377 THR A CA 1
ATOM 2781 C C . THR A 1 377 ? 11.738 15.871 4.663 1.00 69.81 377 THR A C 1
ATOM 2783 O O . THR A 1 377 ? 12.528 16.239 5.534 1.00 69.81 377 THR A O 1
ATOM 2786 N N . ARG A 1 378 ? 10.883 16.736 4.098 1.00 68.00 378 ARG A N 1
ATOM 2787 C CA . ARG A 1 378 ? 10.785 18.149 4.495 1.00 68.00 378 ARG A CA 1
ATOM 2788 C C . ARG A 1 378 ? 10.402 18.319 5.968 1.00 68.00 378 ARG A C 1
ATOM 2790 O O . ARG A 1 378 ? 10.956 19.197 6.631 1.00 68.00 378 ARG A O 1
ATOM 2797 N N . ALA A 1 379 ? 9.470 17.508 6.466 1.00 71.88 379 ALA A N 1
ATOM 2798 C CA . ALA A 1 379 ? 9.055 17.532 7.864 1.00 71.88 379 ALA A CA 1
ATOM 2799 C C . ALA A 1 379 ? 10.231 17.167 8.778 1.00 71.88 379 ALA A C 1
ATOM 2801 O O . ALA A 1 379 ? 10.507 17.892 9.735 1.00 71.88 379 ALA A O 1
ATOM 2802 N N . LEU A 1 380 ? 10.997 16.133 8.409 1.00 75.38 380 LEU A N 1
ATOM 2803 C CA . LEU A 1 380 ? 12.212 15.736 9.126 1.00 75.38 380 LEU A CA 1
ATOM 2804 C C . LEU A 1 380 ? 13.277 16.845 9.135 1.00 75.38 380 LEU A C 1
ATOM 2806 O O . LEU A 1 380 ? 13.860 17.132 10.177 1.00 75.38 380 LEU A O 1
ATOM 2810 N N . ALA A 1 381 ? 13.513 17.499 7.995 1.00 72.62 381 ALA A N 1
ATOM 2811 C CA . ALA A 1 381 ? 14.576 18.496 7.854 1.00 72.62 381 ALA A CA 1
ATOM 2812 C C . ALA A 1 381 ? 14.245 19.862 8.476 1.00 72.62 381 ALA A C 1
ATOM 2814 O O . ALA A 1 381 ? 15.138 20.555 8.962 1.00 72.62 381 ALA A O 1
ATOM 2815 N N . GLN A 1 382 ? 12.978 20.281 8.431 1.00 71.69 382 GLN A N 1
ATOM 2816 C CA . GLN A 1 382 ? 12.556 21.634 8.823 1.00 71.69 382 GLN A CA 1
ATOM 2817 C C . GLN A 1 382 ? 11.800 21.667 10.157 1.00 71.69 382 GLN A C 1
ATOM 2819 O O . GLN A 1 382 ? 11.380 22.743 10.581 1.00 71.69 382 GLN A O 1
ATOM 2824 N N . GLY A 1 383 ? 11.592 20.512 10.802 1.00 71.62 383 GLY A N 1
ATOM 2825 C CA . GLY A 1 383 ? 10.741 20.400 11.990 1.00 71.62 383 GLY A CA 1
ATOM 2826 C C . GLY A 1 383 ? 9.287 20.801 11.717 1.00 71.62 383 GLY A C 1
ATOM 2827 O O . GLY A 1 383 ? 8.587 21.244 12.626 1.00 71.62 383 GLY A O 1
ATOM 2828 N N . ALA A 1 384 ? 8.851 20.716 10.457 1.00 73.19 384 ALA A N 1
ATOM 2829 C CA . ALA A 1 384 ? 7.471 20.982 10.074 1.00 73.19 384 ALA A CA 1
ATOM 2830 C C . ALA A 1 384 ? 6.579 19.786 10.459 1.00 73.19 384 ALA A C 1
ATOM 2832 O O . ALA A 1 384 ? 7.085 18.667 10.565 1.00 73.19 384 ALA A O 1
ATOM 2833 N N . PRO A 1 385 ? 5.263 19.987 10.654 1.00 78.38 385 PRO A N 1
ATOM 2834 C CA . PRO A 1 385 ? 4.335 18.877 10.826 1.00 78.38 385 PRO A CA 1
ATOM 2835 C C . PRO A 1 385 ? 4.403 17.920 9.633 1.00 78.38 385 PRO A C 1
ATOM 2837 O O . PRO A 1 385 ? 4.344 18.352 8.483 1.00 78.38 385 PRO A O 1
ATOM 2840 N N . ASP A 1 386 ? 4.543 16.634 9.934 1.00 87.19 386 ASP A N 1
ATOM 2841 C CA . ASP A 1 386 ? 4.513 15.541 8.963 1.00 87.19 386 ASP A CA 1
ATOM 2842 C C . ASP A 1 386 ? 3.061 15.195 8.580 1.00 87.19 386 ASP A C 1
ATOM 2844 O O . ASP A 1 386 ? 2.119 15.762 9.140 1.00 87.19 386 ASP A O 1
ATOM 2848 N N . PHE A 1 387 ? 2.859 14.253 7.655 1.00 90.81 387 PHE A N 1
ATOM 2849 C CA . PHE A 1 387 ? 1.519 13.776 7.287 1.00 90.81 387 PHE A CA 1
ATOM 2850 C C . PHE A 1 387 ? 0.753 13.231 8.494 1.00 90.81 387 PHE A C 1
ATOM 2852 O O . PHE A 1 387 ? -0.417 13.560 8.688 1.00 90.81 387 PHE A O 1
ATOM 2859 N N . LEU A 1 388 ? 1.446 12.431 9.310 1.00 93.31 388 LEU A N 1
ATOM 2860 C CA . LEU A 1 388 ? 0.961 11.846 10.555 1.00 93.31 388 LEU A CA 1
ATOM 2861 C C . LEU A 1 388 ? 1.820 12.334 11.726 1.00 93.31 388 LEU A C 1
ATOM 2863 O O . LEU A 1 388 ? 3.051 12.381 11.618 1.00 93.31 388 LEU A O 1
ATOM 2867 N N . SER A 1 389 ? 1.193 12.636 12.868 1.00 92.69 389 SER A N 1
ATOM 2868 C CA . SER A 1 389 ? 1.925 12.877 14.119 1.00 92.69 389 SER A CA 1
ATOM 2869 C C . SER A 1 389 ? 2.702 11.623 14.543 1.00 92.69 389 SER A C 1
ATOM 2871 O O . SER A 1 389 ? 2.431 10.523 14.066 1.00 92.69 389 SER A O 1
ATOM 2873 N N . ARG A 1 390 ? 3.669 11.752 15.462 1.00 92.69 390 ARG A N 1
ATOM 2874 C CA . ARG A 1 390 ? 4.409 10.574 15.957 1.00 92.69 390 ARG A CA 1
ATOM 2875 C C . ARG A 1 390 ? 3.503 9.585 16.680 1.00 92.69 390 ARG A C 1
ATOM 2877 O O . ARG A 1 390 ? 3.631 8.386 16.456 1.00 92.69 390 ARG A O 1
ATOM 2884 N N . ALA A 1 391 ? 2.552 10.084 17.467 1.00 95.62 391 ALA A N 1
ATOM 2885 C CA . ALA A 1 391 ? 1.526 9.247 18.072 1.00 95.62 391 ALA A CA 1
ATOM 2886 C C . ALA A 1 391 ? 0.699 8.505 17.015 1.00 95.62 391 ALA A C 1
ATOM 2888 O O . ALA A 1 391 ? 0.539 7.293 17.122 1.00 95.62 391 ALA A O 1
ATOM 2889 N N . GLU A 1 392 ? 0.271 9.179 15.944 1.00 96.31 392 GLU A N 1
ATOM 2890 C CA . GLU A 1 392 ? -0.504 8.525 14.888 1.00 96.31 392 GLU A CA 1
ATOM 2891 C C . GLU A 1 392 ? 0.332 7.504 14.093 1.00 96.31 392 GLU A C 1
ATOM 2893 O O . GLU A 1 392 ? -0.194 6.457 13.745 1.00 96.31 392 GLU A O 1
ATOM 2898 N N . GLN A 1 393 ? 1.637 7.726 13.874 1.00 96.44 393 GLN A N 1
ATOM 2899 C CA . GLN A 1 393 ? 2.529 6.724 13.255 1.00 96.44 393 GLN A CA 1
ATOM 2900 C C . GLN A 1 393 ? 2.655 5.462 14.124 1.00 96.44 393 GLN A C 1
ATOM 2902 O O . GLN A 1 393 ? 2.526 4.342 13.629 1.00 96.44 393 GLN A O 1
ATOM 2907 N N . VAL A 1 394 ? 2.860 5.633 15.435 1.00 97.75 394 VAL A N 1
ATOM 2908 C CA . VAL A 1 394 ? 2.926 4.512 16.387 1.00 97.75 394 VAL A CA 1
ATOM 2909 C C . VAL A 1 394 ? 1.582 3.786 16.463 1.00 97.75 394 VAL A C 1
ATOM 2911 O O . VAL A 1 394 ? 1.539 2.555 16.412 1.00 97.75 394 VAL A O 1
ATOM 2914 N N . LYS A 1 395 ? 0.477 4.531 16.533 1.00 97.88 395 LYS A N 1
ATOM 2915 C CA . LYS A 1 395 ? -0.878 3.980 16.501 1.00 97.88 395 LYS A CA 1
ATOM 2916 C C . LYS A 1 395 ? -1.121 3.176 15.232 1.00 97.88 395 LYS A C 1
ATOM 2918 O O . LYS A 1 395 ? -1.552 2.033 15.341 1.00 97.88 395 LYS A O 1
ATOM 2923 N N . ASP A 1 396 ? -0.838 3.736 14.058 1.00 97.44 396 ASP A N 1
ATOM 2924 C CA . ASP A 1 396 ? -1.105 3.076 12.781 1.00 97.44 396 ASP A CA 1
ATOM 2925 C C . ASP A 1 396 ? -0.273 1.797 12.633 1.00 97.44 396 ASP A C 1
ATOM 2927 O O . ASP A 1 396 ? -0.816 0.770 12.234 1.00 97.44 396 ASP A O 1
ATOM 2931 N N . TYR A 1 397 ? 0.989 1.800 13.085 1.00 98.44 397 TYR A N 1
ATOM 2932 C CA . TYR A 1 397 ? 1.806 0.587 13.148 1.00 98.44 397 TYR A CA 1
ATOM 2933 C C . TYR A 1 397 ? 1.160 -0.509 14.001 1.00 98.44 397 TYR A C 1
ATOM 2935 O O . TYR A 1 397 ? 0.904 -1.602 13.501 1.00 98.44 397 TYR A O 1
ATOM 2943 N N . TYR A 1 398 ? 0.880 -0.248 15.283 1.00 98.44 398 TYR A N 1
ATOM 2944 C CA . TYR A 1 398 ? 0.341 -1.280 16.174 1.00 98.44 398 TYR A CA 1
ATOM 2945 C C . TYR A 1 398 ? -1.079 -1.695 15.779 1.00 98.44 398 TYR A C 1
ATOM 2947 O O . TYR A 1 398 ? -1.452 -2.857 15.940 1.00 98.44 398 TYR A O 1
ATOM 2955 N N . LEU A 1 399 ? -1.876 -0.777 15.245 1.00 98.25 399 LEU A N 1
ATOM 2956 C CA . LEU A 1 399 ? -3.222 -1.073 14.784 1.00 98.25 399 LEU A CA 1
ATOM 2957 C C . LEU A 1 399 ? -3.188 -1.958 13.537 1.00 98.25 399 LEU A C 1
ATOM 2959 O O . LEU A 1 399 ? -3.738 -3.062 13.546 1.00 98.25 399 LEU A O 1
ATOM 2963 N N . MET A 1 400 ? -2.511 -1.503 12.482 1.00 98.06 400 MET A N 1
ATOM 2964 C CA . MET A 1 400 ? -2.494 -2.206 11.204 1.00 98.06 400 MET A CA 1
ATOM 2965 C C . MET A 1 400 ? -1.711 -3.509 11.293 1.00 98.06 400 MET A C 1
ATOM 2967 O O . MET A 1 400 ? -2.234 -4.525 10.847 1.00 98.06 400 MET A O 1
ATOM 2971 N N . ARG A 1 401 ? -0.545 -3.542 11.959 1.00 97.44 401 ARG A N 1
ATOM 2972 C CA . ARG A 1 401 ? 0.225 -4.782 12.179 1.00 97.44 401 ARG A CA 1
ATOM 2973 C C . ARG A 1 401 ? -0.606 -5.844 12.898 1.00 97.44 401 ARG A C 1
ATOM 2975 O O . ARG A 1 401 ? -0.599 -7.006 12.499 1.00 97.44 401 ARG A O 1
ATOM 2982 N N . GLY A 1 402 ? -1.347 -5.445 13.933 1.00 96.38 402 GLY A N 1
ATOM 2983 C CA . GLY A 1 402 ? -2.203 -6.349 14.699 1.00 96.38 402 GLY A CA 1
ATOM 2984 C C . GLY A 1 402 ? -3.337 -6.959 13.869 1.00 96.38 402 GLY A C 1
ATOM 2985 O O . GLY A 1 402 ? -3.640 -8.145 14.008 1.00 96.38 402 GLY A O 1
ATOM 2986 N N . LEU A 1 403 ? -3.949 -6.173 12.980 1.00 97.56 403 LEU A N 1
ATOM 2987 C CA . LEU A 1 403 ? -5.031 -6.641 12.111 1.00 97.56 403 LEU A CA 1
ATOM 2988 C C . LEU A 1 403 ? -4.512 -7.430 10.901 1.00 97.56 403 LEU A C 1
ATOM 2990 O O . LEU A 1 403 ? -5.011 -8.517 10.614 1.00 97.56 403 LEU A O 1
ATOM 2994 N N . GLN A 1 404 ? -3.494 -6.924 10.206 1.00 97.19 404 GLN A N 1
ATOM 2995 C CA . GLN A 1 404 ? -3.016 -7.490 8.941 1.00 97.19 404 GLN A CA 1
ATOM 2996 C C . GLN A 1 404 ? -2.429 -8.894 9.095 1.00 97.19 404 GLN A C 1
ATOM 2998 O O . GLN A 1 404 ? -2.618 -9.733 8.215 1.00 97.19 404 GLN A O 1
ATOM 3003 N N . GLN A 1 405 ? -1.816 -9.194 10.248 1.00 95.31 405 GLN A N 1
ATOM 3004 C CA . GLN A 1 405 ? -1.323 -10.537 10.570 1.00 95.31 405 GLN A CA 1
ATOM 3005 C C . GLN A 1 405 ? -2.433 -11.597 10.575 1.00 95.31 405 GLN A C 1
ATOM 3007 O O . GLN A 1 405 ? -2.144 -12.789 10.511 1.00 95.31 405 GLN A O 1
ATOM 3012 N N . ARG A 1 406 ? -3.700 -11.172 10.650 1.00 95.25 406 ARG A N 1
ATOM 3013 C CA . ARG A 1 406 ? -4.867 -12.051 10.686 1.00 95.25 406 ARG A CA 1
ATOM 3014 C C . ARG A 1 406 ? -5.586 -12.164 9.349 1.00 95.25 406 ARG A C 1
ATOM 3016 O O . ARG A 1 406 ? -6.163 -13.211 9.101 1.00 95.25 406 ARG A O 1
ATOM 3023 N N . TYR A 1 407 ? -5.563 -11.152 8.480 1.00 96.31 407 TYR A N 1
ATOM 3024 C CA . TYR A 1 407 ? -6.291 -11.227 7.202 1.00 96.31 407 TYR A CA 1
ATOM 3025 C C . TYR A 1 407 ? -5.409 -11.430 5.967 1.00 96.31 407 TYR A C 1
ATOM 3027 O O . TYR A 1 407 ? -5.915 -11.936 4.965 1.00 96.31 407 TYR A O 1
ATOM 3035 N N . LEU A 1 408 ? -4.118 -11.063 5.992 1.00 96.19 408 LEU A N 1
ATOM 3036 C CA . LEU A 1 408 ? -3.292 -11.113 4.776 1.00 96.19 408 LEU A CA 1
ATOM 3037 C C . LEU A 1 408 ? -3.154 -12.547 4.249 1.00 96.19 408 LEU A C 1
ATOM 3039 O O . LEU A 1 408 ? -3.356 -12.776 3.057 1.00 96.19 408 LEU A O 1
ATOM 3043 N N . ASP A 1 409 ? -2.896 -13.511 5.132 1.00 94.50 409 ASP A N 1
ATOM 3044 C CA . ASP A 1 409 ? -2.730 -14.936 4.789 1.00 94.50 409 ASP A CA 1
ATOM 3045 C C . ASP A 1 409 ? -3.986 -15.782 4.994 1.00 94.50 409 ASP A C 1
ATOM 3047 O O . ASP A 1 409 ? -3.989 -16.973 4.682 1.00 94.50 409 ASP A O 1
ATOM 3051 N N . ALA A 1 410 ? -5.057 -15.189 5.517 1.00 95.94 410 ALA A N 1
ATOM 3052 C CA . ALA A 1 410 ? -6.288 -15.921 5.750 1.00 95.94 410 ALA A CA 1
ATOM 3053 C C . ALA A 1 410 ? -7.017 -16.219 4.442 1.00 95.94 410 ALA A C 1
ATOM 3055 O O . ALA A 1 410 ? -6.955 -15.454 3.475 1.00 95.94 410 ALA A O 1
ATOM 3056 N N . GLU A 1 411 ? -7.763 -17.317 4.429 1.00 96.31 411 GLU A N 1
ATOM 3057 C CA . GLU A 1 411 ? -8.671 -17.628 3.334 1.00 96.31 411 GLU A CA 1
ATOM 3058 C C . GLU A 1 411 ? -9.863 -16.666 3.391 1.00 96.31 411 GLU A C 1
ATOM 3060 O O . GLU A 1 411 ? -10.491 -16.501 4.438 1.00 96.31 411 GLU A O 1
ATOM 3065 N N . LEU A 1 412 ? -10.173 -16.008 2.272 1.00 97.81 412 LEU A N 1
ATOM 3066 C CA . LEU A 1 412 ? -11.378 -15.190 2.163 1.00 97.81 412 LEU A CA 1
ATOM 3067 C C . LEU A 1 412 ? -12.598 -16.109 2.036 1.00 97.81 412 LEU A C 1
ATOM 3069 O O . LEU A 1 412 ? -12.710 -16.851 1.065 1.00 97.81 412 LEU A O 1
ATOM 3073 N N . ILE A 1 413 ? -13.538 -16.012 2.973 1.00 97.81 413 ILE A N 1
ATOM 3074 C CA . ILE A 1 413 ? -14.818 -16.726 2.910 1.00 97.81 413 ILE A CA 1
ATOM 3075 C C . ILE A 1 413 ? -15.841 -15.907 2.130 1.00 97.81 413 ILE A C 1
ATOM 3077 O O . ILE A 1 413 ? -16.526 -16.418 1.233 1.00 97.81 413 ILE A O 1
ATOM 3081 N N . ALA A 1 414 ? -15.968 -14.623 2.469 1.00 97.12 414 ALA A N 1
ATOM 3082 C CA . ALA A 1 414 ? -16.950 -13.767 1.832 1.00 97.12 414 ALA A CA 1
ATOM 3083 C C . ALA A 1 414 ? -16.587 -12.284 1.829 1.00 97.12 414 ALA A C 1
ATOM 3085 O O . ALA A 1 414 ? -15.978 -11.774 2.765 1.00 97.12 414 ALA A O 1
ATOM 3086 N N . VAL A 1 415 ? -17.053 -11.618 0.774 1.00 98.38 415 VAL A N 1
ATOM 3087 C CA . VAL A 1 415 ? -17.286 -10.176 0.707 1.00 98.38 415 VAL A CA 1
ATOM 3088 C C . VAL A 1 415 ? -18.796 -9.998 0.598 1.00 98.38 415 VAL A C 1
ATOM 3090 O O . VAL A 1 415 ? -19.428 -10.563 -0.303 1.00 98.38 415 VAL A O 1
ATOM 3093 N N . SER A 1 416 ? -19.363 -9.262 1.545 1.00 98.38 416 SER A N 1
ATOM 3094 C CA . SER A 1 416 ? -20.788 -8.969 1.645 1.00 98.38 416 SER A CA 1
ATOM 3095 C C . SER A 1 416 ? -21.014 -7.459 1.663 1.00 98.38 416 SER A C 1
ATOM 3097 O O . SER A 1 416 ? -20.382 -6.732 2.425 1.00 98.38 416 SER A O 1
ATOM 3099 N N . TYR A 1 417 ? -21.975 -7.000 0.871 1.00 98.25 417 TYR A N 1
ATOM 3100 C CA . TYR A 1 417 ? -22.470 -5.630 0.823 1.00 98.25 417 TYR A CA 1
ATOM 3101 C C . TYR A 1 417 ? -23.747 -5.537 1.652 1.00 98.25 417 TYR A C 1
ATOM 3103 O O . TYR A 1 417 ? -24.794 -6.059 1.261 1.00 98.25 417 TYR A O 1
ATOM 3111 N N . ALA A 1 418 ? -23.661 -4.903 2.816 1.00 96.88 418 ALA A N 1
ATOM 3112 C CA . ALA A 1 418 ? -24.783 -4.728 3.720 1.00 96.88 418 ALA A CA 1
ATOM 3113 C C . ALA A 1 418 ? -25.674 -3.570 3.250 1.00 96.88 418 ALA A C 1
ATOM 3115 O O . ALA A 1 418 ? -25.231 -2.427 3.114 1.00 96.88 418 ALA A O 1
ATOM 3116 N N . GLY A 1 419 ? -26.952 -3.853 3.017 1.00 89.69 419 GLY A N 1
ATOM 3117 C CA . GLY A 1 419 ? -27.975 -2.849 2.731 1.00 89.69 419 GLY A CA 1
ATOM 3118 C C . GLY A 1 419 ? -29.272 -3.133 3.481 1.00 89.69 419 GLY A C 1
ATOM 3119 O O . GLY A 1 419 ? -29.367 -4.077 4.264 1.00 89.69 419 GLY A O 1
ATOM 3120 N N . ASP A 1 420 ? -30.308 -2.346 3.199 1.00 84.12 420 ASP A N 1
ATOM 3121 C CA . ASP A 1 420 ? -31.618 -2.482 3.857 1.00 84.12 420 ASP A CA 1
ATOM 3122 C C . ASP A 1 420 ? -32.263 -3.860 3.638 1.00 84.12 420 ASP A C 1
ATOM 3124 O O . ASP A 1 420 ? -33.053 -4.336 4.452 1.00 84.12 420 ASP A O 1
ATOM 3128 N N . ALA A 1 421 ? -31.919 -4.519 2.529 1.00 82.75 421 ALA A N 1
ATOM 3129 C CA . ALA A 1 421 ? -32.411 -5.843 2.166 1.00 82.75 421 ALA A CA 1
ATOM 3130 C C . ALA A 1 421 ? -31.536 -6.999 2.697 1.00 82.75 421 ALA A C 1
ATOM 3132 O O . ALA A 1 421 ? -31.721 -8.138 2.260 1.00 82.75 421 ALA A O 1
ATOM 3133 N N . GLY A 1 422 ? -30.591 -6.712 3.599 1.00 91.94 422 GLY A N 1
ATOM 3134 C CA . GLY A 1 422 ? -29.602 -7.658 4.114 1.00 91.94 422 GLY A CA 1
ATOM 3135 C C . GLY A 1 422 ? -28.262 -7.589 3.377 1.00 91.94 422 GLY A C 1
ATOM 3136 O O . GLY A 1 422 ? -27.959 -6.611 2.695 1.00 91.94 422 GLY A 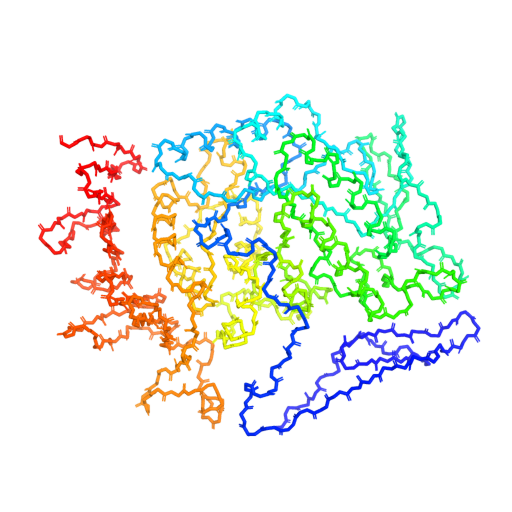O 1
ATOM 3137 N N . GLU A 1 423 ? -27.455 -8.635 3.538 1.00 96.19 423 GLU A N 1
ATOM 3138 C CA . GLU A 1 423 ? -26.144 -8.765 2.895 1.00 96.19 423 GLU A CA 1
ATOM 3139 C C . GLU A 1 423 ? -26.248 -9.376 1.490 1.00 96.19 423 GLU A C 1
ATOM 3141 O O . GLU A 1 423 ? -26.982 -10.343 1.266 1.00 96.19 423 GLU A O 1
ATOM 3146 N N . LEU A 1 424 ? -25.494 -8.819 0.541 1.00 96.38 424 LEU A N 1
ATOM 3147 C CA . LEU A 1 424 ? -25.423 -9.270 -0.850 1.00 96.38 424 LEU A CA 1
ATOM 3148 C C . LEU A 1 424 ? -23.977 -9.564 -1.256 1.00 96.38 424 LEU A C 1
ATOM 3150 O O . LEU A 1 424 ? -23.072 -8.837 -0.871 1.00 96.38 424 LEU A O 1
ATOM 3154 N N . ARG A 1 425 ? -23.761 -10.578 -2.099 1.00 96.12 425 ARG A N 1
ATOM 3155 C CA . ARG A 1 425 ? -22.496 -10.739 -2.845 1.00 96.12 425 ARG A CA 1
ATOM 3156 C C . ARG A 1 425 ? -22.414 -9.724 -3.990 1.00 96.12 425 ARG A C 1
ATOM 3158 O O . ARG A 1 425 ? -23.454 -9.183 -4.373 1.00 96.12 425 ARG A O 1
ATOM 3165 N N . LEU A 1 426 ? -21.231 -9.506 -4.573 1.00 95.50 426 LEU A N 1
ATOM 3166 C CA . LEU A 1 426 ? -21.007 -8.481 -5.602 1.00 95.50 426 LEU A CA 1
ATOM 3167 C C . LEU A 1 426 ? -21.991 -8.587 -6.776 1.00 95.50 426 LEU A C 1
ATOM 3169 O O . LEU A 1 426 ? -22.641 -7.603 -7.123 1.00 95.50 426 LEU A O 1
ATOM 3173 N N . SER A 1 427 ? -22.185 -9.784 -7.330 1.00 94.25 427 SER A N 1
ATOM 3174 C CA . SER A 1 427 ? -23.146 -10.014 -8.421 1.00 94.25 427 SER A CA 1
ATOM 3175 C C . SER A 1 427 ? -24.581 -9.612 -8.044 1.00 94.25 427 SER A C 1
ATOM 3177 O O . SER A 1 427 ? -25.297 -8.982 -8.826 1.00 94.25 427 SER A O 1
ATOM 3179 N N . GLY A 1 428 ? -24.993 -9.898 -6.805 1.00 94.31 428 GLY A N 1
ATOM 3180 C CA . GLY A 1 428 ? -26.293 -9.490 -6.269 1.00 94.31 428 GLY A CA 1
ATOM 3181 C C . GLY A 1 428 ? -26.392 -7.989 -5.978 1.00 94.31 428 GLY A C 1
ATOM 3182 O O . GLY A 1 428 ? -27.456 -7.405 -6.177 1.00 94.31 428 GLY A O 1
ATOM 3183 N N . ALA A 1 429 ? -25.299 -7.368 -5.530 1.00 94.94 429 ALA A N 1
ATOM 3184 C CA . ALA A 1 429 ? -25.201 -5.929 -5.306 1.00 94.94 429 ALA A CA 1
ATOM 3185 C C . ALA A 1 429 ? -25.321 -5.161 -6.634 1.00 94.94 429 ALA A C 1
ATOM 3187 O O . ALA A 1 429 ? -26.148 -4.257 -6.746 1.00 94.94 429 ALA A O 1
ATOM 3188 N N . LEU A 1 430 ? -24.594 -5.595 -7.670 1.00 92.88 430 LEU A N 1
ATOM 3189 C CA . LEU A 1 430 ? -24.676 -5.050 -9.029 1.00 92.88 430 LEU A CA 1
ATOM 3190 C C . LEU A 1 430 ? -26.078 -5.213 -9.626 1.00 92.88 430 LEU A C 1
ATOM 3192 O O . LEU A 1 430 ? -26.636 -4.260 -10.157 1.00 92.88 430 LEU A O 1
ATOM 3196 N N . ALA A 1 431 ? -26.687 -6.396 -9.494 1.00 92.38 431 ALA A N 1
ATOM 3197 C CA . ALA A 1 431 ? -28.033 -6.657 -10.007 1.00 92.38 431 ALA A CA 1
ATOM 3198 C C . ALA A 1 431 ? -29.136 -5.820 -9.328 1.00 92.38 431 ALA A C 1
ATOM 3200 O O . ALA A 1 431 ? -30.250 -5.742 -9.847 1.00 92.38 431 ALA A O 1
ATOM 3201 N N . ARG A 1 432 ? -28.851 -5.232 -8.159 1.00 93.31 432 ARG A N 1
ATOM 3202 C CA . ARG A 1 432 ? -29.773 -4.376 -7.400 1.00 93.31 432 ARG A CA 1
ATOM 3203 C C . ARG A 1 432 ? -29.384 -2.898 -7.413 1.00 93.31 432 ARG A C 1
ATOM 3205 O O . ARG A 1 432 ? -29.948 -2.148 -6.621 1.00 93.31 432 ARG A O 1
ATOM 3212 N N . ASP A 1 433 ? -28.448 -2.495 -8.273 1.00 91.81 433 ASP A N 1
ATOM 3213 C CA . ASP A 1 433 ? -27.948 -1.118 -8.353 1.00 91.81 433 ASP A CA 1
ATOM 3214 C C . ASP A 1 433 ? -27.484 -0.578 -6.979 1.00 91.81 433 ASP A C 1
ATOM 3216 O O . ASP A 1 433 ? -27.751 0.569 -6.619 1.00 91.81 433 ASP A O 1
ATOM 3220 N N . TYR A 1 434 ? -26.828 -1.425 -6.175 1.00 94.69 434 TYR A N 1
ATOM 3221 C CA . TYR A 1 434 ? -26.284 -1.033 -4.872 1.00 94.69 434 TYR A CA 1
ATOM 3222 C C . TYR A 1 434 ? -25.239 0.088 -5.029 1.00 94.69 434 TYR A C 1
ATOM 3224 O O . TYR A 1 434 ? -24.452 0.083 -5.977 1.00 94.69 434 TYR A O 1
ATOM 3232 N N . ASP A 1 435 ? -25.200 1.034 -4.083 1.00 93.19 435 ASP A N 1
ATOM 3233 C CA . ASP A 1 435 ? -24.231 2.136 -4.092 1.00 93.19 435 ASP A CA 1
ATOM 3234 C C . ASP A 1 435 ? -22.821 1.652 -3.716 1.00 93.19 435 ASP A C 1
ATOM 3236 O O . ASP A 1 435 ? -22.438 1.582 -2.548 1.00 93.19 435 ASP A O 1
ATOM 3240 N N . LEU A 1 436 ? -22.038 1.314 -4.739 1.00 93.69 436 LEU A N 1
ATOM 3241 C CA . LEU A 1 436 ? -20.647 0.888 -4.595 1.00 93.69 436 LEU A CA 1
ATOM 3242 C C . LEU A 1 436 ? -19.674 2.051 -4.358 1.00 93.69 436 LEU A C 1
ATOM 3244 O O . LEU A 1 436 ? -18.505 1.789 -4.095 1.00 93.69 436 LEU A O 1
ATOM 3248 N N . ALA A 1 437 ? -20.105 3.314 -4.439 1.00 91.19 437 ALA A N 1
ATOM 3249 C CA . ALA A 1 437 ? -19.247 4.442 -4.070 1.00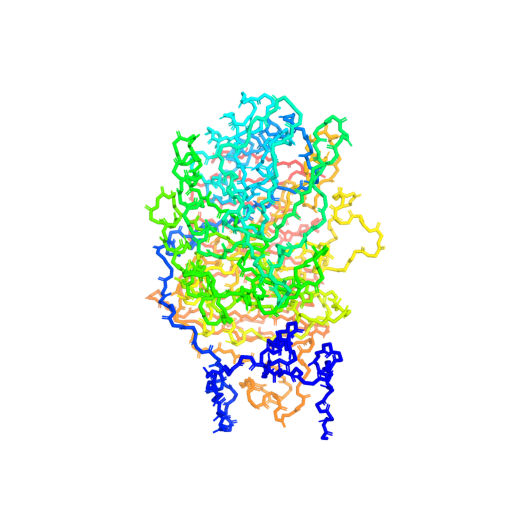 91.19 437 ALA A CA 1
ATOM 3250 C C . ALA A 1 437 ? -19.130 4.576 -2.548 1.00 91.19 437 ALA A C 1
ATOM 3252 O O . ALA A 1 437 ? -18.141 5.091 -2.039 1.00 91.19 437 ALA A O 1
ATOM 3253 N N . ARG A 1 438 ? -20.152 4.123 -1.811 1.00 93.75 438 ARG A N 1
ATOM 3254 C CA . ARG A 1 438 ? -20.242 4.269 -0.352 1.00 93.75 438 ARG A CA 1
ATOM 3255 C C . ARG A 1 438 ? -20.787 3.009 0.323 1.00 93.75 438 ARG A C 1
ATOM 3257 O O . ARG A 1 438 ? -21.800 3.076 1.028 1.00 93.75 438 ARG A O 1
ATOM 3264 N N . PRO A 1 439 ? -20.160 1.838 0.112 1.00 97.31 439 PRO A N 1
ATOM 3265 C CA . PRO A 1 439 ? -20.701 0.590 0.610 1.00 97.31 439 PRO A CA 1
ATOM 3266 C C . PRO A 1 439 ? -20.533 0.439 2.121 1.00 97.31 439 PRO A C 1
ATOM 3268 O O . PRO A 1 439 ? -19.627 0.982 2.754 1.00 97.31 439 PRO A O 1
ATOM 3271 N N . ARG A 1 440 ? -21.381 -0.406 2.696 1.00 98.44 440 ARG A N 1
ATOM 3272 C CA . ARG A 1 440 ? -21.136 -1.044 3.989 1.00 98.44 440 ARG A CA 1
ATOM 3273 C C . ARG A 1 440 ? -20.694 -2.467 3.718 1.00 98.44 440 ARG A C 1
ATOM 3275 O O . ARG A 1 440 ? -21.441 -3.233 3.115 1.00 98.44 440 ARG A O 1
ATOM 3282 N N . LEU A 1 441 ? -19.478 -2.796 4.120 1.00 98.69 441 LEU A N 1
ATOM 3283 C CA . LEU A 1 441 ? -18.848 -4.074 3.827 1.00 98.69 441 LEU A CA 1
ATOM 3284 C C . LEU A 1 441 ? -18.822 -4.949 5.072 1.00 98.69 441 LEU A C 1
ATOM 3286 O O . LEU A 1 441 ? -18.566 -4.464 6.171 1.00 98.69 441 LEU A O 1
ATOM 3290 N N . HIS A 1 442 ? -19.034 -6.240 4.871 1.00 98.69 442 HIS A N 1
ATOM 3291 C CA . HIS A 1 442 ? -18.728 -7.295 5.821 1.00 98.69 442 HIS A CA 1
ATOM 3292 C C . HIS A 1 442 ? -17.809 -8.303 5.123 1.00 98.69 442 HIS A C 1
ATOM 3294 O O . HIS A 1 442 ? -18.176 -8.899 4.109 1.00 98.69 442 HIS A O 1
ATOM 3300 N N . LEU A 1 443 ? -16.588 -8.436 5.631 1.00 98.75 443 LEU A N 1
ATOM 3301 C CA . LEU A 1 443 ? -15.566 -9.342 5.127 1.00 98.75 443 LEU A CA 1
ATOM 3302 C C . LEU A 1 443 ? -15.371 -10.468 6.138 1.00 98.75 443 LEU A C 1
ATOM 3304 O O . LEU A 1 443 ? -15.088 -10.201 7.305 1.00 98.75 443 LEU A O 1
ATOM 3308 N N . ALA A 1 444 ? -15.477 -11.709 5.676 1.00 98.31 444 ALA A N 1
ATOM 3309 C CA . ALA A 1 444 ? -15.297 -12.891 6.507 1.00 98.31 444 ALA A CA 1
ATOM 3310 C C . ALA A 1 444 ? -14.068 -13.676 6.049 1.00 98.31 444 ALA A C 1
ATOM 3312 O O . ALA A 1 444 ? -13.908 -13.967 4.857 1.00 98.31 444 ALA A O 1
ATOM 3313 N N . TYR A 1 445 ? -13.229 -14.058 7.005 1.00 98.38 445 TYR A N 1
ATOM 3314 C CA . TYR A 1 445 ? -11.985 -14.783 6.787 1.00 98.38 445 TYR A CA 1
ATOM 3315 C C . TYR A 1 445 ? -11.928 -16.043 7.646 1.00 98.38 445 TYR A C 1
ATOM 3317 O O . TYR A 1 445 ? -12.367 -16.046 8.797 1.00 98.38 445 TYR A O 1
ATOM 3325 N N . ALA A 1 446 ? -11.325 -17.102 7.112 1.00 97.25 446 ALA A N 1
ATOM 3326 C CA . ALA A 1 446 ? -11.008 -18.302 7.869 1.00 97.25 446 ALA A CA 1
ATOM 3327 C C . ALA A 1 446 ? -9.532 -18.308 8.273 1.00 97.25 446 ALA A C 1
ATOM 3329 O O . ALA A 1 446 ? -8.637 -18.280 7.425 1.00 97.25 446 ALA A O 1
ATOM 3330 N N . LEU A 1 447 ? -9.290 -18.390 9.584 1.00 94.25 447 LEU A N 1
ATOM 3331 C CA . LEU A 1 447 ? -7.972 -18.626 10.154 1.00 94.25 447 LEU A CA 1
ATOM 3332 C C . LEU A 1 447 ? -7.933 -19.970 10.887 1.00 94.25 447 LEU A C 1
ATOM 3334 O O . LEU A 1 447 ? -8.957 -20.440 11.393 1.00 94.25 447 LEU A O 1
ATOM 3338 N N . PRO A 1 448 ? -6.735 -20.554 11.070 1.00 91.25 448 PRO A N 1
ATOM 3339 C CA . PRO A 1 448 ? -6.551 -21.698 11.960 1.00 91.25 448 PRO A CA 1
ATOM 3340 C C . PRO A 1 448 ? -7.009 -21.441 13.406 1.00 91.25 448 PRO A C 1
ATOM 3342 O O . PRO A 1 448 ? -7.415 -22.375 14.093 1.00 91.25 448 PRO A O 1
ATOM 3345 N N . SER A 1 449 ? -6.954 -20.188 13.872 1.00 90.31 449 SER A N 1
ATOM 3346 C CA . SER A 1 449 ? -7.417 -19.767 15.202 1.00 90.31 449 SER A CA 1
ATOM 3347 C C . SER A 1 449 ? -8.933 -19.538 15.293 1.00 90.31 449 SER A C 1
ATOM 3349 O O . SER A 1 449 ? -9.440 -19.275 16.382 1.00 90.31 449 SER A O 1
ATOM 3351 N N . GLY A 1 450 ? -9.659 -19.675 14.180 1.00 93.19 450 GLY A N 1
ATOM 3352 C CA . GLY A 1 450 ? -11.096 -19.433 14.054 1.00 93.19 450 GLY A CA 1
ATOM 3353 C C . GLY A 1 450 ? -11.415 -18.289 13.082 1.00 93.19 450 GLY A C 1
ATOM 3354 O O . GLY A 1 450 ? -10.512 -17.753 12.444 1.00 93.19 450 GLY A O 1
ATOM 3355 N N . PRO A 1 451 ? -12.698 -17.937 12.901 1.00 96.25 451 PRO A N 1
ATOM 3356 C CA . PRO A 1 451 ? -13.078 -16.888 11.964 1.00 96.25 451 PRO A CA 1
ATOM 3357 C C . PRO A 1 451 ? -12.600 -15.502 12.419 1.00 96.25 451 PRO A C 1
ATOM 3359 O O . PRO A 1 451 ? -12.488 -15.224 13.619 1.00 96.25 451 PRO A O 1
ATOM 3362 N N . LEU A 1 452 ? -12.354 -14.646 11.430 1.00 97.81 452 LEU A N 1
ATOM 3363 C CA . LEU A 1 452 ? -12.233 -13.201 11.578 1.00 97.81 452 LEU A CA 1
ATOM 3364 C C . LEU A 1 452 ? -13.330 -12.550 10.741 1.00 97.81 452 LEU A C 1
ATOM 3366 O O . LEU A 1 452 ? -13.380 -12.758 9.528 1.00 97.81 452 LEU A O 1
ATOM 3370 N N . ASP A 1 453 ? -14.134 -11.718 11.386 1.00 98.50 453 ASP A N 1
ATOM 3371 C CA . ASP A 1 453 ? -15.133 -10.882 10.734 1.00 98.50 453 ASP A CA 1
ATOM 3372 C C . ASP A 1 453 ? -14.705 -9.412 10.816 1.00 98.50 453 ASP A C 1
ATOM 3374 O O . ASP A 1 453 ? -14.243 -8.933 11.859 1.00 98.50 453 ASP A O 1
ATOM 3378 N N . LEU A 1 454 ? -14.840 -8.697 9.701 1.00 98.69 454 LEU A N 1
ATOM 3379 C CA . LEU A 1 454 ? -14.480 -7.291 9.562 1.00 98.69 454 LEU A CA 1
ATOM 3380 C C . LEU A 1 454 ? -15.632 -6.521 8.913 1.00 98.69 454 LEU A C 1
ATOM 3382 O O . LEU A 1 454 ? -15.978 -6.761 7.759 1.00 98.69 454 LEU A O 1
ATOM 3386 N N . TRP A 1 455 ? -16.203 -5.567 9.639 1.00 98.88 455 TRP A N 1
ATOM 3387 C CA . TRP A 1 455 ? -17.239 -4.660 9.147 1.00 98.88 455 TRP A CA 1
ATOM 3388 C C . TRP A 1 455 ? -16.648 -3.281 8.902 1.00 98.88 455 TRP A C 1
ATOM 3390 O O . TRP A 1 455 ? -15.941 -2.760 9.763 1.00 98.88 455 TRP A O 1
ATOM 3400 N N . ILE A 1 456 ? -16.932 -2.680 7.749 1.00 98.88 456 ILE A N 1
ATOM 3401 C CA . ILE A 1 456 ? -16.377 -1.383 7.341 1.00 98.88 456 ILE A CA 1
ATOM 3402 C C . ILE A 1 456 ? -17.495 -0.521 6.758 1.00 98.88 456 ILE A C 1
ATOM 3404 O O . ILE A 1 456 ? -18.214 -0.945 5.854 1.00 98.88 456 ILE A O 1
ATOM 3408 N N . ASN A 1 457 ? -17.655 0.695 7.275 1.00 98.56 457 ASN A N 1
ATOM 3409 C CA . ASN A 1 457 ? -18.684 1.632 6.840 1.00 98.56 457 ASN A CA 1
ATOM 3410 C C . ASN A 1 457 ? -18.086 2.736 5.959 1.00 98.56 457 ASN A C 1
ATOM 3412 O O . ASN A 1 457 ? -17.592 3.719 6.495 1.00 98.56 457 ASN A O 1
ATOM 3416 N N . HIS A 1 458 ? -18.191 2.639 4.634 1.00 97.81 458 HIS A N 1
ATOM 3417 C CA . HIS A 1 458 ? -17.985 3.795 3.741 1.00 97.81 458 HIS A CA 1
ATOM 3418 C C . HIS A 1 458 ? -19.289 4.564 3.472 1.00 97.81 458 HIS A C 1
ATOM 3420 O O . HIS A 1 458 ? -19.293 5.588 2.792 1.00 97.81 458 HIS A O 1
ATOM 3426 N N . GLY A 1 459 ? -20.411 4.067 3.997 1.00 95.94 459 GLY A N 1
ATOM 3427 C CA . GLY A 1 459 ? -21.719 4.694 3.894 1.00 95.94 459 GLY A CA 1
ATOM 3428 C C . GLY A 1 459 ? -21.810 6.008 4.665 1.00 95.94 459 GLY A C 1
ATOM 3429 O O . GLY A 1 459 ? -21.129 6.225 5.669 1.00 95.94 459 GLY A O 1
ATOM 3430 N N . GLN A 1 460 ? -22.732 6.871 4.235 1.00 92.62 460 GLN A N 1
ATOM 3431 C CA . GLN A 1 460 ? -23.063 8.067 5.004 1.00 92.62 460 GLN A CA 1
ATOM 3432 C C . GLN A 1 460 ? -23.782 7.707 6.307 1.00 92.62 460 GLN A C 1
ATOM 3434 O O . GLN A 1 460 ? -24.687 6.867 6.341 1.00 92.62 460 GLN A O 1
ATOM 3439 N N . GLY A 1 461 ? -23.419 8.423 7.371 1.00 93.69 461 GLY A N 1
ATOM 3440 C CA . GLY A 1 461 ? -24.012 8.251 8.690 1.00 93.69 461 GLY A CA 1
ATOM 3441 C C . GLY A 1 461 ? -23.607 6.946 9.371 1.00 93.69 461 GLY A C 1
ATOM 3442 O O . GLY A 1 461 ? -22.829 6.144 8.855 1.00 93.69 461 GLY A O 1
ATOM 3443 N N . ASP A 1 462 ? -24.138 6.750 10.571 1.00 97.12 462 ASP A N 1
ATOM 3444 C CA . ASP A 1 462 ? -23.719 5.635 11.404 1.00 97.12 462 ASP A CA 1
ATOM 3445 C C . ASP A 1 462 ? -24.363 4.303 10.965 1.00 97.12 462 ASP A C 1
ATOM 3447 O O . ASP A 1 462 ? -25.531 4.246 10.561 1.00 97.12 462 ASP A O 1
ATOM 3451 N N . TRP A 1 463 ? -23.603 3.215 11.084 1.00 97.75 463 TRP A N 1
ATOM 3452 C CA . TRP A 1 463 ? -24.040 1.842 10.855 1.00 97.75 463 TRP A CA 1
ATOM 3453 C C . TRP A 1 463 ? -24.009 1.052 12.165 1.00 97.75 463 TRP A C 1
ATOM 3455 O O . TRP A 1 463 ? -22.957 0.896 12.777 1.00 97.75 463 TRP A O 1
ATOM 3465 N N . SER A 1 464 ? -25.171 0.564 12.602 1.00 97.25 464 SER A N 1
ATOM 3466 C CA . SER A 1 464 ? -25.277 -0.322 13.766 1.00 97.25 464 SER A CA 1
ATOM 3467 C C . SER A 1 464 ? -24.974 -1.763 13.358 1.00 97.25 464 SER A C 1
ATOM 3469 O O . SER A 1 464 ? -25.696 -2.328 12.535 1.00 97.25 464 SER A O 1
ATOM 3471 N N . VAL A 1 465 ? -23.938 -2.353 13.949 1.00 97.69 465 VAL A N 1
ATOM 3472 C CA . VAL A 1 465 ? -23.522 -3.746 13.744 1.00 97.69 465 VAL A CA 1
ATOM 3473 C C . VAL A 1 465 ? -23.708 -4.512 15.049 1.00 97.69 465 VAL A C 1
ATOM 3475 O O . VAL A 1 465 ? -23.138 -4.146 16.072 1.00 97.69 465 VAL A O 1
ATOM 3478 N N . GLU A 1 466 ? -24.503 -5.579 15.017 1.00 96.69 466 GLU A N 1
ATOM 3479 C CA . GLU A 1 466 ? -24.674 -6.496 16.149 1.00 96.69 466 GLU A CA 1
ATOM 3480 C C . GLU A 1 466 ? -23.627 -7.611 16.051 1.00 96.69 466 GLU A C 1
ATOM 3482 O O . GLU A 1 466 ? -23.747 -8.503 15.211 1.00 96.69 466 GLU A O 1
ATOM 3487 N N . ALA A 1 467 ? -22.598 -7.573 16.898 1.00 95.12 467 ALA A N 1
ATOM 3488 C CA . ALA A 1 467 ? -21.506 -8.546 16.873 1.00 95.12 467 ALA A CA 1
ATOM 3489 C C . ALA A 1 467 ? -21.009 -8.854 18.290 1.00 95.12 467 ALA A C 1
ATOM 3491 O O . ALA A 1 467 ? -21.042 -8.008 19.180 1.00 95.12 467 ALA A O 1
ATOM 3492 N N . GLY A 1 468 ? -20.580 -10.094 18.546 1.00 89.56 468 GLY A N 1
ATOM 3493 C CA . GLY A 1 468 ? -20.078 -10.487 19.873 1.00 89.56 468 GLY A CA 1
ATOM 3494 C C . GLY A 1 468 ? -21.086 -10.309 21.024 1.00 89.56 468 GLY A C 1
ATOM 3495 O O . GLY A 1 468 ? -20.681 -10.219 22.179 1.00 89.56 468 GLY A O 1
ATOM 3496 N N . GLY A 1 469 ? -22.389 -10.248 20.723 1.00 92.12 469 GLY A N 1
ATOM 3497 C CA . GLY A 1 469 ? -23.456 -10.046 21.709 1.00 92.12 469 GLY A CA 1
ATOM 3498 C C . GLY A 1 469 ? -23.698 -8.591 22.124 1.00 92.12 469 GLY A C 1
ATOM 3499 O O . GLY A 1 469 ? -24.422 -8.374 23.095 1.00 92.12 469 GLY A O 1
ATOM 3500 N N . GLN A 1 470 ? -23.120 -7.611 21.422 1.00 94.56 470 GLN A N 1
ATOM 3501 C CA . GLN A 1 470 ? -23.346 -6.190 21.683 1.00 94.56 470 GLN A CA 1
ATOM 3502 C C . GLN A 1 470 ? -23.413 -5.351 20.393 1.00 94.56 470 GLN A C 1
ATOM 3504 O O . GLN A 1 470 ? -22.821 -5.731 19.378 1.00 94.56 470 GLN A O 1
ATOM 3509 N N . PRO A 1 471 ? -24.107 -4.200 20.427 1.00 96.75 471 PRO A N 1
ATOM 3510 C CA . PRO A 1 471 ? -24.150 -3.281 19.302 1.00 96.75 471 PRO A CA 1
ATOM 3511 C C . PRO A 1 471 ? -22.880 -2.429 19.223 1.00 96.75 471 PRO A C 1
ATOM 3513 O O . PRO A 1 471 ? -22.426 -1.866 20.220 1.00 96.75 471 PRO A O 1
ATOM 3516 N N . TYR A 1 472 ? -22.374 -2.244 18.008 1.00 98.31 472 TYR A N 1
ATOM 3517 C CA . TYR A 1 472 ? -21.328 -1.283 17.672 1.00 98.31 472 TYR A CA 1
ATOM 3518 C C . TYR A 1 472 ? -21.865 -0.270 16.672 1.00 98.31 472 TYR A C 1
ATOM 3520 O O . TYR A 1 472 ? -22.466 -0.639 15.665 1.00 98.31 472 TYR A O 1
ATOM 3528 N N . LEU A 1 473 ? -21.631 1.014 16.933 1.00 98.44 473 LEU A N 1
ATOM 3529 C CA . LEU A 1 473 ? -22.084 2.093 16.064 1.00 98.44 473 LEU A CA 1
ATOM 3530 C C . LEU A 1 473 ? -20.907 2.635 15.250 1.00 98.44 473 LEU A C 1
ATOM 3532 O O . LEU A 1 473 ? -20.097 3.408 15.760 1.00 98.44 473 LEU A O 1
ATOM 3536 N N . LEU A 1 474 ? -20.791 2.211 13.996 1.00 98.69 474 LEU A N 1
ATOM 3537 C CA . LEU A 1 474 ? -19.680 2.564 13.114 1.00 98.69 474 LEU A CA 1
ATOM 3538 C C . LEU A 1 474 ? -19.996 3.882 12.394 1.00 98.69 474 LEU A C 1
ATOM 3540 O O . LEU A 1 474 ? -20.923 3.897 11.585 1.00 98.69 474 LEU A O 1
ATOM 3544 N N . PRO A 1 475 ? -19.280 4.994 12.652 1.00 98.44 475 PRO A N 1
ATOM 3545 C CA . PRO A 1 475 ? -19.460 6.221 11.877 1.00 98.44 475 PRO A CA 1
ATOM 3546 C C . PRO A 1 475 ? -18.979 6.030 10.430 1.00 98.44 475 PRO A C 1
ATOM 3548 O O . PRO A 1 475 ? -18.500 4.957 10.066 1.00 98.44 475 PRO A O 1
ATOM 3551 N N . GLU A 1 476 ? -19.081 7.066 9.602 1.00 97.94 476 GLU A N 1
ATOM 3552 C CA . GLU A 1 476 ? -18.443 7.083 8.281 1.00 97.94 476 GLU A CA 1
ATOM 3553 C C . GLU A 1 476 ? -16.930 6.814 8.404 1.00 97.94 476 GLU A C 1
ATOM 3555 O O . GLU A 1 476 ? -16.236 7.363 9.270 1.00 97.94 476 GLU A O 1
ATOM 3560 N N . ASN A 1 477 ? -16.435 5.908 7.564 1.00 98.25 477 ASN A N 1
ATOM 3561 C CA . ASN A 1 477 ? -15.109 5.292 7.613 1.00 98.25 477 ASN A CA 1
ATOM 3562 C C . ASN A 1 477 ? -14.782 4.597 8.948 1.00 98.25 477 ASN A C 1
ATOM 3564 O O . ASN A 1 477 ? -13.617 4.409 9.296 1.00 98.25 477 ASN A O 1
ATOM 3568 N N . GLY A 1 478 ? -15.799 4.252 9.738 1.00 98.69 478 GLY A N 1
ATOM 3569 C CA . GLY A 1 478 ? -15.688 3.419 10.930 1.00 98.69 478 GLY A CA 1
ATOM 3570 C C . GLY A 1 478 ? -15.603 1.939 10.572 1.00 98.69 478 GLY A C 1
ATOM 3571 O O . GLY A 1 478 ? -16.070 1.513 9.515 1.00 98.69 478 GLY A O 1
ATOM 3572 N N . TRP A 1 479 ? -15.016 1.144 11.458 1.00 98.88 479 TRP A N 1
ATOM 3573 C CA . TRP A 1 479 ? -14.835 -0.289 11.237 1.00 98.88 479 TRP A CA 1
ATOM 3574 C C . TRP A 1 479 ? -14.851 -1.072 12.550 1.00 98.88 479 TRP A C 1
ATOM 3576 O O . TRP A 1 479 ? -14.648 -0.505 13.624 1.00 98.88 479 TRP A O 1
ATOM 3586 N N . LEU A 1 480 ? -15.094 -2.375 12.458 1.00 98.88 480 LEU A N 1
ATOM 3587 C CA . LEU A 1 480 ? -15.078 -3.332 13.561 1.00 98.88 480 LEU A CA 1
ATOM 3588 C C . LEU A 1 480 ? -14.426 -4.624 13.081 1.00 98.88 480 LEU A C 1
ATOM 3590 O O . LEU A 1 480 ? -14.843 -5.166 12.069 1.00 98.88 480 LEU A O 1
ATOM 3594 N N . ALA A 1 481 ? -13.458 -5.129 13.831 1.00 98.69 481 ALA A N 1
ATOM 3595 C CA . ALA A 1 481 ? -12.816 -6.417 13.637 1.00 98.69 481 ALA A CA 1
ATOM 3596 C C . ALA A 1 481 ? -13.068 -7.300 14.865 1.00 98.69 481 ALA A C 1
ATOM 3598 O O . ALA A 1 481 ? -12.782 -6.893 15.997 1.00 98.69 481 ALA A O 1
ATOM 3599 N N . LEU A 1 482 ? -13.567 -8.513 14.644 1.00 98.06 482 LEU A N 1
ATOM 3600 C CA . LEU A 1 482 ? -13.795 -9.506 15.687 1.00 98.06 482 LEU A CA 1
ATOM 3601 C C . LEU A 1 482 ? -13.133 -10.823 15.284 1.00 98.06 482 LEU A C 1
ATOM 3603 O O . LEU A 1 482 ? -13.480 -11.404 14.261 1.00 98.06 482 LEU A O 1
ATOM 3607 N N . GLY A 1 483 ? -12.181 -11.290 16.090 1.00 96.12 483 GLY A N 1
ATOM 3608 C CA . GLY A 1 483 ? -11.503 -12.568 15.875 1.00 96.12 483 GLY A CA 1
ATOM 3609 C C . GLY A 1 483 ? -11.782 -13.559 16.998 1.00 96.12 483 GLY A C 1
ATOM 3610 O O . GLY A 1 483 ? -11.902 -13.194 18.170 1.00 96.12 483 GLY A O 1
ATOM 3611 N N . ALA A 1 484 ? -11.848 -14.844 16.652 1.00 91.12 484 ALA A N 1
ATOM 3612 C CA . ALA A 1 484 ? -12.038 -15.925 17.622 1.00 91.12 484 ALA A CA 1
ATOM 3613 C C . ALA A 1 484 ? -10.871 -16.088 18.622 1.00 91.12 484 ALA A C 1
ATOM 3615 O O . ALA A 1 484 ? -11.035 -16.700 19.677 1.00 91.12 484 ALA A O 1
ATOM 3616 N N . ASP A 1 485 ? -9.708 -15.513 18.319 1.00 89.19 485 ASP A N 1
ATOM 3617 C CA . ASP A 1 485 ? -8.505 -15.511 19.156 1.00 89.19 485 ASP A CA 1
ATOM 3618 C C . ASP A 1 485 ? -8.512 -14.432 20.257 1.00 89.19 485 ASP A C 1
ATOM 3620 O O . ASP A 1 485 ? -7.505 -14.215 20.932 1.00 89.19 485 ASP A O 1
ATOM 3624 N N . GLY A 1 486 ? -9.648 -13.760 20.454 1.00 90.31 486 GLY A N 1
ATOM 3625 C CA . GLY A 1 486 ? -9.801 -12.679 21.425 1.00 90.31 486 GLY A CA 1
ATOM 3626 C C . GLY A 1 486 ? -9.506 -11.291 20.856 1.00 90.31 486 GLY A C 1
ATOM 3627 O O . GLY A 1 486 ? -9.614 -10.313 21.605 1.00 90.31 486 GLY A O 1
ATOM 3628 N N . LEU A 1 487 ? -9.190 -11.193 19.556 1.00 96.50 487 LEU A N 1
ATOM 3629 C CA . LEU A 1 487 ? -9.138 -9.922 18.846 1.00 96.50 487 LEU A CA 1
ATOM 3630 C C . LEU A 1 487 ? -10.490 -9.205 18.954 1.00 96.50 487 LEU A C 1
ATOM 3632 O O . LEU A 1 487 ? -11.527 -9.717 18.531 1.00 96.50 487 LEU A O 1
ATOM 3636 N N . LEU A 1 488 ? -10.437 -7.971 19.441 1.00 98.00 488 LEU A N 1
ATOM 3637 C CA . LEU A 1 488 ? -11.491 -6.980 19.263 1.00 98.00 488 LEU A CA 1
ATOM 3638 C C . LEU A 1 488 ? -10.830 -5.672 18.851 1.00 98.00 488 LEU A C 1
ATOM 3640 O O . LEU A 1 488 ? -10.087 -5.096 19.638 1.00 98.00 488 LEU A O 1
ATOM 3644 N N . GLY A 1 489 ? -11.096 -5.195 17.644 1.00 98.44 489 GLY A N 1
ATOM 3645 C CA . GLY A 1 489 ? -10.647 -3.883 17.192 1.00 98.44 489 GLY A CA 1
ATOM 3646 C C . GLY A 1 489 ? -11.811 -3.084 16.645 1.00 98.44 489 GLY A C 1
ATOM 3647 O O . GLY A 1 489 ? -12.682 -3.656 16.005 1.00 98.44 489 GLY A O 1
ATOM 3648 N N . TYR A 1 490 ? -11.856 -1.781 16.878 1.00 98.75 490 TYR A N 1
ATOM 3649 C CA . TYR A 1 490 ? -12.846 -0.933 16.233 1.00 98.75 490 TYR A CA 1
ATOM 3650 C C . TYR A 1 490 ? -12.403 0.519 16.142 1.00 98.75 490 TYR A C 1
ATOM 3652 O O . TYR A 1 490 ? -11.664 1.031 16.981 1.00 98.75 490 TYR A O 1
ATOM 3660 N N . SER A 1 491 ? -12.967 1.190 15.147 1.00 98.75 491 SER A N 1
ATOM 3661 C CA . SER A 1 491 ? -13.114 2.634 15.092 1.00 98.75 491 SER A CA 1
ATOM 3662 C C . SER A 1 491 ? -14.611 2.937 15.067 1.00 98.75 491 SER A C 1
ATOM 3664 O O . SER A 1 491 ? -15.265 2.820 14.028 1.00 98.75 491 SER A O 1
ATOM 3666 N N . ALA A 1 492 ? -15.180 3.230 16.237 1.00 98.62 492 ALA A N 1
ATOM 3667 C CA . ALA A 1 492 ? -16.628 3.257 16.463 1.00 98.62 492 ALA A CA 1
ATOM 3668 C C . ALA A 1 492 ? -17.034 4.397 17.402 1.00 98.62 492 ALA A C 1
ATOM 3670 O O . ALA A 1 492 ? -16.184 5.058 18.003 1.00 98.62 492 ALA A O 1
ATOM 3671 N N . ARG A 1 493 ? -18.342 4.639 17.535 1.00 98.12 493 ARG A N 1
ATOM 3672 C CA . ARG A 1 493 ? -18.878 5.595 18.501 1.00 98.12 493 ARG A CA 1
ATOM 3673 C C . ARG A 1 493 ? -19.059 4.971 19.878 1.00 98.12 493 ARG A C 1
ATOM 3675 O O . ARG A 1 493 ? -19.849 4.046 20.042 1.00 98.12 493 ARG A O 1
ATOM 3682 N N . VAL A 1 494 ? -18.429 5.579 20.873 1.00 96.25 494 VAL A N 1
ATOM 3683 C CA . VAL A 1 494 ? -18.678 5.352 22.299 1.00 96.25 494 VAL A CA 1
ATOM 3684 C C . VAL A 1 494 ? -19.172 6.674 22.878 1.00 96.25 494 VAL A C 1
ATOM 3686 O O . VAL A 1 494 ? -18.581 7.725 22.638 1.00 96.25 494 VAL A O 1
ATOM 3689 N N . GLU A 1 495 ? -20.333 6.659 23.539 1.00 92.50 495 GLU A N 1
ATOM 3690 C CA . GLU A 1 495 ? -20.965 7.873 24.093 1.00 92.50 495 GLU A CA 1
ATOM 3691 C C . GLU A 1 495 ? -21.109 9.024 23.065 1.00 92.50 495 GLU A C 1
ATOM 3693 O O . GLU A 1 495 ? -20.924 10.208 23.357 1.00 92.50 495 GLU A O 1
ATOM 3698 N N . GLY A 1 496 ? -21.431 8.661 21.815 1.00 94.44 496 GLY A N 1
ATOM 3699 C CA . GLY A 1 496 ? -21.634 9.587 20.693 1.00 94.44 496 GLY A CA 1
ATOM 3700 C C . GLY A 1 496 ? -20.354 10.058 19.990 1.00 94.44 496 GLY A C 1
ATOM 3701 O O . GLY A 1 496 ? -20.435 10.779 18.991 1.00 94.44 496 GLY A O 1
ATOM 3702 N N . ARG A 1 497 ? -19.174 9.639 20.453 1.00 95.25 497 ARG A N 1
ATOM 3703 C CA . ARG A 1 497 ? -17.870 10.103 19.960 1.00 95.25 497 ARG A CA 1
ATOM 3704 C C . ARG A 1 497 ? -17.076 8.977 19.335 1.00 95.25 497 ARG A C 1
ATOM 3706 O O . ARG A 1 497 ? -17.095 7.867 19.846 1.00 95.25 497 ARG A O 1
ATOM 3713 N N . ARG A 1 498 ? -16.368 9.274 18.245 1.00 98.00 498 ARG A N 1
ATOM 3714 C CA . ARG A 1 498 ? -15.464 8.309 17.620 1.00 98.00 498 ARG A CA 1
ATOM 3715 C C . ARG A 1 498 ? -14.265 8.064 18.530 1.00 98.00 498 ARG A C 1
ATOM 3717 O O . ARG A 1 498 ? -13.657 9.028 18.982 1.00 98.00 498 ARG A O 1
ATOM 3724 N N . VAL A 1 499 ? -13.927 6.798 18.723 1.00 98.56 499 VAL A N 1
ATOM 3725 C CA . VAL A 1 499 ? -12.721 6.340 19.416 1.00 98.56 499 VAL A CA 1
ATOM 3726 C C . VAL A 1 499 ? -12.100 5.181 18.650 1.00 98.56 499 VAL A C 1
ATOM 3728 O O . VAL A 1 499 ? -12.801 4.511 17.886 1.00 98.56 499 VAL A O 1
ATOM 3731 N N . ASP A 1 500 ? -10.810 4.941 18.871 1.00 98.62 500 ASP A N 1
ATOM 3732 C CA . ASP A 1 500 ? -10.095 3.807 18.292 1.00 98.62 500 ASP A CA 1
ATOM 3733 C C . ASP A 1 500 ? -9.651 2.850 19.403 1.00 98.62 500 ASP A C 1
ATOM 3735 O O . ASP A 1 500 ? -9.114 3.258 20.434 1.00 98.62 500 ASP A O 1
ATOM 3739 N N . TYR A 1 501 ? -9.899 1.561 19.202 1.00 98.69 501 TYR A N 1
ATOM 3740 C CA . TYR A 1 501 ? -9.573 0.516 20.162 1.00 98.69 501 TYR A CA 1
ATOM 3741 C C . TYR A 1 501 ? -9.047 -0.719 19.444 1.00 98.69 501 TYR A C 1
ATOM 3743 O O . TYR A 1 501 ? -9.560 -1.104 18.395 1.00 98.69 501 TYR A O 1
ATOM 3751 N N . LEU A 1 502 ? -8.050 -1.371 20.030 1.00 98.62 502 LEU A N 1
ATOM 3752 C CA . LEU A 1 502 ? -7.597 -2.693 19.624 1.00 98.62 502 LEU A CA 1
ATOM 3753 C C . LEU A 1 502 ? -7.189 -3.480 20.863 1.00 98.62 502 LEU A C 1
ATOM 3755 O O . LEU A 1 502 ? -6.320 -3.059 21.620 1.00 98.62 502 LEU A O 1
ATOM 3759 N N . ARG A 1 503 ? -7.776 -4.656 21.046 1.00 98.00 503 ARG A N 1
ATOM 3760 C CA . ARG A 1 503 ? -7.401 -5.626 22.065 1.00 98.00 503 ARG A CA 1
ATOM 3761 C C . ARG A 1 503 ? -6.844 -6.864 21.401 1.00 98.00 503 ARG A C 1
ATOM 3763 O O . ARG A 1 503 ? -7.534 -7.520 20.625 1.00 98.00 503 ARG A O 1
ATOM 3770 N N . LEU A 1 504 ? -5.624 -7.192 21.789 1.00 96.38 504 LEU A N 1
ATOM 3771 C CA . LEU A 1 504 ? -4.912 -8.407 21.443 1.00 96.38 504 LEU A CA 1
ATOM 3772 C C . LEU A 1 504 ? -4.381 -9.076 22.719 1.00 96.38 504 LEU A C 1
ATOM 3774 O O . LEU A 1 504 ? -4.327 -8.431 23.773 1.00 96.38 504 LEU A O 1
ATOM 3778 N N . PRO A 1 505 ? -3.988 -10.361 22.661 1.00 93.69 505 PRO A N 1
ATOM 3779 C CA . PRO A 1 505 ? -3.317 -11.017 23.782 1.00 93.69 505 PRO A CA 1
ATOM 3780 C C . PRO A 1 505 ? -2.037 -10.293 24.230 1.00 93.69 505 PRO A C 1
ATOM 3782 O O . PRO A 1 505 ? -1.748 -10.233 25.424 1.00 93.69 505 PRO A O 1
ATOM 3785 N N . GLU A 1 506 ? -1.285 -9.731 23.282 1.00 94.56 506 GLU A N 1
ATOM 3786 C CA . GLU A 1 506 ? 0.032 -9.132 23.513 1.00 94.56 506 GLU A CA 1
ATOM 3787 C C . GLU A 1 506 ? -0.046 -7.670 23.970 1.00 94.56 506 GLU A C 1
ATOM 3789 O O . GLU A 1 506 ? 0.814 -7.206 24.721 1.00 94.56 506 GLU A O 1
ATOM 3794 N N . TYR A 1 507 ? -1.057 -6.924 23.519 1.00 97.19 507 TYR A N 1
ATOM 3795 C CA . TYR A 1 507 ? -1.241 -5.524 23.889 1.00 97.19 507 TYR A CA 1
ATOM 3796 C C . TYR A 1 507 ? -2.676 -5.041 23.692 1.00 97.19 507 TYR A C 1
ATOM 3798 O O . TYR A 1 507 ? -3.492 -5.640 22.991 1.00 97.19 507 TYR A O 1
ATOM 3806 N N . ARG A 1 508 ? -2.970 -3.898 24.308 1.00 98.31 508 ARG A N 1
ATOM 3807 C CA . ARG A 1 508 ? -4.168 -3.103 24.057 1.00 98.31 508 ARG A CA 1
ATOM 3808 C C . ARG A 1 508 ? -3.764 -1.722 23.579 1.00 98.31 508 ARG A C 1
ATOM 3810 O O . ARG A 1 508 ? -2.873 -1.118 24.167 1.00 98.31 508 ARG A O 1
ATOM 3817 N N . LEU A 1 509 ? -4.433 -1.237 22.549 1.00 98.69 509 LEU A N 1
ATOM 3818 C CA . LEU A 1 509 ? -4.366 0.131 22.062 1.00 98.69 509 LEU A CA 1
ATOM 3819 C C . LEU A 1 509 ? -5.711 0.787 22.357 1.00 98.69 509 LEU A C 1
ATOM 3821 O O . LEU A 1 509 ? -6.761 0.233 22.037 1.00 98.69 509 LEU A O 1
ATOM 3825 N N . MET A 1 510 ? -5.668 1.954 22.980 1.00 98.62 510 MET A N 1
ATOM 3826 C CA . MET A 1 510 ? -6.828 2.766 23.323 1.00 98.62 510 MET A CA 1
ATOM 3827 C C . MET A 1 510 ? -6.537 4.195 22.893 1.00 98.62 510 MET A C 1
ATOM 3829 O O . MET A 1 510 ? -5.478 4.719 23.219 1.00 98.62 510 MET A O 1
ATOM 3833 N N . ASP A 1 511 ? -7.456 4.821 22.173 1.00 98.38 511 ASP A N 1
ATOM 3834 C CA . ASP A 1 511 ? -7.340 6.219 21.779 1.00 98.38 511 ASP A CA 1
ATOM 3835 C C . ASP A 1 511 ? -8.715 6.891 21.871 1.00 98.38 511 ASP A C 1
ATOM 3837 O O . ASP A 1 511 ? -9.632 6.621 21.086 1.00 98.38 511 ASP A O 1
ATOM 3841 N N . GLY A 1 512 ? -8.852 7.760 22.876 1.00 97.44 512 GLY A N 1
ATOM 3842 C CA . GLY A 1 512 ? -10.052 8.559 23.131 1.00 97.44 512 GLY A CA 1
ATOM 3843 C C . GLY A 1 512 ? -10.183 9.790 22.225 1.00 97.44 512 GLY A C 1
ATOM 3844 O O . GLY A 1 512 ? -11.174 10.519 22.318 1.00 97.44 512 GLY A O 1
ATOM 3845 N N . ARG A 1 513 ? -9.200 10.026 21.345 1.00 95.69 513 ARG A N 1
ATOM 3846 C CA . ARG A 1 513 ? -9.142 11.118 20.366 1.00 95.69 513 ARG A CA 1
ATOM 3847 C C . ARG A 1 513 ? -9.330 12.491 21.016 1.00 95.69 513 ARG A C 1
ATOM 3849 O O . ARG A 1 513 ? -10.191 13.282 20.612 1.00 95.69 513 ARG A O 1
ATOM 3856 N N . GLY A 1 514 ? -8.540 12.760 22.054 1.00 95.06 514 GLY A N 1
ATOM 3857 C CA . GLY A 1 514 ? -8.557 14.003 22.827 1.00 95.06 514 GLY A CA 1
ATOM 3858 C C . GLY A 1 514 ? -9.589 14.049 23.949 1.00 95.06 514 GLY A C 1
ATOM 3859 O O . GLY A 1 514 ? -9.755 15.097 24.579 1.00 95.06 514 GLY A O 1
ATOM 3860 N N . GLN A 1 515 ? -10.327 12.964 24.208 1.00 95.19 515 GLN A N 1
ATOM 3861 C CA . GLN A 1 515 ? -11.367 12.927 25.237 1.00 95.19 515 GLN A CA 1
ATOM 3862 C C . GLN A 1 515 ? -11.304 11.652 26.069 1.00 95.19 515 GLN A C 1
ATOM 3864 O O . GLN A 1 515 ? -11.294 10.544 25.541 1.00 95.19 515 GLN A O 1
ATOM 3869 N N . ALA A 1 516 ? -11.306 11.828 27.393 1.00 96.62 516 ALA A N 1
ATOM 3870 C CA . ALA A 1 516 ? -11.282 10.726 28.344 1.00 96.62 516 ALA A CA 1
ATOM 3871 C C . ALA A 1 516 ? -12.446 9.763 28.077 1.00 96.62 516 ALA A C 1
ATOM 3873 O O . ALA A 1 516 ? -13.610 10.138 28.220 1.00 96.62 516 ALA A O 1
ATOM 3874 N N . THR A 1 517 ? -12.105 8.536 27.701 1.00 97.50 517 THR A N 1
ATOM 3875 C CA . THR A 1 517 ? -13.046 7.468 27.371 1.00 97.50 517 THR A CA 1
ATOM 3876 C C . THR A 1 517 ? -12.647 6.201 28.116 1.00 97.50 517 THR A C 1
ATOM 3878 O O . THR A 1 517 ? -11.458 5.903 28.229 1.00 97.50 517 THR A O 1
ATOM 3881 N N . ASP A 1 518 ? -13.629 5.471 28.647 1.00 96.69 518 ASP A N 1
ATOM 3882 C CA . ASP A 1 518 ? -13.412 4.166 29.272 1.00 96.69 518 ASP A CA 1
ATOM 3883 C C . ASP A 1 518 ? -13.425 3.043 28.227 1.00 96.69 518 ASP A C 1
ATOM 3885 O O . ASP A 1 518 ? -14.359 2.912 27.436 1.00 96.69 518 ASP A O 1
ATOM 3889 N N . PHE A 1 519 ? -12.382 2.222 28.254 1.00 95.75 519 PHE A N 1
ATOM 3890 C CA . PHE A 1 519 ? -12.191 1.053 27.413 1.00 95.75 519 PHE A CA 1
ATOM 3891 C C . PHE A 1 519 ? -12.055 -0.176 28.313 1.00 95.75 519 PHE A C 1
ATOM 3893 O O . PHE A 1 519 ? -10.965 -0.527 28.765 1.00 95.75 519 PHE A O 1
ATOM 3900 N N . GLU A 1 520 ? -13.177 -0.839 28.591 1.00 91.25 520 GLU A N 1
ATOM 3901 C CA . GLU A 1 520 ? -13.227 -2.036 29.443 1.00 91.25 520 GLU A CA 1
ATOM 3902 C C . GLU A 1 520 ? -12.631 -1.817 30.853 1.00 91.25 520 GLU A C 1
ATOM 3904 O O . GLU A 1 520 ? -11.911 -2.673 31.378 1.00 91.25 520 GLU A O 1
ATOM 3909 N N . GLY A 1 521 ? -12.936 -0.675 31.481 1.00 92.12 521 GLY A N 1
ATOM 3910 C CA . GLY A 1 521 ? -12.454 -0.313 32.816 1.00 92.12 521 GLY A CA 1
ATOM 3911 C C . GLY A 1 521 ? -11.081 0.366 32.851 1.00 92.12 521 GLY A C 1
ATOM 3912 O O . GLY A 1 521 ? -10.533 0.568 33.938 1.00 92.12 521 GLY A O 1
ATOM 3913 N N . GLU A 1 522 ? -10.506 0.700 31.693 1.00 95.06 522 GLU A N 1
ATOM 3914 C CA . GLU A 1 522 ? -9.295 1.511 31.580 1.00 95.06 522 GLU A CA 1
ATOM 3915 C C . GLU A 1 522 ? -9.570 2.804 30.803 1.00 95.06 522 GLU A C 1
ATOM 3917 O O . GLU A 1 522 ? -10.079 2.778 29.688 1.00 95.06 522 GLU A O 1
ATOM 3922 N N . THR A 1 523 ? -9.228 3.955 31.386 1.00 96.69 523 THR A N 1
ATOM 3923 C CA . THR A 1 523 ? -9.491 5.263 30.772 1.00 96.69 523 THR A CA 1
ATOM 3924 C C . THR A 1 523 ? -8.301 5.765 29.955 1.00 96.69 523 THR A C 1
ATOM 3926 O O . THR A 1 523 ? -7.188 5.842 30.479 1.00 96.69 523 THR A O 1
ATOM 3929 N N . ALA A 1 524 ? -8.551 6.200 28.719 1.00 97.25 524 ALA A N 1
ATOM 3930 C CA . ALA A 1 524 ? -7.580 6.902 27.880 1.00 97.25 524 ALA A CA 1
ATOM 3931 C C . ALA A 1 524 ? -8.195 8.172 27.268 1.00 97.25 524 ALA A C 1
ATOM 3933 O O . ALA A 1 524 ? -9.369 8.179 26.902 1.00 97.25 524 ALA A O 1
ATOM 3934 N N . THR A 1 525 ? -7.410 9.250 27.185 1.00 97.12 525 THR A N 1
ATOM 3935 C CA . THR A 1 525 ? -7.806 10.514 26.527 1.00 97.12 525 THR A CA 1
ATOM 3936 C C . THR A 1 525 ? -7.284 10.571 25.098 1.00 97.12 525 THR A C 1
ATOM 3938 O O . THR A 1 525 ? -8.052 10.820 24.176 1.00 97.12 525 THR A O 1
ATOM 3941 N N . ASP A 1 526 ? -5.993 10.301 24.941 1.00 97.00 526 ASP A N 1
ATOM 3942 C CA . ASP A 1 526 ? -5.266 10.202 23.676 1.00 97.00 526 ASP A CA 1
ATOM 3943 C C . ASP A 1 526 ? -4.707 8.774 23.553 1.00 97.00 526 ASP A C 1
ATOM 3945 O O . ASP A 1 526 ? -5.195 7.869 24.244 1.00 97.00 526 ASP A O 1
ATOM 3949 N N . LEU A 1 527 ? -3.690 8.548 22.718 1.00 98.25 527 LEU A N 1
ATOM 3950 C CA . LEU A 1 527 ? -3.109 7.220 22.545 1.00 98.25 527 LEU A CA 1
ATOM 3951 C C . LEU A 1 527 ? -2.532 6.647 23.853 1.00 98.25 527 LEU A C 1
ATOM 3953 O O . LEU A 1 527 ? -1.637 7.208 24.488 1.00 98.25 527 LEU A O 1
ATOM 3957 N N . LEU A 1 528 ? -2.988 5.447 24.200 1.00 98.38 528 LEU A N 1
ATOM 3958 C CA . LEU A 1 528 ? -2.442 4.582 25.234 1.00 98.38 528 LEU A CA 1
ATOM 3959 C C . LEU A 1 528 ? -2.249 3.178 24.658 1.00 98.38 528 LEU A C 1
ATOM 3961 O O . LEU A 1 528 ? -3.213 2.477 24.353 1.00 98.38 528 LEU A O 1
ATOM 3965 N N . LEU A 1 529 ? -0.996 2.738 24.572 1.00 98.25 529 LEU A N 1
ATOM 3966 C CA . LEU A 1 529 ? -0.648 1.340 24.340 1.00 98.25 529 LEU A CA 1
ATOM 3967 C C . LEU A 1 529 ? -0.227 0.697 25.652 1.00 98.25 529 LEU A C 1
ATOM 3969 O O . LEU A 1 529 ? 0.665 1.198 26.332 1.00 98.25 529 LEU A O 1
ATOM 3973 N N . ARG A 1 530 ? -0.830 -0.438 25.990 1.00 97.75 530 ARG A N 1
ATOM 3974 C CA . ARG A 1 530 ? -0.476 -1.259 27.148 1.00 97.75 530 ARG A CA 1
ATOM 3975 C C . ARG A 1 530 ? -0.068 -2.644 26.682 1.00 97.75 530 ARG A C 1
ATOM 3977 O O . ARG A 1 530 ? -0.888 -3.364 26.123 1.00 97.75 530 ARG A O 1
ATOM 3984 N N . PHE A 1 531 ? 1.159 -3.036 26.986 1.00 97.44 531 PHE A N 1
ATOM 3985 C CA . PHE A 1 531 ? 1.679 -4.367 26.693 1.00 97.44 531 PHE A CA 1
ATOM 3986 C C . PHE A 1 531 ? 1.329 -5.353 27.811 1.00 97.44 531 PHE A C 1
ATOM 3988 O O . PHE A 1 531 ? 1.133 -4.973 28.971 1.00 97.44 531 PHE A O 1
ATOM 3995 N N . SER A 1 532 ? 1.271 -6.640 27.474 1.00 95.44 532 SER A N 1
ATOM 3996 C CA . SER A 1 532 ? 0.982 -7.724 28.421 1.00 95.44 532 SER A CA 1
ATOM 3997 C C . SER A 1 532 ? 2.028 -7.855 29.534 1.00 95.44 532 SER A C 1
ATOM 3999 O O . SER A 1 532 ? 1.732 -8.402 30.594 1.00 95.44 532 SER A O 1
ATOM 4001 N N . ASP A 1 533 ? 3.244 -7.354 29.308 1.00 95.31 533 ASP A N 1
ATOM 4002 C CA . ASP A 1 533 ? 4.333 -7.316 30.291 1.00 95.31 533 ASP A CA 1
ATOM 4003 C C . ASP A 1 533 ? 4.256 -6.117 31.261 1.00 95.31 533 ASP A C 1
ATOM 4005 O O . ASP A 1 533 ? 5.082 -6.001 32.164 1.00 95.31 533 ASP A O 1
ATOM 4009 N N . GLY A 1 534 ? 3.250 -5.249 31.108 1.00 94.69 534 GLY A N 1
ATOM 4010 C CA . GLY A 1 534 ? 2.999 -4.095 31.969 1.00 94.69 534 GLY A CA 1
ATOM 4011 C C . GLY A 1 534 ? 3.551 -2.770 31.444 1.00 94.69 534 GLY A C 1
ATOM 4012 O O . GLY A 1 534 ? 3.093 -1.723 31.920 1.00 94.69 534 GLY A O 1
ATOM 4013 N N . ARG A 1 535 ? 4.455 -2.792 30.452 1.00 96.50 535 ARG A N 1
ATOM 4014 C CA . ARG A 1 535 ? 4.975 -1.574 29.815 1.00 96.50 535 ARG A CA 1
ATOM 4015 C C . ARG A 1 535 ? 3.860 -0.811 29.109 1.00 96.50 535 ARG A C 1
ATOM 4017 O O . ARG A 1 535 ? 2.857 -1.396 28.685 1.00 96.50 535 ARG A O 1
ATOM 4024 N N . ARG A 1 536 ? 4.030 0.507 28.966 1.00 97.25 536 ARG A N 1
ATOM 4025 C CA . ARG A 1 536 ? 3.059 1.365 28.271 1.00 97.25 536 ARG A CA 1
ATOM 4026 C C . ARG A 1 536 ? 3.727 2.443 27.436 1.00 97.25 536 ARG A C 1
ATOM 4028 O O . ARG A 1 536 ? 4.743 2.992 27.853 1.00 97.25 536 ARG A O 1
ATOM 4035 N N . ILE A 1 537 ? 3.097 2.795 26.322 1.00 98.00 537 ILE A N 1
ATOM 4036 C CA . ILE A 1 537 ? 3.364 4.034 25.586 1.00 98.00 537 ILE A CA 1
ATOM 4037 C C . ILE A 1 537 ? 2.150 4.933 25.788 1.00 98.00 537 ILE A C 1
ATOM 4039 O O . ILE A 1 537 ? 1.018 4.488 25.602 1.00 98.00 537 ILE A O 1
ATOM 4043 N N . VAL A 1 538 ? 2.382 6.177 26.193 1.00 97.62 538 VAL A N 1
ATOM 4044 C CA . VAL A 1 538 ? 1.322 7.162 26.430 1.00 97.62 538 VAL A CA 1
ATOM 4045 C C . VAL A 1 538 ? 1.609 8.413 25.619 1.00 97.62 538 VAL A C 1
ATOM 4047 O O . VAL A 1 538 ? 2.731 8.923 25.663 1.00 97.62 538 VAL A O 1
ATOM 4050 N N . GLU A 1 539 ? 0.600 8.903 24.911 1.00 97.31 539 GLU A N 1
ATOM 4051 C CA . GLU A 1 539 ? 0.595 10.241 24.338 1.00 97.31 539 GLU A CA 1
ATOM 4052 C C . GLU A 1 539 ? 0.281 11.274 25.421 1.00 97.31 539 GLU A C 1
ATOM 4054 O O . GLU A 1 539 ? -0.683 11.174 26.181 1.00 97.31 539 GLU A O 1
ATOM 4059 N N . GLU A 1 540 ? 1.155 12.265 25.527 1.00 93.50 540 GLU A N 1
ATOM 4060 C CA . GLU A 1 540 ? 0.994 13.395 26.425 1.00 93.50 540 GLU A CA 1
ATOM 4061 C C . GLU A 1 540 ? 0.193 14.508 25.731 1.00 93.50 540 GLU A C 1
ATOM 4063 O O . GLU A 1 540 ? 0.214 14.598 24.506 1.00 93.50 540 GLU A O 1
ATOM 4068 N N . PRO A 1 541 ? -0.432 15.445 26.472 1.00 85.94 541 PRO A N 1
ATOM 4069 C CA . PRO A 1 541 ? -1.266 16.502 25.877 1.00 85.94 541 PRO A CA 1
ATOM 4070 C C . PRO A 1 541 ? -0.567 17.403 24.842 1.00 85.94 541 PRO A C 1
ATOM 4072 O O . PRO A 1 541 ? -1.226 18.156 24.130 1.00 85.94 541 PRO A O 1
ATOM 4075 N N . ALA A 1 542 ? 0.768 17.382 24.792 1.00 81.38 542 ALA A N 1
ATOM 4076 C CA . ALA A 1 542 ? 1.573 18.098 23.805 1.00 81.38 542 ALA A CA 1
ATOM 4077 C C . ALA A 1 542 ? 1.818 17.294 22.506 1.00 81.38 542 ALA A C 1
ATOM 4079 O O . ALA A 1 542 ? 2.524 17.785 21.626 1.00 81.38 542 ALA A O 1
ATOM 4080 N N . GLY A 1 543 ? 1.279 16.074 22.391 1.00 82.19 543 GLY A N 1
ATOM 4081 C CA . GLY A 1 543 ? 1.480 15.145 21.272 1.00 82.19 543 GLY A CA 1
ATOM 4082 C C . GLY A 1 543 ? 2.792 14.351 21.329 1.00 82.19 543 GLY A C 1
ATOM 4083 O O . GLY A 1 543 ? 3.120 13.626 20.389 1.00 82.19 543 GLY A O 1
ATOM 4084 N N . SER A 1 544 ? 3.578 14.500 22.402 1.00 90.00 544 SER A N 1
ATOM 4085 C CA . SER A 1 544 ? 4.785 13.703 22.649 1.00 90.00 544 SER A CA 1
ATOM 4086 C C . SER A 1 544 ? 4.436 12.320 23.186 1.00 90.00 544 SER A C 1
ATOM 4088 O O . SER A 1 544 ? 3.463 12.153 23.915 1.00 90.00 544 SER A O 1
ATOM 4090 N N . LEU A 1 545 ? 5.269 11.331 22.868 1.00 95.56 545 LEU A N 1
ATOM 4091 C CA . LEU A 1 545 ? 5.147 9.977 23.400 1.00 95.56 545 LEU A CA 1
ATOM 4092 C C . LEU A 1 545 ? 6.095 9.764 24.580 1.00 95.56 545 LEU A C 1
ATOM 4094 O O . LEU A 1 545 ? 7.199 10.316 24.620 1.00 95.56 545 LEU A O 1
ATOM 4098 N N . ARG A 1 546 ? 5.683 8.921 25.530 1.00 96.69 546 ARG A N 1
ATOM 4099 C CA . ARG A 1 546 ? 6.517 8.506 26.662 1.00 96.69 546 ARG A CA 1
ATOM 4100 C C . ARG A 1 546 ? 6.337 7.030 26.993 1.00 96.69 546 ARG A C 1
ATOM 4102 O O . ARG A 1 546 ? 5.212 6.544 27.098 1.00 96.69 546 ARG A O 1
ATOM 4109 N N . TRP A 1 547 ? 7.457 6.348 27.238 1.00 95.75 547 TRP A N 1
ATOM 4110 C CA . TRP A 1 547 ? 7.464 5.018 27.842 1.00 95.75 547 TRP A CA 1
ATOM 4111 C C . TRP A 1 547 ? 7.206 5.091 29.345 1.00 95.75 547 TRP A C 1
ATOM 4113 O O . TRP A 1 547 ? 7.790 5.909 30.063 1.00 95.75 547 TRP A O 1
ATOM 4123 N N . LEU A 1 548 ? 6.353 4.193 29.821 1.00 93.31 548 LEU A N 1
ATOM 4124 C CA . LEU A 1 548 ? 6.148 3.894 31.228 1.00 93.31 548 LEU A CA 1
ATOM 4125 C C . LEU A 1 548 ? 6.522 2.436 31.474 1.00 93.31 548 LEU A C 1
ATOM 4127 O O . LEU A 1 548 ? 5.931 1.533 30.880 1.00 93.31 548 LEU A O 1
ATOM 4131 N N . GLU A 1 549 ? 7.486 2.228 32.362 1.00 87.50 549 GLU A N 1
ATOM 4132 C CA . GLU A 1 549 ? 7.830 0.900 32.868 1.00 87.50 549 GLU A CA 1
ATOM 4133 C C . GLU A 1 549 ? 6.766 0.402 33.875 1.00 87.50 549 GLU A C 1
ATOM 4135 O O . GLU A 1 549 ? 6.029 1.236 34.421 1.00 87.50 549 GLU A O 1
ATOM 4140 N N . PRO A 1 550 ? 6.654 -0.927 34.090 1.00 74.06 550 PRO A N 1
ATOM 4141 C CA . PRO A 1 550 ? 5.624 -1.555 34.926 1.00 74.06 550 PRO A CA 1
ATOM 4142 C C . PRO A 1 550 ? 5.508 -1.041 36.367 1.00 74.06 550 PRO A C 1
ATOM 4144 O O . PRO A 1 550 ? 6.552 -0.743 36.997 1.00 74.06 550 PRO A O 1
#

Sequence (550 aa):
AGALLPRGPEILPGAVANEVLAFYPPDAAGRSRAVDETVWITLSPDIEDAFALPDGEAARHRASLVGSVHVMLGGRATHATDSALEAAWLDEMRGWGLDDLVLHRSEWRDPALSPPMHAAPTPATAFEDLTRAAEGRLAASLALTLTAGACPDRANPRYDPADRVIGPDGLPKPAGRYACAEGEGVAAWLLAPNAAERIGVDLGRSLAASGVGALDLADLAAFNPGYAWPGADDNALDRSPRPNHPATVGDAIQSYKRLFQSLQAVVGPVFSPGGSGLWERGYDSFYAGYLDGAGRGLSTGAIDPAAGDDYLVVPDYELSVVRPRMVGYGMGDYARFFGDPDGRLADAARPLSASEIDSWRATSLAYGHAGAWQVGTRALAQGAPDFLSRAEQVKDYYLMRGLQQRYLDAELIAVSYAGDAGELRLSGALARDYDLARPRLHLAYALPSGPLDLWINHGQGDWSVEAGGQPYLLPENGWLALGADGLLGYSARVEGRRVDYLRLPEYRLMDGRGQATDFEGETATDLLLRFSDGRRIVEEPAGSLRWLEP

Secondary structure (DSSP, 8-state):
-------SS---TT-EE-TT--EE---TTSPPPPP---------SSGGGGPPPPS--S-TTHHHHTTPEEEEEES---STHHHHHHHHHHHHHHHTT--SEEEEETT-S-TTSPTT-----SSHHHHHHHHHHHTT-EEEEE--SEEEPPBTTB--TT--GGGBPBPTTSSB-EEEEEEPTTS-EEEEEEBPHHHHHHHHHHHHHHHHHTT--EEEETTTTT--TTSBPTT-SSBS---S--TTS--SHHHHHHHHHHHHHHHHHHTS-EEE----STTTTTGGGGGBTTBSEE--------SSPPPGGGS----HHIIIIITTTSEEBTTS-HHHHH--TTSTTTTT-SPPPHHHHHHHHHHHHHTTPBPEEEEEHHHHHHT---SS-HHHHHHHHHHHHHHHHHHSSSEEEEEEEEETTEEE-HHHHHHTT--TTS-EEEEEEEETTEEEEEEEE-SSS-EEEEETTEEEEE-TTEEEEEETTS-EEEEEEETTEEEEEEE-SSEEEEE-TTS-EEETTEEESSEEEEETTS-EEEE-TTS-EEEE--

Foldseek 3Di:
DDDPDPPEDDQPVLWDADPVRQIFAAFPVSHTDDDDDDDDDDDDLDCLVVQDFAPAFAAPCLVVCLLEAEEEAADPCLDLVLLLLLLVVLVVVVVLVNLRYQYEYPPQAALQFFPQDGDHHPPNVSVLSNLVSCQQSYAGEGELFKAWAHDVPGHDPLHDPLQFAAGSHRHGFWQAWRQHPVRDTTTMGTGFLLSSLVVLLVNLLVVQVSNHQHHEYEPLLLFQQSDADHSTPGGNAHPDPDPPGHNDSVSSLVSVLSSLQSSCVRRNAYEYLAAQELRRQRSNLNCQNSHQEYQAAPFRSDNDTDASLQDFLDQSSLQQRRLSRHAHAFHRALCRRVPDPPCCSNNQNDADDPVSLLSRVLSCVSNLHAHYDYFHSCCSVVVNDGNDFPLRVSVSSVVRSVPSSFRSNWAWPAKWFQDPVGTDGPSRCVVVVHPRSWTWIWTWTQDPLGIKIKTFGCHAAWDWDCPPNDTFTAHHSKMWIDDSQRWTWIQTDDPRDTWTWTDDPFKIWTALPQCWDDDPNDTARGIWIAGPQGKIWHQDPVRDIDIDDD

Radius of gyration: 24.27 Å; chains: 1; bounding box: 65×44×80 Å

pLDDT: mean 85.28, std 14.52, range [23.08, 98.88]